Protein AF-A0A7V7WQQ2-F1 (afdb_monomer_lite)

Secondary structure (DSSP, 8-state):
--SHHHHHHHHHHHHTTS-------------PPP-HHHHHHHIIIIIHHHH-S-GGG-GGGGGGGTT-HHHHHHIIIII-GGGGGGTTTS-HHHHHHHHHHHHHHH-TTSS---EEEESSEEEEEEEETT--PPPEEEEEEE-SSS-EEEEEEEEESTTEEEEE---SEE-TT-EEEEEEEE--SSSEEEEEEEEEEESSTTPSEEEEEEEEEESSSSPPEEEEEEETTTTEEEEE--HHHHHHHHTTTTSS-EEEEEEEE--SSEEEEEEEE--PBPTTTSSBSS-SSEEEE--HHHHHHHHHT--TTSS-EEEEEEEEEEEE-BTTBPPTTSEEEEEEE--TGGGTSPP-EEEES-HHHHHHHHHTT-EEEEEEEEE-

Radius of gyration: 32.58 Å; chains: 1; bounding box: 73×38×96 Å

pLDDT: mean 86.78, std 14.99, range [33.06, 98.5]

Sequence (380 aa):
MSQTSSACRRQVHLAALAALLSGWLALTALASAADIANGQQLYESICASCHGLDPRQNQNNIRRAANNPSLIEAAINNLVPTMSFLRGTLTTAQIEDVAAYIGNVLNPGTGTPVLNATPTSMNFGSLAVGSTSPGQSLTLANTGSGALVFSGLTVTPADFVIFSGCPGTLNAGGMCFISVQFAPRTSGTISGSLTIAHNATGSPLTVALSGTGTGGSALPTVVEYYAPALDHYFITSDAAEQAFVDSGGAGNWVRTGNSFRSGGSVQVCRFYGNTTTNPATGQMYGPNSHFYTADAGECAFLKSLFDPNASSWKFESNDFQTTPASNGACASGLTPVYRAYNNGFTRGLTSNHRITSNLASYQQTVAAGWSGEGVVMCAP

Foldseek 3Di:
DPPLLVVLVVVLVVLVPPDDDDDDDDDDDDPDQQFQVLLLVCCVNRPCSQQNNQLVVCGVNSLVLAQPLVVVLCCCPPNPPSNVVCVVVDDSSSSNNNNLNSNCSVDQAPKAWDKDKPPLADEQEEDAAQDKGFWDKIKIFTQISHKKAWPDKDKPDLQKAWQDDDDRIAHHGGMDIITIMGHHQAAAKDKMWIWIAIDHPPPTRIRIYIYGHDDDHGFFKWFWKADPVQRAIDIASDPVVVVCVVVCVVHRIDTPPFIFTFHDDFFKWKWAKQQQAAPVPRHGQEFREMDIARDPVVNVVLCVQDDNNHTGIDTDDGGGHFAFADPLHDRHSWQFKWKWWQCQVVVVHGIHIDIGSDPVVLVVVVVVVTHTPHGGTTGD

Structure (mmCIF, N/CA/C/O backbone):
data_AF-A0A7V7WQQ2-F1
#
_entry.id   AF-A0A7V7WQQ2-F1
#
loop_
_atom_site.group_PDB
_atom_site.id
_atom_site.type_symbol
_atom_site.label_atom_id
_atom_site.label_alt_id
_atom_site.label_comp_id
_atom_site.label_asym_id
_atom_site.label_entity_id
_atom_site.label_seq_id
_atom_site.pdbx_PDB_ins_code
_atom_site.Cartn_x
_atom_site.Cartn_y
_atom_site.Cartn_z
_atom_site.occupancy
_atom_site.B_iso_or_equiv
_atom_site.auth_seq_id
_atom_site.auth_comp_id
_atom_site.auth_asym_id
_atom_site.auth_atom_id
_atom_site.pdbx_PDB_model_num
ATOM 1 N N . MET A 1 1 ? -10.156 -17.254 61.549 1.00 41.59 1 MET A N 1
ATOM 2 C CA . MET A 1 1 ? -10.782 -16.428 60.486 1.00 41.59 1 MET A CA 1
ATOM 3 C C . MET A 1 1 ? -10.888 -14.928 60.844 1.00 41.59 1 MET A C 1
ATOM 5 O O . MET A 1 1 ? -11.742 -14.252 60.296 1.00 41.59 1 MET A O 1
ATOM 9 N N . SER A 1 2 ? -10.023 -14.352 61.701 1.00 42.50 2 SER A N 1
ATOM 10 C CA . SER A 1 2 ? -10.247 -12.993 62.256 1.00 42.50 2 SER A CA 1
ATOM 11 C C . SER A 1 2 ? -9.200 -11.920 61.890 1.00 42.50 2 SER A C 1
ATOM 13 O O . SER A 1 2 ? -9.336 -10.789 62.348 1.00 42.50 2 SER A O 1
ATOM 15 N N . GLN A 1 3 ? -8.161 -12.225 61.100 1.00 36.66 3 GLN A N 1
ATOM 16 C CA . GLN A 1 3 ? -7.108 -11.239 60.772 1.00 36.66 3 GLN A CA 1
ATOM 17 C C . GLN A 1 3 ? -7.271 -10.557 59.399 1.00 36.66 3 GLN A C 1
ATOM 19 O O . GLN A 1 3 ? -6.727 -9.479 59.196 1.00 36.66 3 GLN A O 1
ATOM 24 N N . THR A 1 4 ? -8.057 -11.115 58.472 1.00 47.84 4 THR A N 1
ATOM 25 C CA . THR A 1 4 ? -8.260 -10.536 57.127 1.00 47.84 4 THR A CA 1
ATOM 26 C C . THR A 1 4 ? -9.363 -9.469 57.072 1.00 47.84 4 THR A C 1
ATOM 28 O O . THR A 1 4 ? -9.314 -8.576 56.229 1.00 47.84 4 THR A O 1
ATOM 31 N N . SER A 1 5 ? -10.330 -9.489 57.996 1.00 48.84 5 SER A N 1
ATOM 32 C CA . SER A 1 5 ? -11.456 -8.538 58.015 1.00 48.84 5 SER A CA 1
ATOM 33 C C . SER A 1 5 ? -11.070 -7.130 58.489 1.00 48.84 5 SER A C 1
ATOM 35 O O . SER A 1 5 ? -11.655 -6.147 58.036 1.00 48.84 5 SER A O 1
ATOM 37 N N . SER A 1 6 ? -10.069 -7.005 59.367 1.00 51.28 6 SER A N 1
ATOM 38 C CA . SER A 1 6 ? -9.595 -5.712 59.883 1.00 51.28 6 SER A CA 1
ATOM 39 C C . SER A 1 6 ? -8.700 -4.963 58.887 1.00 51.28 6 SER A C 1
ATOM 41 O O . SER A 1 6 ? -8.703 -3.731 58.880 1.00 51.28 6 SER A O 1
ATOM 43 N N . ALA A 1 7 ? -7.991 -5.688 58.014 1.00 50.22 7 ALA A N 1
ATOM 44 C CA . ALA A 1 7 ? -7.181 -5.124 56.934 1.00 50.22 7 ALA A CA 1
ATOM 45 C C . ALA A 1 7 ? -8.053 -4.521 55.813 1.00 50.22 7 ALA A C 1
ATOM 47 O O . ALA A 1 7 ? -7.830 -3.377 55.423 1.00 50.22 7 ALA A O 1
ATOM 48 N N . CYS A 1 8 ? -9.107 -5.236 55.392 1.00 53.28 8 CYS A N 1
ATOM 49 C CA . CYS A 1 8 ? -10.107 -4.775 54.411 1.00 53.28 8 CYS A CA 1
ATOM 50 C C . CYS A 1 8 ? -10.787 -3.461 54.868 1.00 53.28 8 CYS A C 1
ATOM 52 O O . CYS A 1 8 ? -10.888 -2.500 54.109 1.00 53.28 8 CYS A O 1
ATOM 54 N N . ARG A 1 9 ? -11.155 -3.352 56.155 1.00 55.09 9 ARG A N 1
ATOM 55 C CA . ARG A 1 9 ? -11.846 -2.171 56.715 1.00 55.09 9 ARG A CA 1
ATOM 56 C C . ARG A 1 9 ? -10.981 -0.902 56.788 1.00 55.09 9 ARG A C 1
ATOM 58 O O . ARG A 1 9 ? -11.521 0.198 56.740 1.00 55.09 9 ARG A O 1
ATOM 65 N N . ARG A 1 10 ? -9.655 -1.029 56.943 1.00 52.34 10 ARG A N 1
ATOM 66 C CA . ARG A 1 10 ? -8.739 0.117 57.135 1.00 52.34 10 ARG A CA 1
ATOM 67 C C . ARG A 1 10 ? -8.368 0.839 55.838 1.00 52.34 10 ARG A C 1
ATOM 69 O O . ARG A 1 10 ? -8.081 2.028 55.900 1.00 52.34 10 ARG A O 1
ATOM 76 N N . GLN A 1 11 ? -8.375 0.158 54.692 1.00 51.50 11 GLN A N 1
ATOM 77 C CA . GLN A 1 11 ? -7.947 0.755 53.418 1.00 51.50 11 GLN A CA 1
ATOM 78 C C . GLN A 1 11 ? -9.069 1.512 52.688 1.00 51.50 11 GLN A C 1
ATOM 80 O O . GLN A 1 11 ? -8.793 2.526 52.054 1.00 51.50 11 GLN A O 1
ATOM 85 N N . VAL A 1 12 ? -10.337 1.110 52.842 1.00 52.56 12 VAL A N 1
ATOM 86 C CA . VAL A 1 12 ? -11.472 1.776 52.163 1.00 52.56 12 VAL A CA 1
ATOM 87 C C . VAL A 1 12 ? -11.716 3.200 52.686 1.00 52.56 12 VAL A C 1
ATOM 89 O O . VAL A 1 12 ? -12.055 4.095 51.915 1.00 52.56 12 VAL A O 1
ATOM 92 N N . HIS A 1 13 ? -11.453 3.457 53.972 1.00 47.25 13 HIS A N 1
ATOM 93 C CA . HIS A 1 13 ? -11.575 4.801 54.553 1.00 47.25 13 HIS A CA 1
ATOM 94 C C . HIS A 1 13 ? -10.583 5.828 53.976 1.00 47.25 13 HIS A C 1
ATOM 96 O O . HIS A 1 13 ? -10.827 7.024 54.100 1.00 47.25 13 HIS A O 1
ATOM 102 N N . LEU A 1 14 ? -9.496 5.387 53.331 1.00 40.97 14 LEU A N 1
ATOM 103 C CA . LEU A 1 14 ? -8.521 6.270 52.677 1.00 40.97 14 LEU A CA 1
ATOM 104 C C . LEU A 1 14 ? -8.881 6.579 51.212 1.00 40.97 14 LEU A C 1
ATOM 106 O O . LEU A 1 14 ? -8.466 7.613 50.701 1.00 40.97 14 LEU A O 1
ATOM 110 N N . ALA A 1 15 ? -9.673 5.728 50.548 1.00 39.00 15 ALA A N 1
ATOM 111 C CA . ALA A 1 15 ? -10.033 5.882 49.133 1.00 39.00 15 ALA A CA 1
ATOM 112 C C . ALA A 1 15 ? -11.318 6.705 48.902 1.00 39.00 15 ALA A C 1
ATOM 114 O O . ALA A 1 15 ? -11.477 7.324 47.852 1.00 39.00 15 ALA A O 1
ATOM 115 N N . ALA A 1 16 ? -12.214 6.778 49.893 1.00 38.03 16 ALA A N 1
ATOM 116 C CA . ALA A 1 16 ? -13.504 7.476 49.790 1.00 38.03 16 ALA A CA 1
ATOM 117 C C . ALA A 1 16 ? -13.413 9.017 49.664 1.00 38.03 16 ALA A C 1
ATOM 119 O O . ALA A 1 16 ? -14.435 9.686 49.549 1.00 38.03 16 ALA A O 1
ATOM 120 N N . LEU A 1 17 ? -12.206 9.593 49.675 1.00 34.31 17 LEU A N 1
ATOM 121 C CA . LEU A 1 17 ? -11.965 11.039 49.592 1.00 34.31 17 LEU A CA 1
ATOM 122 C C . LEU A 1 17 ? -11.605 11.549 48.183 1.00 34.31 17 LEU A C 1
ATOM 124 O O . LEU A 1 17 ? -11.391 12.747 48.028 1.00 34.31 17 LEU A O 1
ATOM 128 N N . ALA A 1 18 ? -11.560 10.691 47.154 1.00 33.06 18 ALA A N 1
ATOM 129 C CA . ALA A 1 18 ? -11.024 11.059 45.834 1.00 33.06 18 ALA A CA 1
ATOM 130 C C . ALA A 1 18 ? -11.996 10.943 44.638 1.00 33.06 18 ALA A C 1
ATOM 132 O O . ALA A 1 18 ? -11.542 10.959 43.498 1.00 33.06 18 ALA A O 1
ATOM 133 N N . ALA A 1 19 ? -13.315 10.853 44.844 1.00 37.19 19 ALA A N 1
ATOM 134 C CA . ALA A 1 19 ? -14.270 10.694 43.738 1.00 37.19 19 ALA A CA 1
ATOM 135 C C . ALA A 1 19 ? -15.449 11.676 43.812 1.00 37.19 19 ALA A C 1
ATOM 137 O O . ALA A 1 19 ? -16.574 11.284 44.093 1.00 37.19 19 ALA A O 1
ATOM 138 N N . LEU A 1 20 ? -15.203 12.960 43.537 1.00 37.56 20 LEU A N 1
ATOM 139 C CA . LEU A 1 20 ? -16.258 13.935 43.237 1.00 37.56 20 LEU A CA 1
ATOM 140 C C . LEU A 1 20 ? -15.734 14.962 42.229 1.00 37.56 20 LEU A C 1
ATOM 142 O O . LEU A 1 20 ? -15.003 15.862 42.625 1.00 37.56 20 LEU A O 1
ATOM 146 N N . LEU A 1 21 ? -16.106 14.811 40.950 1.00 35.12 21 LEU A N 1
ATOM 147 C CA . LEU A 1 21 ? -16.447 15.890 40.002 1.00 35.12 21 LEU A CA 1
ATOM 148 C C . LEU A 1 21 ? -16.613 15.328 38.578 1.00 35.12 21 LEU A C 1
ATOM 150 O O . LEU A 1 21 ? -15.663 15.226 37.810 1.00 35.12 21 LEU A O 1
ATOM 154 N N . SER A 1 22 ? -17.850 15.027 38.195 1.00 36.31 22 SER A N 1
ATOM 155 C CA . SER A 1 22 ? -18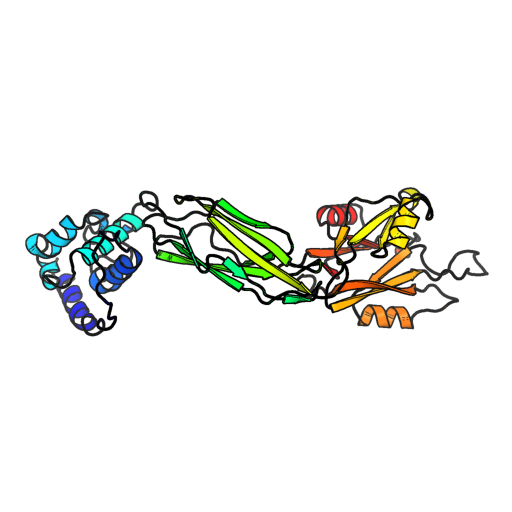.301 15.173 36.806 1.00 36.31 22 SER A CA 1
ATOM 156 C C . SER A 1 22 ? -19.802 15.469 36.820 1.00 36.31 22 SER A C 1
ATOM 158 O O . SER A 1 22 ? -20.622 14.648 37.215 1.00 36.31 22 SER A O 1
ATOM 160 N N . GLY A 1 23 ? -20.153 16.717 36.501 1.00 40.06 23 GLY A N 1
ATOM 161 C CA . GLY A 1 23 ? -21.537 17.182 36.447 1.00 40.06 23 GLY A CA 1
ATOM 162 C C . GLY A 1 23 ? -22.149 16.890 35.087 1.00 40.06 23 GLY A C 1
ATOM 163 O O . GLY A 1 23 ? -21.510 17.178 34.079 1.00 40.06 23 GLY A O 1
ATOM 164 N N . TRP A 1 24 ? -23.375 16.368 35.056 1.00 41.16 24 TRP A N 1
ATOM 165 C CA . TRP A 1 24 ? -24.142 16.176 33.824 1.00 41.16 24 TRP A CA 1
ATOM 166 C C . TRP A 1 24 ? -25.592 16.642 33.981 1.00 41.16 24 TRP A C 1
ATOM 168 O O . TRP A 1 24 ? -26.233 16.430 35.011 1.00 41.16 24 TRP A O 1
ATOM 178 N N . LEU A 1 25 ? -26.064 17.319 32.929 1.00 39.53 25 LEU A N 1
ATOM 179 C CA . LEU A 1 25 ? -27.435 17.778 32.725 1.00 39.53 25 LEU A CA 1
ATOM 180 C C . LEU A 1 25 ? -28.410 16.596 32.647 1.00 39.53 25 LEU A C 1
ATOM 182 O O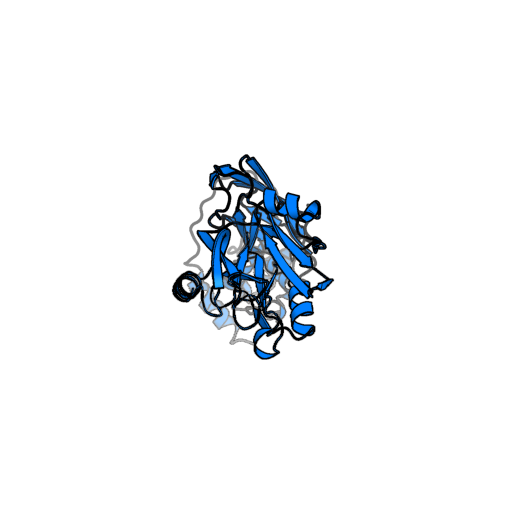 . LEU A 1 25 ? -28.103 15.551 32.078 1.00 39.53 25 LEU A O 1
ATOM 186 N N . ALA A 1 26 ? -29.620 16.817 33.159 1.00 40.47 26 ALA A N 1
ATOM 187 C CA . ALA A 1 26 ? -30.723 15.872 33.099 1.00 40.47 26 ALA A CA 1
ATOM 188 C C . ALA A 1 26 ? -31.250 15.697 31.662 1.00 40.47 26 ALA A C 1
ATOM 190 O O . ALA A 1 26 ? -31.784 16.635 31.070 1.00 40.47 26 ALA A O 1
ATOM 191 N N . LEU A 1 27 ? -31.163 14.469 31.147 1.00 38.53 27 LEU A N 1
ATOM 192 C CA . LEU A 1 27 ? -31.986 13.955 30.053 1.00 38.53 27 LEU A CA 1
ATOM 193 C C . LEU A 1 27 ? -32.770 12.748 30.585 1.00 38.53 27 LEU A C 1
ATOM 195 O O . LEU A 1 27 ? -32.263 11.957 31.377 1.00 38.53 27 LEU A O 1
ATOM 199 N N . THR A 1 28 ? -34.027 12.638 30.173 1.00 38.28 28 THR A N 1
ATOM 200 C CA . THR A 1 28 ? -34.985 11.601 30.576 1.00 38.28 28 THR A CA 1
ATOM 201 C C . THR A 1 28 ? -34.430 10.187 30.379 1.00 38.28 28 THR A C 1
ATOM 203 O O . THR A 1 28 ? -34.015 9.837 29.274 1.00 38.28 28 THR A O 1
ATOM 206 N N . ALA A 1 29 ? -34.447 9.382 31.446 1.00 35.69 29 ALA A N 1
ATOM 207 C CA . ALA A 1 29 ? -33.889 8.034 31.497 1.00 35.69 29 ALA A CA 1
ATOM 208 C C . ALA A 1 29 ? -34.648 7.043 30.593 1.00 35.69 29 ALA A C 1
ATOM 210 O O . ALA A 1 29 ? -35.740 6.579 30.918 1.00 35.69 29 ALA A O 1
ATOM 211 N N . LEU A 1 30 ? -34.026 6.685 29.471 1.00 39.75 30 LEU A N 1
ATOM 212 C CA . LEU A 1 30 ? -34.098 5.324 28.942 1.00 39.75 30 LEU A CA 1
ATOM 213 C C . LEU A 1 30 ? -33.234 4.448 29.863 1.00 39.75 30 LEU A C 1
ATOM 215 O O . LEU A 1 30 ? -32.181 4.908 30.302 1.00 39.75 30 LEU A O 1
ATOM 219 N N . ALA A 1 31 ? -33.661 3.224 30.182 1.00 40.50 31 ALA A N 1
ATOM 220 C CA . ALA A 1 31 ? -32.840 2.291 30.956 1.00 40.50 31 ALA A CA 1
ATOM 221 C C . ALA A 1 31 ? -31.487 2.096 30.244 1.00 40.50 31 ALA A C 1
ATOM 223 O O . ALA A 1 31 ? -31.438 1.516 29.158 1.00 40.50 31 ALA A O 1
ATOM 224 N N . SER A 1 32 ? -30.408 2.644 30.805 1.00 52.97 32 SER A N 1
ATOM 225 C CA . SER A 1 32 ? -29.063 2.478 30.260 1.00 52.97 32 SER A CA 1
ATOM 226 C C . SER A 1 32 ? -28.603 1.049 30.517 1.00 52.97 32 SER A C 1
ATOM 228 O O . SER A 1 32 ? -28.749 0.545 31.628 1.00 52.97 32 SER A O 1
ATOM 230 N N . ALA A 1 33 ? -28.046 0.390 29.502 1.00 63.78 33 ALA A N 1
ATOM 231 C CA . ALA A 1 33 ? -27.335 -0.865 29.713 1.00 63.78 33 ALA A CA 1
ATOM 232 C C . ALA A 1 33 ? -26.169 -0.645 30.696 1.00 63.78 33 ALA A C 1
ATOM 234 O O . ALA A 1 33 ? -25.557 0.422 30.677 1.00 63.78 33 ALA A O 1
ATOM 235 N N . ALA A 1 34 ? -25.878 -1.645 31.531 1.00 77.56 34 ALA A N 1
ATOM 236 C CA . ALA A 1 34 ? -24.787 -1.592 32.504 1.00 77.56 34 ALA A CA 1
ATOM 237 C C . ALA A 1 34 ? -23.431 -1.297 31.829 1.00 77.56 34 ALA A C 1
ATOM 239 O O . ALA A 1 34 ? -23.081 -1.914 30.818 1.00 77.56 34 ALA A O 1
ATOM 240 N N . ASP A 1 35 ? -22.662 -0.377 32.404 1.00 80.50 35 ASP A N 1
ATOM 241 C CA . ASP A 1 35 ? -21.347 0.065 31.948 1.00 80.50 35 ASP A CA 1
ATOM 242 C C . ASP A 1 35 ? -20.244 -0.793 32.587 1.00 80.50 35 ASP A C 1
ATOM 244 O O . ASP A 1 35 ? -19.875 -0.635 33.750 1.00 80.50 35 ASP A O 1
ATOM 248 N N . ILE A 1 36 ? -19.678 -1.716 31.806 1.00 79.88 36 ILE A N 1
ATOM 249 C CA . ILE A 1 36 ? -18.617 -2.618 32.275 1.00 79.88 36 ILE A CA 1
ATOM 250 C C . ILE A 1 36 ? -17.316 -1.878 32.598 1.00 79.88 36 ILE A C 1
ATOM 252 O O . ILE A 1 36 ? -16.592 -2.314 33.493 1.00 79.88 36 ILE A O 1
ATOM 256 N N . ALA A 1 37 ? -16.998 -0.785 31.898 1.00 77.31 37 ALA A N 1
ATOM 257 C CA . ALA A 1 37 ? -15.774 -0.031 32.153 1.00 77.31 37 ALA A CA 1
ATOM 258 C C . ALA A 1 37 ? -15.876 0.703 33.494 1.00 77.31 37 ALA A C 1
ATOM 260 O O . ALA A 1 37 ? -14.959 0.628 34.316 1.00 77.31 37 ALA A O 1
ATOM 261 N N . ASN A 1 38 ? -17.026 1.330 33.755 1.00 86.00 38 ASN A N 1
ATOM 262 C CA . ASN A 1 38 ? -17.338 1.883 35.069 1.00 86.00 38 ASN A CA 1
ATOM 263 C C . ASN A 1 38 ? -17.365 0.776 36.137 1.00 86.00 38 ASN A C 1
ATOM 265 O O . ASN A 1 38 ? -16.764 0.915 37.200 1.00 86.00 38 ASN A O 1
ATOM 269 N N . GLY A 1 39 ? -17.967 -0.375 35.827 1.00 90.19 39 GLY A N 1
ATOM 270 C CA . GLY A 1 39 ? -18.002 -1.554 36.690 1.00 90.19 39 GLY A CA 1
ATOM 271 C C . GLY A 1 39 ? -16.619 -2.086 37.062 1.00 90.19 39 GLY A C 1
ATOM 272 O O . GLY A 1 39 ? -16.396 -2.444 38.217 1.00 90.19 39 GLY A O 1
ATOM 273 N N . GLN A 1 40 ? -15.669 -2.087 36.123 1.00 88.81 40 GLN A N 1
ATOM 274 C CA . GLN A 1 40 ? -14.272 -2.438 36.375 1.00 88.81 40 GLN A CA 1
ATOM 275 C C . GLN A 1 40 ? -13.619 -1.436 37.329 1.00 88.81 40 GLN A C 1
ATOM 277 O O . GLN A 1 40 ? -13.017 -1.847 38.318 1.00 88.81 40 GLN A O 1
ATOM 282 N N . GLN A 1 41 ? -13.763 -0.131 37.074 1.00 89.19 41 GLN A N 1
ATOM 283 C CA . GLN A 1 41 ? -13.191 0.909 37.937 1.00 89.19 41 GLN A CA 1
ATOM 284 C C . GLN A 1 41 ? -13.759 0.838 39.361 1.00 89.19 41 GLN A C 1
ATOM 286 O O . GLN A 1 41 ? -13.020 0.910 40.347 1.00 89.19 41 GLN A O 1
ATOM 291 N N . LEU A 1 42 ? -15.072 0.639 39.485 1.00 93.62 42 LEU A N 1
ATOM 292 C CA . LEU A 1 42 ? -15.750 0.434 40.763 1.00 93.62 42 LEU A CA 1
ATOM 293 C C . LEU A 1 42 ? -15.275 -0.851 41.447 1.00 93.62 42 LEU A C 1
ATOM 295 O O . LEU A 1 42 ? -14.985 -0.841 42.642 1.00 93.62 42 LEU A O 1
ATOM 299 N N . TYR A 1 43 ? -15.135 -1.949 40.704 1.00 93.50 43 TYR A N 1
ATOM 300 C CA . TYR A 1 43 ? -14.630 -3.203 41.249 1.00 93.50 43 TYR A CA 1
ATOM 301 C C . TYR A 1 43 ? -13.200 -3.051 41.772 1.00 93.50 43 TYR A C 1
ATOM 303 O O . TYR A 1 43 ? -12.917 -3.449 42.899 1.00 93.50 43 TYR A O 1
ATOM 311 N N . GLU A 1 44 ? -12.301 -2.454 40.992 1.00 91.38 44 GLU A N 1
ATOM 312 C CA . GLU A 1 44 ? -10.903 -2.240 41.375 1.00 91.38 44 GLU A CA 1
ATOM 313 C C . GLU A 1 44 ? -10.774 -1.326 42.599 1.00 91.38 44 GLU A C 1
ATOM 315 O O . GLU A 1 44 ? -9.985 -1.611 43.501 1.00 91.38 44 GLU A O 1
ATOM 320 N N . SER A 1 45 ? -11.584 -0.267 42.670 1.00 90.50 45 SER A N 1
ATOM 321 C CA . SER A 1 45 ? -11.529 0.711 43.762 1.00 90.50 45 SER A CA 1
ATOM 322 C C . SER A 1 45 ? -12.194 0.234 45.056 1.00 90.50 45 SER A C 1
ATOM 324 O O . SER A 1 45 ? -11.711 0.554 46.144 1.00 90.50 45 SER A O 1
ATOM 326 N N . ILE A 1 46 ? -13.286 -0.532 44.966 1.00 90.75 46 ILE A N 1
ATOM 327 C CA . ILE A 1 46 ? -14.144 -0.845 46.120 1.00 90.75 46 ILE A CA 1
ATOM 328 C C . ILE A 1 46 ? -14.088 -2.329 46.498 1.00 90.75 46 ILE A C 1
ATOM 330 O O . ILE A 1 46 ? -14.105 -2.666 47.683 1.00 90.75 46 ILE A O 1
ATOM 334 N N . CYS A 1 47 ? -14.017 -3.231 45.519 1.00 91.19 47 CYS A N 1
ATOM 335 C CA . CYS A 1 47 ? -14.193 -4.670 45.737 1.00 91.19 47 CYS A CA 1
ATOM 336 C C . CYS A 1 47 ? -12.872 -5.454 45.747 1.00 91.19 47 CYS A C 1
ATOM 338 O O . CYS A 1 47 ? -12.730 -6.418 46.506 1.00 91.19 47 CYS A O 1
ATOM 340 N N . ALA A 1 48 ? -11.895 -5.066 44.926 1.00 91.75 48 ALA A N 1
ATOM 341 C CA . AL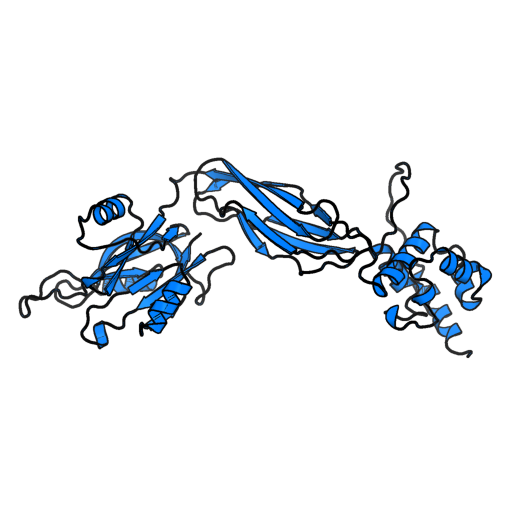A A 1 48 ? -10.722 -5.881 44.619 1.00 91.75 48 ALA A CA 1
ATOM 342 C C . ALA A 1 48 ? -9.781 -6.105 45.809 1.00 91.75 48 ALA A C 1
ATOM 344 O O . ALA A 1 48 ? -9.127 -7.144 45.886 1.00 91.75 48 ALA A O 1
ATOM 345 N N . SER A 1 49 ? -9.742 -5.187 46.777 1.00 89.69 49 SER A N 1
ATOM 346 C CA . SER A 1 49 ? -8.940 -5.353 47.999 1.00 89.69 49 SER A CA 1
ATOM 347 C C . SER A 1 49 ? -9.389 -6.550 48.847 1.00 89.69 49 SER A C 1
ATOM 349 O O . SER A 1 49 ? -8.579 -7.129 49.572 1.00 89.69 49 SER A O 1
ATOM 351 N N . CYS A 1 50 ? -10.660 -6.953 48.735 1.00 89.50 50 CYS A N 1
ATOM 352 C CA . CYS A 1 50 ? -11.228 -8.056 49.507 1.00 89.50 50 CYS A CA 1
ATOM 353 C C . CYS A 1 50 ? -11.605 -9.254 48.613 1.00 89.50 50 CYS A C 1
ATOM 355 O O . CYS A 1 50 ? -11.622 -10.379 49.101 1.00 89.50 50 CYS A O 1
ATOM 357 N N . HIS A 1 51 ? -11.848 -9.062 47.313 1.00 92.31 51 HIS A N 1
ATOM 358 C CA . HIS A 1 51 ? -12.192 -10.131 46.359 1.00 92.31 51 HIS A CA 1
ATOM 359 C C . HIS A 1 51 ? -11.067 -10.493 45.370 1.00 92.31 51 HIS A C 1
ATOM 361 O O . HIS A 1 51 ? -11.244 -11.372 44.524 1.00 92.31 51 HIS A O 1
ATOM 367 N N . GLY A 1 52 ? -9.907 -9.845 45.488 1.00 90.50 52 GLY A N 1
ATOM 368 C CA . GLY A 1 52 ? -8.797 -9.967 44.548 1.00 90.50 52 GLY A CA 1
ATOM 369 C C . GLY A 1 52 ? -9.041 -9.183 43.257 1.00 90.50 52 GLY A C 1
ATOM 370 O O . GLY A 1 52 ? -10.180 -8.915 42.875 1.00 90.50 52 GLY A O 1
ATOM 371 N N . LEU A 1 53 ? -7.954 -8.829 42.564 1.00 87.56 53 LEU A N 1
ATOM 372 C CA . LEU A 1 53 ? -8.007 -8.071 41.304 1.00 87.56 53 LEU A CA 1
ATOM 373 C C . LEU A 1 53 ? -8.689 -8.844 40.165 1.00 87.56 53 LEU A C 1
ATOM 375 O O . LEU A 1 53 ? -9.319 -8.234 39.310 1.00 87.56 53 LEU A O 1
ATOM 379 N N . ASP A 1 54 ? -8.590 -10.176 40.163 1.00 87.25 54 ASP A N 1
ATOM 380 C CA . ASP A 1 54 ? -9.169 -11.030 39.124 1.00 87.25 54 ASP A CA 1
ATOM 381 C C . ASP A 1 54 ? -10.368 -11.836 39.668 1.00 87.25 54 ASP A C 1
ATOM 383 O O . ASP A 1 54 ? -10.160 -12.822 40.391 1.00 87.25 54 ASP A O 1
ATOM 387 N N . PRO A 1 55 ? -11.616 -11.487 39.287 1.00 90.56 55 PRO A N 1
ATOM 388 C CA . PRO A 1 55 ? -12.820 -12.235 39.654 1.00 90.56 55 PRO A CA 1
ATOM 389 C C . PRO A 1 55 ? -12.772 -13.735 39.323 1.00 90.56 55 PRO A C 1
ATOM 391 O O . PRO A 1 55 ? -13.435 -14.541 39.989 1.00 90.56 55 PRO A O 1
ATOM 394 N N . ARG A 1 56 ? -11.958 -14.161 38.341 1.00 89.31 56 ARG A N 1
ATOM 395 C CA . ARG A 1 56 ? -11.764 -15.586 38.026 1.00 89.31 56 ARG A CA 1
ATOM 396 C C . ARG A 1 56 ? -11.140 -16.333 39.189 1.00 89.31 56 ARG A C 1
ATOM 398 O O . ARG A 1 56 ? -11.429 -17.508 39.336 1.00 89.31 56 ARG A O 1
ATOM 405 N N . GLN A 1 57 ? -10.381 -15.708 40.079 1.00 91.88 57 GLN A N 1
ATOM 406 C CA . GLN A 1 57 ? -9.826 -16.408 41.246 1.00 91.88 57 GLN A CA 1
ATOM 407 C C . GLN A 1 57 ? -10.887 -16.745 42.307 1.00 91.88 57 GLN A C 1
ATOM 409 O O . GLN A 1 57 ? -10.605 -17.470 43.257 1.00 91.88 57 GLN A O 1
ATOM 414 N N . ASN A 1 58 ? -12.125 -16.263 42.129 1.00 92.69 58 ASN A N 1
ATOM 415 C CA . ASN A 1 58 ? -13.276 -16.546 42.985 1.00 92.69 58 ASN A CA 1
ATOM 416 C C . ASN A 1 58 ? -13.049 -16.262 44.479 1.00 92.69 58 ASN A C 1
ATOM 418 O O . ASN A 1 58 ? -13.647 -16.923 45.335 1.00 92.69 58 ASN A O 1
ATOM 422 N N . GLN A 1 59 ? -12.182 -15.308 44.822 1.00 92.31 59 GLN A N 1
ATOM 423 C CA . GLN A 1 59 ? -11.920 -15.032 46.229 1.00 92.31 59 GLN A CA 1
ATOM 424 C C . GLN A 1 59 ? -13.196 -14.507 46.890 1.00 92.31 59 GLN A C 1
ATOM 426 O O . GLN A 1 59 ? -13.942 -13.699 46.328 1.00 92.31 59 GLN A O 1
ATOM 431 N N . ASN A 1 60 ? -13.476 -15.025 48.086 1.00 91.50 60 ASN A N 1
ATOM 432 C CA . ASN A 1 60 ? -14.696 -14.725 48.832 1.00 91.50 60 ASN A CA 1
ATOM 433 C C . ASN A 1 60 ? -15.985 -14.907 48.001 1.00 91.50 60 ASN A C 1
ATOM 435 O O . ASN A 1 60 ? -16.953 -14.174 48.178 1.00 91.50 60 ASN A O 1
ATOM 439 N N . ASN A 1 61 ? -16.003 -15.914 47.114 1.00 92.69 61 ASN A N 1
ATOM 440 C CA . ASN A 1 61 ? -17.147 -16.305 46.282 1.00 92.69 61 ASN A CA 1
ATOM 441 C C . ASN A 1 61 ? -17.644 -15.224 45.309 1.00 92.69 61 ASN A C 1
ATOM 443 O O . ASN A 1 61 ? -18.826 -15.218 44.948 1.00 92.69 61 ASN A O 1
ATOM 447 N N . ILE A 1 62 ? -16.757 -14.328 44.864 1.00 93.88 62 ILE A N 1
ATOM 448 C CA . ILE A 1 62 ? -17.121 -13.205 43.991 1.00 93.88 62 ILE A CA 1
ATOM 449 C C . ILE A 1 62 ? -17.770 -13.643 42.674 1.00 93.88 62 ILE A C 1
ATOM 451 O O . ILE A 1 62 ? -18.601 -12.921 42.134 1.00 93.88 62 ILE A O 1
ATOM 455 N N . ARG A 1 63 ? -17.510 -14.869 42.193 1.00 93.12 63 ARG A N 1
ATOM 456 C CA . ARG A 1 63 ? -18.145 -15.375 40.968 1.00 93.12 63 ARG A CA 1
ATOM 457 C C . ARG A 1 63 ? -19.670 -15.453 41.052 1.00 93.12 63 ARG A C 1
ATOM 459 O O . ARG A 1 63 ? -20.325 -15.422 40.019 1.00 93.12 63 ARG A O 1
ATOM 466 N N . ARG A 1 64 ? -20.256 -15.533 42.253 1.00 92.50 64 ARG A N 1
ATOM 467 C CA . ARG A 1 64 ? -21.722 -15.545 42.419 1.00 92.50 64 ARG A CA 1
ATOM 468 C C . ARG A 1 64 ? -22.374 -14.211 42.045 1.00 92.50 64 ARG A C 1
ATOM 470 O O . ARG A 1 64 ? -23.559 -14.198 41.735 1.00 92.50 64 ARG A O 1
ATOM 477 N N . ALA A 1 65 ? -21.615 -13.116 42.091 1.00 92.00 65 ALA A N 1
ATOM 478 C CA . ALA A 1 65 ? -22.074 -11.775 41.742 1.00 92.00 65 ALA A CA 1
ATOM 479 C C . ALA A 1 65 ? -22.118 -11.523 40.223 1.00 92.00 65 ALA A C 1
ATOM 481 O O . ALA A 1 65 ? -22.650 -10.505 39.786 1.00 92.00 65 ALA A O 1
ATOM 482 N N . ALA A 1 66 ? -21.592 -12.453 39.419 1.00 90.31 66 ALA A N 1
ATOM 483 C CA . ALA A 1 66 ? -21.630 -12.397 37.964 1.00 90.31 66 ALA A CA 1
ATOM 484 C C . ALA A 1 66 ? -23.058 -12.206 37.444 1.00 90.31 66 ALA A C 1
ATOM 486 O O . ALA A 1 66 ? -23.903 -13.082 37.628 1.00 90.31 66 ALA A O 1
ATOM 487 N N . ASN A 1 67 ? -23.312 -11.071 36.788 1.00 86.69 67 ASN A N 1
ATOM 488 C CA . ASN A 1 67 ? -24.619 -10.689 36.247 1.00 86.69 67 ASN A CA 1
ATOM 489 C C . ASN A 1 67 ? -25.767 -10.778 37.277 1.00 86.69 67 ASN A C 1
ATOM 491 O O . ASN A 1 67 ? -26.913 -11.023 36.906 1.00 86.69 67 ASN A O 1
ATOM 495 N N . ASN A 1 68 ? -25.471 -10.615 38.574 1.00 91.44 68 ASN A N 1
ATOM 496 C CA . ASN A 1 68 ? -26.455 -10.729 39.650 1.00 91.44 68 ASN A CA 1
ATOM 497 C C . ASN A 1 68 ? -26.393 -9.528 40.615 1.00 91.44 68 ASN A C 1
ATOM 499 O O . ASN A 1 68 ? -25.912 -9.666 41.746 1.00 91.44 68 ASN A O 1
ATOM 503 N N . PRO A 1 69 ? -26.891 -8.348 40.195 1.00 92.44 69 PRO A N 1
ATOM 504 C CA . PRO A 1 69 ? -26.860 -7.131 41.010 1.00 92.44 69 PRO A CA 1
ATOM 505 C C . PRO A 1 69 ? -27.626 -7.287 42.330 1.00 92.44 69 PRO A C 1
ATOM 507 O O . PRO A 1 69 ? -27.152 -6.854 43.379 1.00 92.44 69 PRO A O 1
ATOM 510 N N . SER A 1 70 ? -28.754 -8.006 42.314 1.00 92.38 70 SER A N 1
ATOM 511 C CA . SER A 1 70 ? -29.559 -8.261 43.517 1.00 92.38 70 SER A CA 1
ATOM 512 C C . SER A 1 70 ? -28.786 -9.011 44.607 1.00 92.38 70 SER A C 1
ATOM 514 O O . SER A 1 70 ? -28.964 -8.756 45.799 1.00 92.38 70 SER A O 1
ATOM 516 N N . LEU A 1 71 ? -27.872 -9.907 44.215 1.00 93.31 71 LEU A N 1
ATOM 517 C CA . LEU A 1 71 ? -27.021 -10.617 45.162 1.00 93.31 71 LEU A CA 1
ATOM 518 C C . LEU A 1 71 ? -25.967 -9.693 45.776 1.00 93.31 71 LEU A C 1
ATOM 520 O O . LEU A 1 71 ? -25.685 -9.823 46.967 1.00 93.31 71 LEU A O 1
ATOM 524 N N . ILE A 1 72 ? -25.394 -8.776 44.992 1.00 93.44 72 ILE A N 1
ATOM 525 C CA . ILE A 1 72 ? -24.432 -7.783 45.492 1.00 93.44 72 ILE A CA 1
ATOM 526 C C . ILE A 1 72 ? -25.123 -6.871 46.508 1.00 93.44 72 ILE A C 1
ATOM 528 O O . ILE A 1 72 ? -24.621 -6.686 47.617 1.00 93.44 72 ILE A O 1
ATOM 532 N N . GLU A 1 73 ? -26.308 -6.366 46.169 1.00 93.25 73 GLU A N 1
ATOM 533 C CA . GLU A 1 73 ? -27.095 -5.509 47.053 1.00 93.25 73 GLU A CA 1
ATOM 534 C C . GLU A 1 73 ? -27.480 -6.238 48.350 1.00 93.25 73 GLU A C 1
ATOM 536 O O . GLU A 1 73 ? -27.278 -5.720 49.452 1.00 93.25 73 GLU A O 1
ATOM 541 N N . ALA A 1 74 ? -27.943 -7.488 48.251 1.00 92.19 74 ALA A N 1
ATOM 542 C CA . ALA A 1 74 ? -28.241 -8.310 49.418 1.00 92.19 74 ALA A CA 1
ATOM 543 C C . ALA A 1 74 ? -26.988 -8.610 50.259 1.00 92.19 74 ALA A C 1
ATOM 545 O O . ALA A 1 74 ? -27.076 -8.631 51.487 1.00 92.19 74 ALA A O 1
ATOM 546 N N . ALA A 1 75 ? -25.821 -8.810 49.639 1.00 91.44 75 ALA A N 1
ATOM 547 C CA . ALA A 1 75 ? -24.555 -9.023 50.340 1.00 91.44 75 ALA A CA 1
ATOM 548 C C . ALA A 1 75 ? -24.132 -7.802 51.165 1.00 91.44 75 ALA A C 1
ATOM 550 O O . ALA A 1 75 ? -23.817 -7.959 52.346 1.00 91.44 75 ALA A O 1
ATOM 551 N N . ILE A 1 76 ? -24.199 -6.603 50.579 1.00 91.12 76 ILE A N 1
ATOM 552 C CA . ILE A 1 76 ? -23.885 -5.330 51.248 1.00 91.12 76 ILE A CA 1
ATOM 553 C C . ILE A 1 76 ? -24.871 -5.050 52.388 1.00 91.12 76 ILE A C 1
ATOM 555 O O . ILE A 1 76 ? -24.479 -4.673 53.499 1.00 91.12 76 ILE A O 1
ATOM 559 N N . ASN A 1 77 ? -26.163 -5.246 52.130 1.00 88.44 77 ASN A N 1
ATOM 560 C CA . ASN A 1 77 ? -27.198 -4.843 53.069 1.00 88.44 77 ASN A CA 1
ATOM 561 C C . ASN A 1 77 ? -27.414 -5.875 54.176 1.00 88.44 77 ASN A C 1
ATOM 563 O O . ASN A 1 77 ? -27.487 -5.488 55.339 1.00 88.44 77 ASN A O 1
ATOM 567 N N . ASN A 1 78 ? -27.467 -7.172 53.867 1.00 87.31 78 ASN A N 1
ATOM 568 C CA . ASN A 1 78 ? -28.091 -8.150 54.765 1.00 87.31 78 ASN A CA 1
ATOM 569 C C . ASN A 1 78 ? -27.300 -9.452 54.963 1.00 87.31 78 ASN A C 1
ATOM 571 O O . ASN A 1 78 ? -27.374 -10.036 56.041 1.00 87.31 78 ASN A O 1
ATOM 575 N N . LEU A 1 79 ? -26.560 -9.929 53.957 1.00 84.62 79 LEU A N 1
ATOM 576 C CA . LEU A 1 79 ? -26.027 -11.300 53.963 1.00 84.62 79 LEU A CA 1
ATOM 577 C C . LEU A 1 79 ? -24.572 -11.407 54.430 1.00 84.62 79 LEU A C 1
ATOM 579 O O . LEU A 1 79 ? -24.182 -12.457 54.937 1.00 84.62 79 LEU A O 1
ATOM 583 N N . VAL A 1 80 ? -23.759 -10.359 54.266 1.00 86.12 80 VAL A N 1
ATOM 584 C CA . VAL A 1 80 ? -22.329 -10.402 54.598 1.00 86.12 80 VAL A CA 1
ATOM 585 C C . VAL A 1 80 ? -22.000 -9.278 55.586 1.00 86.12 80 VAL A C 1
ATOM 587 O O . VAL A 1 80 ? -21.770 -8.141 55.176 1.00 86.12 80 VAL A O 1
ATOM 590 N N . PRO A 1 81 ? -21.923 -9.562 56.904 1.00 85.25 81 PRO A N 1
ATOM 591 C CA . PRO A 1 81 ? -21.698 -8.536 57.927 1.00 85.25 81 PRO A CA 1
ATOM 592 C C . PRO A 1 81 ? -20.439 -7.695 57.692 1.00 85.25 81 PRO A C 1
ATOM 594 O O . PRO A 1 81 ? -20.418 -6.498 57.989 1.00 85.25 81 PRO A O 1
ATOM 597 N N . THR A 1 82 ? -19.397 -8.295 57.109 1.00 84.25 82 THR A N 1
ATOM 598 C CA . THR A 1 82 ? -18.148 -7.603 56.778 1.00 84.25 82 THR A CA 1
ATOM 599 C C . THR A 1 82 ? -18.285 -6.610 55.629 1.00 84.25 82 THR A C 1
ATOM 601 O O . THR A 1 82 ? -17.417 -5.761 55.534 1.00 84.25 82 THR A O 1
ATOM 604 N N . MET A 1 83 ? -19.341 -6.663 54.806 1.00 84.75 83 MET A N 1
ATOM 605 C CA . MET A 1 83 ? -19.608 -5.715 53.707 1.00 84.75 83 MET A CA 1
ATOM 606 C C . MET A 1 83 ? -20.529 -4.553 54.107 1.00 84.75 83 MET A C 1
ATOM 608 O O . MET A 1 83 ? -20.730 -3.632 53.321 1.00 84.75 83 MET A O 1
ATOM 612 N N . SER A 1 84 ? -21.049 -4.543 55.339 1.00 85.06 84 SER A N 1
ATOM 613 C CA . SER A 1 84 ? -21.994 -3.523 55.829 1.00 85.06 84 SER A CA 1
ATOM 614 C C . SER A 1 84 ? -21.479 -2.078 55.772 1.00 85.06 84 SER A C 1
ATOM 616 O O . SER A 1 84 ? -22.275 -1.144 55.833 1.00 85.06 84 SER A O 1
ATOM 618 N N . PHE A 1 85 ? -20.165 -1.878 55.639 1.00 83.75 85 PHE A N 1
ATOM 619 C CA . PHE A 1 85 ? -19.561 -0.555 55.472 1.00 83.75 85 PHE A CA 1
ATOM 620 C C . PHE A 1 85 ? -19.833 0.076 54.096 1.00 83.75 85 PHE A C 1
ATOM 622 O O . PHE A 1 85 ? -19.645 1.277 53.959 1.00 83.75 85 PHE A O 1
ATOM 629 N N . LEU A 1 86 ? -20.280 -0.707 53.105 1.00 86.88 86 LEU A N 1
ATOM 630 C CA . LEU A 1 86 ? -20.648 -0.234 51.762 1.00 86.88 86 LEU A CA 1
ATOM 631 C C . LEU A 1 86 ? -22.129 0.162 51.639 1.00 86.88 86 LEU A C 1
ATOM 633 O O . LEU A 1 86 ? -22.597 0.498 50.549 1.00 86.88 86 LEU A O 1
ATOM 637 N N . ARG A 1 87 ? -22.903 0.084 52.730 1.00 89.06 87 ARG A N 1
ATOM 638 C CA . ARG A 1 87 ? -24.332 0.420 52.716 1.00 89.06 87 ARG A CA 1
ATOM 639 C C . ARG A 1 87 ? -24.523 1.883 52.320 1.00 89.06 87 ARG A C 1
ATOM 641 O O . ARG A 1 87 ? -24.004 2.779 52.980 1.00 89.06 87 ARG A O 1
ATOM 648 N N . GLY A 1 88 ? -25.284 2.107 51.250 1.00 85.50 88 GLY A N 1
ATOM 649 C CA . GLY A 1 88 ? -25.529 3.438 50.691 1.00 85.50 88 GLY A CA 1
ATOM 650 C C . GLY A 1 88 ? -24.340 4.050 49.940 1.00 85.50 88 GLY A C 1
ATOM 651 O O . GLY A 1 88 ? -24.410 5.218 49.577 1.00 85.50 88 GLY A O 1
ATOM 652 N N . THR A 1 89 ? -23.254 3.300 49.714 1.00 88.12 89 THR A N 1
ATOM 653 C CA . THR A 1 89 ? -22.063 3.791 48.997 1.00 88.12 89 THR A CA 1
ATOM 654 C C . THR A 1 89 ? -22.183 3.652 47.479 1.00 88.12 89 THR A C 1
ATOM 656 O O . THR A 1 89 ? -21.679 4.503 46.757 1.00 88.12 89 THR A O 1
ATOM 659 N N . LEU A 1 90 ? -22.844 2.595 46.997 1.00 90.44 90 LEU A N 1
ATOM 660 C CA . LEU A 1 90 ? -23.082 2.345 45.573 1.00 90.44 90 LEU A CA 1
ATOM 661 C C . LEU A 1 90 ? -24.555 2.587 45.235 1.00 90.44 90 LEU A C 1
ATOM 663 O O . LEU A 1 90 ? -25.438 2.172 45.989 1.00 90.44 90 LEU A O 1
ATOM 667 N N . THR A 1 91 ? -24.822 3.223 44.097 1.00 93.44 91 THR A N 1
ATOM 668 C CA . THR A 1 91 ? -26.176 3.301 43.531 1.00 93.44 91 THR A CA 1
ATOM 669 C C . THR A 1 91 ? -26.570 1.975 42.878 1.00 93.44 91 THR A C 1
ATOM 671 O O . THR A 1 91 ? -25.718 1.142 42.570 1.00 93.44 91 THR A O 1
ATOM 674 N N . THR A 1 92 ? -27.864 1.779 42.614 1.00 89.69 92 THR A N 1
ATOM 675 C CA . THR A 1 92 ? -28.363 0.586 41.907 1.00 89.69 92 THR A CA 1
ATOM 676 C C . THR A 1 92 ? -27.680 0.398 40.550 1.00 89.69 92 THR A C 1
ATOM 678 O O . THR A 1 92 ? -27.208 -0.697 40.265 1.00 89.69 92 THR A O 1
ATOM 681 N N . ALA A 1 93 ? -27.522 1.473 39.771 1.00 88.50 93 ALA A N 1
ATOM 682 C CA . ALA A 1 93 ? -26.829 1.431 38.481 1.00 88.50 93 ALA A CA 1
ATOM 683 C C . ALA A 1 93 ? -25.353 1.011 38.628 1.00 88.50 93 ALA A C 1
ATOM 685 O O . ALA A 1 93 ? -24.872 0.147 37.909 1.00 88.50 93 ALA A O 1
ATOM 686 N N . GLN A 1 94 ? -24.644 1.533 39.633 1.00 93.44 94 GLN A N 1
ATOM 687 C CA . GLN A 1 94 ? -23.255 1.135 39.891 1.00 93.44 94 GLN A CA 1
ATOM 688 C C . GLN A 1 94 ? -23.129 -0.337 40.317 1.00 93.44 94 GLN A C 1
ATOM 690 O O . GLN A 1 94 ? -22.135 -0.996 40.016 1.00 93.44 94 GLN A O 1
ATOM 695 N N . ILE A 1 95 ? -24.124 -0.876 41.027 1.00 93.00 95 ILE A N 1
ATOM 696 C CA . ILE A 1 95 ? -24.170 -2.301 41.375 1.00 93.00 95 ILE A CA 1
ATOM 697 C C . ILE A 1 95 ? -24.398 -3.161 40.121 1.00 93.00 95 ILE A C 1
ATOM 699 O O . ILE A 1 95 ? -23.778 -4.220 39.990 1.00 93.00 95 ILE A O 1
ATOM 703 N N . GLU A 1 96 ? -25.252 -2.712 39.199 1.00 91.06 96 GLU A N 1
ATOM 704 C CA . GLU A 1 96 ? -25.460 -3.350 37.893 1.00 91.06 96 GLU A CA 1
ATOM 705 C C . GLU A 1 96 ? -24.167 -3.381 37.069 1.00 91.06 96 GLU A C 1
ATOM 707 O O . GLU A 1 96 ? -23.790 -4.447 36.575 1.00 91.06 96 GLU A O 1
ATOM 712 N N . ASP A 1 97 ? -23.434 -2.267 37.022 1.00 89.38 97 ASP A N 1
ATOM 713 C CA . ASP A 1 97 ? -22.133 -2.142 36.357 1.00 89.38 97 ASP A CA 1
ATOM 714 C C . ASP A 1 97 ? -21.106 -3.149 36.905 1.00 89.38 97 ASP A C 1
ATOM 716 O O . ASP A 1 97 ? -20.468 -3.891 36.151 1.00 89.38 97 ASP A O 1
ATOM 720 N N . VAL A 1 98 ? -20.975 -3.243 38.236 1.00 92.31 98 VAL A N 1
ATOM 721 C CA . VAL A 1 98 ? -20.049 -4.186 38.891 1.00 92.31 98 VAL A CA 1
ATOM 722 C C . VAL A 1 98 ? -20.445 -5.642 38.620 1.00 92.31 98 VAL A C 1
ATOM 724 O O . VAL A 1 98 ? -19.582 -6.470 38.311 1.00 92.31 98 VAL A O 1
ATOM 727 N N . ALA A 1 99 ? -21.736 -5.981 38.704 1.00 91.56 99 ALA A N 1
ATOM 728 C CA . ALA A 1 99 ? -22.226 -7.322 38.377 1.00 91.56 99 ALA A CA 1
ATOM 729 C C . ALA A 1 99 ? -21.926 -7.701 36.918 1.00 91.56 99 ALA A C 1
ATOM 731 O O . ALA A 1 99 ? -21.494 -8.831 36.657 1.00 91.56 99 ALA A O 1
ATOM 732 N N . ALA A 1 100 ? -22.126 -6.767 35.985 1.00 85.56 100 ALA A N 1
ATOM 733 C CA . ALA A 1 100 ? -21.843 -6.959 34.568 1.00 85.56 100 ALA A CA 1
ATOM 734 C C . ALA A 1 100 ? -20.342 -7.168 34.308 1.00 85.56 100 ALA A C 1
ATOM 736 O O . ALA A 1 100 ? -19.972 -8.092 33.580 1.00 85.56 100 ALA A O 1
ATOM 737 N N . TYR A 1 101 ? -19.467 -6.395 34.965 1.00 88.38 101 TYR A N 1
ATOM 738 C CA . TYR A 1 101 ? -18.017 -6.599 34.898 1.00 88.38 101 TYR A CA 1
ATOM 739 C C . TYR A 1 101 ? -17.607 -8.003 35.360 1.00 88.38 101 TYR A C 1
ATOM 741 O O . TYR A 1 101 ? -16.918 -8.722 34.630 1.00 88.38 101 TYR A O 1
ATOM 749 N N . ILE A 1 102 ? -18.085 -8.438 36.532 1.00 90.31 102 ILE A N 1
ATOM 750 C CA . ILE A 1 102 ? -17.779 -9.774 37.064 1.00 90.31 102 ILE A CA 1
ATOM 751 C C . ILE A 1 102 ? -18.285 -10.858 36.102 1.00 90.31 102 ILE A C 1
ATOM 753 O O . ILE A 1 102 ? -17.573 -11.824 35.839 1.00 90.31 102 ILE A O 1
ATOM 757 N N . GLY A 1 103 ? -19.488 -10.701 35.544 1.00 86.12 103 GLY A N 1
ATOM 758 C CA . GLY A 1 103 ? -20.048 -11.644 34.575 1.00 86.12 103 GLY A CA 1
ATOM 759 C C . GLY A 1 103 ? -19.227 -11.760 33.294 1.00 86.12 103 GLY A C 1
ATOM 760 O O . GLY A 1 103 ? -18.924 -12.874 32.861 1.00 86.12 103 GLY A O 1
ATOM 761 N N . ASN A 1 104 ? -18.809 -10.628 32.733 1.00 79.44 104 ASN A N 1
ATOM 762 C CA . ASN A 1 104 ? -17.988 -10.572 31.525 1.00 79.44 104 ASN A CA 1
ATOM 763 C C . ASN A 1 104 ? -16.604 -11.209 31.719 1.00 79.44 104 ASN A C 1
ATOM 765 O O . ASN A 1 104 ? -16.122 -11.926 30.845 1.00 79.44 104 ASN A O 1
ATOM 769 N N . VAL A 1 105 ? -15.984 -11.024 32.888 1.00 83.31 105 VAL A N 1
ATOM 770 C CA . VAL A 1 105 ? -14.688 -11.643 33.205 1.00 83.31 105 VAL A CA 1
ATOM 771 C C . VAL A 1 105 ? -14.768 -13.178 33.264 1.00 83.31 105 VAL A C 1
ATOM 773 O O . VAL A 1 105 ? -13.794 -13.860 32.933 1.00 83.31 105 VAL A O 1
ATOM 776 N N . LEU A 1 106 ? -15.908 -13.742 33.676 1.00 82.56 106 LEU A N 1
ATOM 777 C CA . LEU A 1 106 ? -16.083 -15.196 33.792 1.00 82.56 106 LEU A CA 1
ATOM 778 C C . LEU A 1 106 ? -16.538 -15.866 32.502 1.00 82.56 106 LEU A C 1
ATOM 780 O O . LEU A 1 106 ? -16.116 -16.987 32.232 1.00 82.56 106 LEU A O 1
ATOM 784 N N . ASN A 1 107 ? -17.383 -15.190 31.727 1.00 74.62 107 ASN A N 1
ATOM 785 C CA . ASN A 1 107 ? -17.912 -15.693 30.467 1.00 74.62 107 ASN A CA 1
ATOM 786 C C . ASN A 1 107 ? -17.696 -14.649 29.364 1.00 74.62 107 ASN A C 1
ATOM 788 O O . ASN A 1 107 ? -18.660 -14.002 28.938 1.00 74.62 107 ASN A O 1
ATOM 792 N N . PRO A 1 108 ? -16.453 -14.479 28.879 1.00 63.16 108 PRO A N 1
ATOM 793 C CA . PRO A 1 108 ? -16.183 -13.636 27.723 1.00 63.16 108 PRO A CA 1
ATOM 794 C C . PRO A 1 108 ? -16.833 -14.283 26.488 1.00 63.16 108 PRO A C 1
ATOM 796 O O . PRO A 1 108 ? -16.233 -15.117 25.819 1.00 63.16 108 PRO A O 1
ATOM 799 N N . GLY A 1 109 ? -18.108 -13.975 26.234 1.00 56.31 109 GLY A N 1
ATOM 800 C CA . GLY A 1 109 ? -18.871 -14.556 25.123 1.00 56.31 109 GLY A CA 1
ATOM 801 C C . GLY A 1 109 ? -20.397 -14.545 25.251 1.00 56.31 109 GLY A C 1
ATOM 802 O O . GLY A 1 109 ? -21.067 -14.724 24.242 1.00 56.31 109 GLY A O 1
ATOM 803 N N . THR A 1 110 ? -20.971 -14.317 26.441 1.00 61.38 110 THR A N 1
ATOM 804 C CA . THR A 1 110 ? -22.442 -14.200 26.597 1.00 61.38 110 THR A CA 1
ATOM 805 C C . THR A 1 110 ? -22.959 -12.766 26.498 1.00 61.38 110 THR A C 1
ATOM 807 O O . THR A 1 110 ? -24.166 -12.555 26.431 1.00 61.38 110 THR A O 1
ATOM 810 N N . GLY A 1 111 ? -22.067 -11.775 26.541 1.00 68.75 111 GLY A N 1
ATOM 811 C CA . GLY A 1 111 ? -22.432 -10.376 26.349 1.00 68.75 111 GLY A CA 1
ATOM 812 C C . GLY A 1 111 ? -22.657 -10.043 24.875 1.00 68.75 111 GLY A C 1
ATOM 813 O O . GLY A 1 111 ? -22.105 -10.690 23.984 1.00 68.75 111 GLY A O 1
ATOM 814 N N . THR A 1 112 ? -23.445 -9.008 24.610 1.00 80.19 112 THR A N 1
ATOM 815 C CA . THR A 1 112 ? -23.670 -8.492 23.256 1.00 80.19 112 THR A CA 1
ATOM 816 C C . THR A 1 112 ? -22.649 -7.390 22.969 1.00 80.19 112 THR A C 1
ATOM 818 O O . THR A 1 112 ? -22.685 -6.363 23.656 1.00 80.19 112 THR A O 1
ATOM 821 N N . PRO A 1 113 ? -21.719 -7.564 22.012 1.00 88.25 113 PRO A N 1
ATOM 822 C CA . PRO A 1 113 ? -20.788 -6.504 21.648 1.00 88.25 113 PRO A CA 1
ATOM 823 C C . PRO A 1 113 ? -21.522 -5.374 20.918 1.00 88.25 113 PRO A C 1
ATOM 825 O O . PRO A 1 113 ? -22.496 -5.613 20.201 1.00 88.25 113 PRO A O 1
ATOM 828 N N . VAL A 1 114 ? -21.035 -4.145 21.084 1.00 89.56 114 VAL A N 1
ATOM 829 C CA . VAL A 1 114 ? -21.556 -2.950 20.405 1.00 89.56 114 VAL A CA 1
ATOM 830 C C . VAL A 1 114 ? -20.362 -2.143 19.929 1.00 89.56 114 VAL A C 1
ATOM 832 O O . VAL A 1 114 ? -19.535 -1.744 20.743 1.00 89.56 114 VAL A O 1
ATOM 835 N N . LEU A 1 115 ? -20.253 -1.927 18.619 1.00 94.69 115 LEU A N 1
ATOM 836 C CA . LEU A 1 115 ? -19.176 -1.136 18.034 1.00 94.69 115 LEU A CA 1
ATOM 837 C C . LEU A 1 115 ? -19.647 0.297 17.779 1.00 94.69 115 LEU A C 1
ATOM 839 O O . LEU A 1 115 ? -20.550 0.514 16.976 1.00 94.69 115 LEU A O 1
ATOM 843 N N . ASN A 1 116 ? -18.956 1.260 18.384 1.00 94.56 116 ASN A N 1
ATOM 844 C CA . ASN A 1 116 ? -19.055 2.673 18.035 1.00 94.56 116 ASN A CA 1
ATOM 845 C C . ASN A 1 116 ? -17.775 3.129 17.328 1.00 94.56 116 ASN A C 1
ATOM 847 O O . ASN A 1 116 ? -16.673 2.793 17.764 1.00 94.56 116 ASN A O 1
ATOM 851 N N . ALA A 1 117 ? -17.923 3.926 16.267 1.00 96.12 117 ALA A N 1
ATOM 852 C CA . ALA A 1 117 ? -16.808 4.518 15.535 1.00 96.12 117 ALA A CA 1
ATOM 853 C C . ALA A 1 117 ? -16.948 6.039 15.443 1.00 96.12 117 ALA A C 1
ATOM 855 O O . ALA A 1 117 ? -18.005 6.547 15.064 1.00 96.12 117 ALA A O 1
ATOM 856 N N . THR A 1 118 ? -15.866 6.752 15.752 1.00 96.06 118 THR A N 1
ATOM 857 C CA . THR A 1 118 ? -15.833 8.218 15.735 1.00 96.06 118 THR A CA 1
ATOM 858 C C . THR A 1 118 ? -14.536 8.708 15.088 1.00 96.06 118 THR A C 1
ATOM 860 O O . THR A 1 118 ? -13.461 8.341 15.571 1.00 96.06 118 THR A O 1
ATOM 863 N N . PRO A 1 119 ? -14.594 9.551 14.038 1.00 97.19 119 PRO A N 1
ATOM 864 C CA . PRO A 1 119 ? -15.799 10.081 13.381 1.00 97.19 119 PRO A CA 1
ATOM 865 C C . PRO A 1 119 ? -16.507 9.052 12.472 1.00 97.19 119 PRO A C 1
ATOM 867 O O . PRO A 1 119 ? -15.919 8.055 12.074 1.00 97.19 119 PRO A O 1
ATOM 870 N N . THR A 1 120 ? -17.761 9.307 12.084 1.00 94.31 120 THR A N 1
ATOM 871 C CA . THR A 1 120 ? -18.514 8.449 11.137 1.00 94.31 120 THR A CA 1
ATOM 872 C C . THR A 1 120 ? -18.127 8.668 9.666 1.00 94.31 120 THR A C 1
ATOM 874 O O . THR A 1 120 ? -18.528 7.901 8.789 1.00 94.31 120 THR A O 1
ATOM 877 N N . SER A 1 121 ? -17.316 9.693 9.388 1.00 97.00 121 SER A N 1
ATOM 878 C CA . SER A 1 121 ? -16.730 9.985 8.078 1.00 97.00 121 SER A CA 1
ATOM 879 C C . SER A 1 121 ? -15.391 10.711 8.219 1.00 97.00 121 SER A C 1
ATOM 881 O O . SER A 1 121 ? -15.215 11.476 9.167 1.00 97.00 121 SER A O 1
ATOM 883 N N . MET A 1 122 ? -14.491 10.549 7.250 1.00 97.88 122 MET A N 1
ATOM 884 C CA . MET A 1 122 ? -13.202 11.249 7.183 1.00 97.88 122 MET A CA 1
ATOM 885 C C . MET A 1 122 ? -13.056 12.005 5.860 1.00 97.88 122 MET A C 1
ATOM 887 O O . MET A 1 122 ? -13.216 11.429 4.782 1.00 97.88 122 MET A O 1
ATOM 891 N N . ASN A 1 123 ? -12.725 13.296 5.942 1.00 97.50 123 ASN A N 1
ATOM 892 C CA . ASN A 1 123 ? -12.449 14.140 4.782 1.00 97.50 123 ASN A CA 1
ATOM 893 C C . ASN A 1 123 ? -10.993 14.609 4.812 1.00 97.50 123 ASN A C 1
ATOM 895 O O . ASN A 1 123 ? -10.582 15.325 5.724 1.00 97.50 123 ASN A O 1
ATOM 899 N N . PHE A 1 124 ? -10.230 14.224 3.797 1.00 97.12 124 PHE A N 1
ATOM 900 C CA . PHE A 1 124 ? -8.801 14.496 3.665 1.00 97.12 124 PHE A CA 1
ATOM 901 C C . PHE A 1 124 ? -8.484 15.832 2.987 1.00 97.12 124 PHE A C 1
ATOM 903 O O . PHE A 1 124 ? -7.316 16.191 2.855 1.00 97.12 124 PHE A O 1
ATOM 910 N N . GLY A 1 125 ? -9.508 16.587 2.589 1.00 96.38 125 GLY A N 1
ATOM 911 C CA . GLY A 1 125 ? -9.350 17.866 1.913 1.00 96.38 125 GLY A CA 1
ATOM 912 C C . GLY A 1 125 ? -8.745 17.714 0.519 1.00 96.38 125 GLY A C 1
ATOM 913 O O . GLY A 1 125 ? -8.946 16.704 -0.161 1.00 96.38 125 GLY A O 1
ATOM 914 N N . SER A 1 126 ? -8.027 18.748 0.093 1.00 94.06 126 SER A N 1
ATOM 915 C CA . SER A 1 126 ? -7.356 18.794 -1.203 1.00 94.06 126 SER A CA 1
ATOM 916 C C . SER A 1 126 ? -5.882 18.453 -1.056 1.00 94.06 126 SER A C 1
ATOM 918 O O . SER A 1 126 ? -5.186 19.060 -0.242 1.00 94.06 126 SER A O 1
ATOM 920 N N . LEU A 1 127 ? -5.399 17.523 -1.874 1.00 90.75 127 LEU A N 1
ATOM 921 C CA . LEU A 1 127 ? -4.003 17.122 -1.897 1.00 90.75 127 LEU A CA 1
ATOM 922 C C . LEU A 1 127 ? -3.511 16.996 -3.340 1.00 90.75 127 LEU A C 1
ATOM 924 O O . LEU A 1 127 ? -4.253 16.575 -4.227 1.00 90.75 127 LEU A O 1
ATOM 928 N N . ALA A 1 128 ? -2.258 17.377 -3.587 1.00 83.38 128 ALA A N 1
ATOM 929 C CA . ALA A 1 128 ? -1.669 17.243 -4.911 1.00 83.38 128 ALA A CA 1
ATOM 930 C C . ALA A 1 128 ? -1.612 15.772 -5.348 1.00 83.38 128 ALA A C 1
ATOM 932 O O . ALA A 1 128 ? -1.267 14.905 -4.540 1.00 83.38 128 ALA A O 1
ATOM 933 N N . VAL A 1 129 ? -1.932 15.487 -6.616 1.00 82.75 129 VAL A N 1
ATOM 934 C CA . VAL A 1 129 ? -1.804 14.126 -7.166 1.00 82.75 129 VAL A CA 1
ATOM 935 C C . VAL A 1 129 ? -0.372 13.618 -6.960 1.00 82.75 129 VAL A C 1
ATOM 937 O O . VAL A 1 129 ? 0.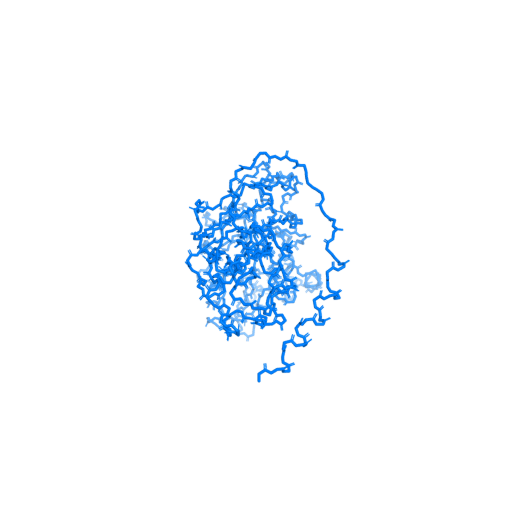589 14.333 -7.238 1.00 82.75 129 VAL A O 1
ATOM 940 N N . GLY A 1 130 ? -0.230 12.395 -6.438 1.00 74.06 130 GLY A N 1
ATOM 941 C CA . GLY A 1 130 ? 1.069 11.785 -6.115 1.00 74.06 130 GLY A CA 1
ATOM 942 C C . GLY A 1 130 ? 1.662 12.161 -4.754 1.00 74.06 130 GLY A C 1
ATOM 943 O O . GLY A 1 130 ? 2.736 11.669 -4.417 1.00 74.06 130 GLY A O 1
ATOM 944 N N . SER A 1 131 ? 0.982 12.996 -3.963 1.00 80.38 131 SER A N 1
ATOM 945 C CA . SER A 1 131 ? 1.341 13.265 -2.563 1.00 80.38 131 SER A CA 1
ATOM 946 C C . SER A 1 131 ? 0.546 12.376 -1.600 1.00 80.38 131 SER A C 1
ATOM 948 O O . SER A 1 131 ? -0.478 11.811 -1.975 1.00 80.38 131 SER A O 1
ATOM 950 N N . THR A 1 132 ? 0.983 12.287 -0.342 1.00 83.62 132 THR A N 1
ATOM 951 C CA . THR A 1 132 ? 0.302 11.519 0.718 1.00 83.62 132 THR A CA 1
ATOM 952 C C . THR A 1 132 ? -0.035 12.422 1.902 1.00 83.62 132 THR A C 1
ATOM 954 O O . THR A 1 132 ? 0.791 13.230 2.328 1.00 83.62 132 THR A O 1
ATOM 957 N N . SER A 1 133 ? -1.259 12.319 2.421 1.00 88.25 133 SER A N 1
ATOM 958 C CA . SER A 1 133 ? -1.712 13.104 3.569 1.00 88.25 133 SER A CA 1
ATOM 959 C C . SER A 1 133 ? -1.107 12.585 4.880 1.00 88.25 133 SER A C 1
ATOM 961 O O . SER A 1 133 ? -0.772 11.403 4.988 1.00 88.25 133 SER A O 1
ATOM 963 N N . PRO A 1 134 ? -1.080 13.404 5.947 1.00 87.81 134 PRO A N 1
ATOM 964 C CA . PRO A 1 134 ? -1.026 12.875 7.306 1.00 87.81 134 PRO A CA 1
ATOM 965 C C . PRO A 1 134 ? -2.175 11.882 7.560 1.00 87.81 134 PRO A C 1
ATOM 967 O O . PRO A 1 134 ? -3.237 11.975 6.933 1.00 87.81 134 PRO A O 1
ATOM 970 N N . GLY A 1 135 ? -1.973 10.941 8.484 1.00 88.00 135 GLY A N 1
ATOM 971 C CA . GLY A 1 135 ? -3.013 9.986 8.870 1.00 88.00 135 GLY A CA 1
ATOM 972 C C . GLY A 1 135 ? -4.130 10.651 9.674 1.00 88.00 135 GLY A C 1
ATOM 973 O O . GLY A 1 135 ? -3.853 11.374 10.630 1.00 88.00 135 GLY A O 1
ATOM 974 N N . GLN A 1 136 ? -5.385 10.390 9.305 1.00 94.88 136 GLN A N 1
ATOM 975 C CA . GLN A 1 136 ? -6.553 10.698 10.128 1.00 94.88 136 GLN A CA 1
ATOM 976 C C . GLN A 1 136 ? -6.925 9.483 10.973 1.00 94.88 136 GLN A C 1
ATOM 978 O O . GLN A 1 136 ? -6.910 8.353 10.489 1.00 94.88 136 GLN A O 1
ATOM 983 N N . SER A 1 137 ? -7.241 9.726 12.245 1.00 94.19 137 SER A N 1
ATOM 984 C CA . SER A 1 137 ? -7.529 8.673 13.218 1.00 94.19 137 SER A CA 1
ATOM 985 C C . SER A 1 137 ? -9.032 8.448 13.369 1.00 94.19 137 SER A C 1
ATOM 987 O O . SER A 1 137 ? -9.790 9.392 13.597 1.00 94.19 137 SER A O 1
ATOM 989 N N . LEU A 1 138 ? -9.437 7.185 13.289 1.00 96.50 138 LEU A N 1
ATOM 990 C CA . LEU A 1 138 ? -10.757 6.677 13.623 1.00 96.50 138 LEU A CA 1
ATOM 991 C C . LEU A 1 138 ? -10.673 5.911 14.942 1.00 96.50 138 LEU A C 1
ATOM 993 O O . LEU A 1 138 ? -9.989 4.891 15.028 1.00 96.50 138 LEU A O 1
ATOM 997 N N . THR A 1 139 ? -11.403 6.366 15.952 1.00 96.06 139 THR A N 1
ATOM 998 C CA . THR A 1 139 ? -11.517 5.658 17.228 1.00 96.06 139 THR A CA 1
ATOM 999 C C . THR A 1 139 ? -12.633 4.630 17.135 1.00 96.06 139 THR A C 1
ATOM 1001 O O . THR A 1 139 ? -13.772 4.990 16.839 1.00 96.06 139 THR A O 1
ATOM 1004 N N . LEU A 1 140 ? -12.319 3.369 17.425 1.00 95.94 140 LEU A N 1
ATOM 1005 C CA . LEU A 1 140 ? -13.300 2.304 17.612 1.00 95.94 140 LEU A CA 1
ATOM 1006 C C . LEU A 1 140 ? -13.409 1.972 19.098 1.00 95.94 140 LEU A C 1
ATOM 1008 O O . LEU A 1 140 ? -12.393 1.736 19.753 1.00 95.94 140 LEU A O 1
ATOM 1012 N N . ALA A 1 141 ? -14.631 1.918 19.616 1.00 94.06 141 ALA A N 1
ATOM 1013 C CA . ALA A 1 141 ? -14.916 1.577 21.004 1.00 94.06 141 ALA A CA 1
ATOM 1014 C C . ALA A 1 141 ? -15.945 0.446 21.078 1.00 94.06 141 ALA A C 1
ATOM 1016 O O . ALA A 1 141 ? -16.976 0.496 20.403 1.00 94.06 141 ALA A O 1
ATOM 1017 N N . ASN A 1 142 ? -15.673 -0.555 21.917 1.00 91.56 142 ASN A N 1
ATOM 1018 C CA . ASN A 1 142 ? -16.654 -1.571 22.268 1.00 91.56 142 ASN A CA 1
ATOM 1019 C C . ASN A 1 142 ? -17.438 -1.124 23.508 1.00 91.56 142 ASN A C 1
ATOM 1021 O O . ASN A 1 142 ? -16.972 -1.292 24.634 1.00 91.56 142 ASN A O 1
ATOM 1025 N N . THR A 1 143 ? -18.623 -0.557 23.301 1.00 86.94 143 THR A N 1
ATOM 1026 C CA . THR A 1 143 ? -19.525 -0.108 24.377 1.00 86.94 143 THR A CA 1
ATOM 1027 C C . THR A 1 143 ? -20.493 -1.201 24.835 1.00 86.94 143 THR A C 1
ATOM 1029 O O . THR A 1 143 ? -21.335 -0.965 25.697 1.00 86.94 143 THR A O 1
ATOM 1032 N N . GLY A 1 144 ? -20.399 -2.396 24.246 1.00 79.38 144 GLY A N 1
ATOM 1033 C CA . GLY A 1 144 ? -21.226 -3.542 24.597 1.00 79.38 144 GLY A CA 1
ATOM 1034 C C . GLY A 1 144 ? -20.679 -4.330 25.781 1.00 79.38 144 GLY A C 1
ATOM 1035 O O . GLY A 1 144 ? -19.584 -4.083 26.284 1.00 79.38 144 GLY A O 1
ATOM 1036 N N . SER A 1 145 ? -21.443 -5.340 26.192 1.00 70.94 145 SER A N 1
ATOM 1037 C CA . SER A 1 145 ? -21.094 -6.215 27.313 1.00 70.94 145 SER A CA 1
ATOM 1038 C C . SER A 1 145 ? -20.307 -7.464 26.906 1.00 70.94 145 SER A C 1
ATOM 1040 O O . SER A 1 145 ? -19.831 -8.199 27.768 1.00 70.94 145 SER A O 1
ATOM 1042 N N . GLY A 1 146 ? -20.199 -7.737 25.601 1.00 75.44 146 GLY A N 1
ATOM 1043 C CA . GLY A 1 146 ? -19.482 -8.886 25.041 1.00 75.44 146 GLY A CA 1
ATOM 1044 C C . GLY A 1 146 ? -18.188 -8.502 24.338 1.00 75.44 146 GLY A C 1
ATOM 1045 O O . GLY A 1 146 ? -17.978 -7.342 23.997 1.00 75.44 146 GLY A O 1
ATOM 1046 N N . ALA A 1 147 ? -17.330 -9.487 24.072 1.00 81.50 147 ALA A N 1
ATOM 1047 C CA . ALA A 1 147 ? -16.126 -9.285 23.272 1.00 81.50 147 ALA A CA 1
ATOM 1048 C C . ALA A 1 147 ? -16.484 -8.993 21.802 1.00 81.50 147 ALA A C 1
ATOM 1050 O O . ALA A 1 147 ? -17.166 -9.784 21.142 1.00 81.50 147 ALA A O 1
ATOM 1051 N N . LEU A 1 148 ? -16.001 -7.861 21.291 1.00 88.94 148 LEU A N 1
ATOM 1052 C CA . LEU A 1 148 ? -16.106 -7.490 19.887 1.00 88.94 148 LEU A CA 1
ATOM 1053 C C . LEU A 1 148 ? -14.936 -8.115 19.129 1.00 88.94 148 LEU A C 1
ATOM 1055 O O . LEU A 1 148 ? -13.782 -7.794 19.398 1.00 88.94 148 LEU A O 1
ATOM 1059 N N . VAL A 1 149 ? -15.232 -8.993 18.181 1.00 92.12 149 VAL A N 1
ATOM 1060 C CA . VAL A 1 149 ? -14.238 -9.671 17.343 1.00 92.12 149 VAL A CA 1
ATOM 1061 C C . VAL A 1 149 ? -14.327 -9.103 15.937 1.00 92.12 149 VAL A C 1
ATOM 1063 O O . VAL A 1 149 ? -15.403 -9.131 15.337 1.00 92.12 149 VAL A O 1
ATOM 1066 N N . PHE A 1 150 ? -13.210 -8.603 15.411 1.00 94.75 150 PHE A N 1
ATOM 1067 C CA . PHE A 1 150 ? -13.114 -8.138 14.030 1.00 94.75 150 PHE A CA 1
ATOM 1068 C C . PHE A 1 150 ? -12.789 -9.310 13.104 1.00 94.75 150 PHE A C 1
ATOM 1070 O O . PHE A 1 150 ? -11.856 -10.072 13.350 1.00 94.75 150 PHE A O 1
ATOM 1077 N N . SER A 1 151 ? -13.550 -9.443 12.021 1.00 94.06 151 SER A N 1
ATOM 1078 C CA . SER A 1 151 ? -13.367 -10.481 11.001 1.00 94.06 151 SER A CA 1
ATOM 1079 C C . SER A 1 151 ? -12.781 -9.947 9.693 1.00 94.06 151 SER A C 1
ATOM 1081 O O . SER A 1 151 ? -12.368 -10.735 8.846 1.00 94.06 151 SER A O 1
ATOM 1083 N N . GLY A 1 152 ? -12.700 -8.625 9.519 1.00 90.25 152 GLY A N 1
ATOM 1084 C CA . GLY A 1 152 ? -12.086 -8.024 8.341 1.00 90.25 152 GLY A CA 1
ATOM 1085 C C . GLY A 1 152 ? -12.030 -6.505 8.407 1.00 90.25 152 GLY A C 1
ATOM 1086 O O . GLY A 1 152 ? -12.929 -5.859 8.940 1.00 90.25 152 GLY A O 1
ATOM 1087 N N . LEU A 1 153 ? -10.972 -5.942 7.833 1.00 93.75 153 LEU A N 1
ATOM 1088 C CA . LEU A 1 153 ? -10.792 -4.507 7.683 1.00 93.75 153 LEU A CA 1
ATOM 1089 C C . LEU A 1 153 ? -10.344 -4.226 6.251 1.00 93.75 153 LEU A C 1
ATOM 1091 O O . LEU A 1 153 ? -9.288 -4.694 5.831 1.00 93.75 153 LEU A O 1
ATOM 1095 N N . THR A 1 154 ? -11.159 -3.499 5.491 1.00 92.31 154 THR A N 1
ATOM 1096 C CA . THR A 1 154 ? -10.899 -3.227 4.069 1.00 92.31 154 THR A CA 1
ATOM 1097 C C . THR A 1 154 ? -11.153 -1.765 3.743 1.00 92.31 154 THR A C 1
ATOM 1099 O O . THR A 1 154 ? -12.067 -1.155 4.292 1.00 92.31 154 THR A O 1
ATOM 1102 N N . VAL A 1 155 ? -10.348 -1.194 2.849 1.00 95.19 155 VAL A N 1
ATOM 1103 C CA . VAL A 1 155 ? -10.500 0.185 2.379 1.00 95.19 155 VAL A CA 1
ATOM 1104 C C . VAL A 1 155 ? -10.509 0.218 0.857 1.00 95.19 155 VAL A C 1
ATOM 1106 O O . VAL A 1 155 ? -9.742 -0.495 0.212 1.00 95.19 155 VAL A O 1
ATOM 1109 N N . THR A 1 156 ? -11.397 1.026 0.281 1.00 90.25 156 THR A N 1
ATOM 1110 C CA . THR A 1 156 ? -11.517 1.194 -1.173 1.00 90.25 156 THR A CA 1
ATOM 1111 C C . THR A 1 156 ? -11.902 2.634 -1.522 1.00 90.25 156 THR A C 1
ATOM 1113 O O . THR A 1 156 ? -12.731 3.197 -0.803 1.00 90.25 156 THR A O 1
ATOM 1116 N N . PRO A 1 157 ? -11.421 3.221 -2.635 1.00 93.00 157 PRO A N 1
ATOM 1117 C CA . PRO A 1 157 ? -10.395 2.709 -3.550 1.00 93.00 157 PRO A CA 1
ATOM 1118 C C . PRO A 1 157 ? -8.994 2.750 -2.921 1.00 93.00 157 PRO A C 1
ATOM 1120 O O . PRO A 1 157 ? -8.824 3.225 -1.802 1.00 93.00 157 PRO A O 1
ATOM 1123 N N . ALA A 1 158 ? -7.985 2.276 -3.656 1.00 85.94 158 ALA A N 1
ATOM 1124 C CA . ALA A 1 158 ? -6.600 2.219 -3.185 1.00 85.94 158 ALA A CA 1
ATOM 1125 C C . ALA A 1 158 ? -6.020 3.599 -2.814 1.00 85.94 158 ALA A C 1
ATOM 1127 O O . ALA A 1 158 ? -4.881 3.688 -2.366 1.00 85.94 158 ALA A O 1
ATOM 1128 N N . ASP A 1 159 ? -6.695 4.704 -3.160 1.00 91.00 159 ASP A N 1
ATOM 1129 C CA . ASP A 1 159 ? -6.279 6.086 -2.861 1.00 91.00 159 ASP A CA 1
ATOM 1130 C C . ASP A 1 159 ? -6.370 6.366 -1.360 1.00 91.00 159 ASP A C 1
ATOM 1132 O O . ASP A 1 159 ? -5.757 7.306 -0.867 1.00 91.00 159 ASP A O 1
ATOM 1136 N N . PHE A 1 160 ? -7.105 5.530 -0.628 1.00 93.31 160 PHE A N 1
ATOM 1137 C CA . PHE A 1 160 ? -7.112 5.508 0.822 1.00 93.31 160 PHE A CA 1
ATOM 1138 C C . PHE A 1 160 ? -6.347 4.287 1.317 1.00 93.31 160 PHE A C 1
ATOM 1140 O O . PHE A 1 160 ? -6.548 3.178 0.821 1.00 93.31 160 PHE A O 1
ATOM 1147 N N . VAL A 1 161 ? -5.486 4.484 2.312 1.00 88.31 161 VAL A N 1
ATOM 1148 C CA . VAL A 1 161 ? -4.595 3.430 2.803 1.00 88.31 161 VAL A CA 1
ATOM 1149 C C . VAL A 1 161 ? -4.644 3.349 4.321 1.00 88.31 161 VAL A C 1
ATOM 1151 O O . VAL A 1 161 ? -4.599 4.368 5.006 1.00 88.31 161 VAL A O 1
ATOM 1154 N N . ILE A 1 162 ? -4.755 2.130 4.851 1.00 89.00 162 ILE A N 1
ATOM 1155 C CA . ILE A 1 162 ? -4.772 1.872 6.295 1.00 89.00 162 ILE A CA 1
ATOM 1156 C C . ILE A 1 162 ? -3.335 1.702 6.772 1.00 89.00 162 ILE A C 1
ATOM 1158 O O . ILE A 1 162 ? -2.624 0.817 6.304 1.00 89.00 162 ILE A O 1
ATOM 1162 N N . PHE A 1 163 ? -2.926 2.533 7.724 1.00 74.06 163 PHE A N 1
ATOM 1163 C CA . PHE A 1 163 ? -1.567 2.533 8.257 1.00 74.06 163 PHE A CA 1
ATOM 1164 C C . PHE A 1 163 ? -1.451 1.760 9.577 1.00 74.06 163 PHE A C 1
ATOM 1166 O O . PHE A 1 163 ? -0.408 1.181 9.876 1.00 74.06 163 PHE A O 1
ATOM 1173 N N . SER A 1 164 ? -2.522 1.740 10.372 1.00 78.06 164 SER A N 1
ATOM 1174 C CA . SER A 1 164 ? -2.597 1.021 11.645 1.00 78.06 164 SER A CA 1
ATOM 1175 C C . SER A 1 164 ? -3.985 0.421 11.841 1.00 78.06 164 SER A C 1
ATOM 1177 O O . SER A 1 164 ? -4.982 1.006 11.419 1.00 78.06 164 SER A O 1
ATOM 1179 N N . GLY A 1 165 ? -4.044 -0.747 12.481 1.00 77.75 165 GLY A N 1
ATOM 1180 C CA . GLY A 1 165 ? -5.283 -1.473 12.748 1.00 77.75 165 GLY A CA 1
ATOM 1181 C C . GLY A 1 165 ? -5.549 -1.683 14.236 1.00 77.75 165 GLY A C 1
ATOM 1182 O O . GLY A 1 165 ? -4.758 -1.310 15.101 1.00 77.75 165 GLY A O 1
ATOM 1183 N N . CYS A 1 166 ? -6.673 -2.331 14.512 1.00 86.12 166 CYS A N 1
ATOM 1184 C CA . CYS A 1 166 ? -7.075 -2.759 15.845 1.00 86.12 166 CYS A CA 1
ATOM 1185 C C . CYS A 1 166 ? -6.597 -4.188 16.149 1.00 86.12 166 CYS A C 1
ATOM 1187 O O . CYS A 1 166 ? -6.369 -4.963 15.215 1.00 86.12 166 CYS A O 1
ATOM 1189 N N . PRO A 1 167 ? -6.470 -4.577 17.433 1.00 84.50 167 PRO A N 1
ATOM 1190 C CA . PRO A 1 167 ? -6.309 -5.986 17.785 1.00 84.50 167 PRO A CA 1
ATOM 1191 C C . PRO A 1 167 ? -7.518 -6.784 17.278 1.00 84.50 167 PRO A C 1
ATOM 1193 O O . PRO A 1 167 ? -8.611 -6.235 17.174 1.00 84.50 167 PRO A O 1
ATOM 1196 N N . GLY A 1 168 ? -7.351 -8.082 17.005 1.00 87.31 168 GLY A N 1
ATOM 1197 C CA . GLY A 1 168 ? -8.440 -8.927 16.485 1.00 87.31 168 GLY A CA 1
ATOM 1198 C C . GLY A 1 168 ? -9.684 -8.984 17.383 1.00 87.31 168 GLY A C 1
ATOM 1199 O O . GLY A 1 168 ? -10.786 -9.205 16.887 1.00 87.31 168 GLY A O 1
ATOM 1200 N N . THR A 1 169 ? -9.521 -8.709 18.681 1.00 88.06 169 THR A N 1
ATOM 1201 C CA . THR A 1 169 ? -10.611 -8.637 19.657 1.00 88.06 169 THR A CA 1
ATOM 1202 C C . THR A 1 169 ? -10.475 -7.391 20.529 1.00 88.06 169 THR A C 1
ATOM 1204 O O . THR A 1 169 ? -9.399 -7.125 21.067 1.00 88.06 169 THR A O 1
ATOM 1207 N N . LEU A 1 170 ? -11.582 -6.676 20.733 1.00 88.69 170 LEU A N 1
ATOM 1208 C CA . LEU A 1 170 ? -11.754 -5.680 21.788 1.00 88.69 170 LEU A CA 1
ATOM 1209 C C . LEU A 1 170 ? -12.689 -6.227 22.860 1.00 88.69 170 LEU A C 1
ATOM 1211 O O . LEU A 1 170 ? -13.865 -6.498 22.609 1.00 88.69 170 LEU A O 1
ATOM 1215 N N . ASN A 1 171 ? -12.183 -6.340 24.082 1.00 83.81 171 ASN A N 1
ATOM 1216 C CA . ASN A 1 171 ? -13.029 -6.640 25.232 1.00 83.81 171 ASN A CA 1
ATOM 1217 C C . ASN A 1 171 ? -14.024 -5.495 25.480 1.00 83.81 171 ASN A C 1
ATOM 1219 O O . ASN A 1 171 ? -13.841 -4.388 24.969 1.00 83.81 171 ASN A O 1
ATOM 1223 N N . ALA A 1 172 ? -15.080 -5.765 26.245 1.00 77.00 172 ALA A N 1
ATOM 1224 C CA . ALA A 1 172 ? -16.023 -4.736 26.680 1.00 77.00 172 ALA A CA 1
ATOM 1225 C C . ALA A 1 172 ? -15.289 -3.546 27.327 1.00 77.00 172 ALA A C 1
ATOM 1227 O O . ALA A 1 172 ? -14.343 -3.748 28.089 1.00 77.00 172 ALA A O 1
ATOM 1228 N N . GLY A 1 173 ? -15.683 -2.319 26.977 1.00 76.00 173 GLY A N 1
ATOM 1229 C CA . GLY A 1 173 ? -15.016 -1.080 27.397 1.00 76.00 173 GLY A CA 1
ATOM 1230 C C . GLY A 1 173 ? -13.693 -0.780 26.675 1.00 76.00 173 GLY A C 1
ATOM 1231 O O . GLY A 1 173 ? -13.113 0.287 26.864 1.00 76.00 173 GLY A O 1
ATOM 1232 N N . GLY A 1 174 ? -13.198 -1.699 25.842 1.00 82.75 174 GLY A N 1
ATOM 1233 C CA . GLY A 1 174 ? -11.952 -1.538 25.100 1.00 82.75 174 GLY A CA 1
ATOM 1234 C C . GLY A 1 174 ? -12.065 -0.541 23.947 1.00 82.75 174 GLY A C 1
ATOM 1235 O O . GLY A 1 174 ? -13.117 -0.402 23.319 1.00 82.75 174 GLY A O 1
ATOM 1236 N N . MET A 1 175 ? -10.943 0.105 23.625 1.00 92.12 175 MET A N 1
ATOM 1237 C CA . MET A 1 175 ? -10.818 1.011 22.482 1.00 92.12 175 MET A CA 1
ATOM 1238 C C . MET A 1 175 ? -9.571 0.709 21.651 1.00 92.12 175 MET A C 1
ATOM 1240 O O . MET A 1 175 ? -8.574 0.197 22.162 1.00 92.12 175 MET A O 1
ATOM 1244 N N . CYS A 1 176 ? -9.611 1.078 20.376 1.00 93.50 176 CYS A N 1
ATOM 1245 C CA . CYS A 1 176 ? -8.455 1.099 19.484 1.00 93.50 176 CYS A CA 1
ATOM 1246 C C . CYS A 1 176 ? -8.582 2.217 18.444 1.00 93.50 176 CYS A C 1
ATOM 1248 O O . CYS A 1 176 ? -9.626 2.859 18.321 1.00 93.50 176 CYS A O 1
ATOM 1250 N N . PHE A 1 177 ? -7.511 2.425 17.678 1.00 93.44 177 PHE A N 1
ATOM 1251 C CA . PHE A 1 177 ? -7.430 3.465 16.660 1.00 93.44 177 PHE A CA 1
ATOM 1252 C C . PHE A 1 177 ? -7.052 2.869 15.306 1.00 93.44 177 PHE A C 1
ATOM 1254 O O . PHE A 1 177 ? -6.104 2.087 15.204 1.00 93.44 177 PHE A O 1
ATOM 1261 N N . ILE A 1 178 ? -7.763 3.284 14.262 1.00 94.00 178 ILE A N 1
ATOM 1262 C CA . ILE A 1 178 ? -7.425 3.001 12.868 1.00 94.00 178 ILE A CA 1
ATOM 1263 C C . ILE A 1 178 ? -6.951 4.303 12.237 1.00 94.00 178 ILE A C 1
ATOM 1265 O O . ILE A 1 178 ? -7.687 5.284 12.222 1.00 94.00 178 ILE A O 1
ATOM 1269 N N . SER A 1 179 ? -5.728 4.315 11.713 1.00 92.50 179 SER A N 1
ATOM 1270 C CA . SER A 1 179 ? -5.193 5.463 10.982 1.00 92.50 179 SER A CA 1
ATOM 1271 C C . SER A 1 179 ? -5.353 5.235 9.484 1.00 92.50 179 SER A C 1
ATOM 1273 O O . SER A 1 179 ? -4.886 4.219 8.962 1.00 92.50 179 SER A O 1
ATOM 1275 N N . VAL A 1 180 ? -6.010 6.171 8.801 1.00 94.38 180 VAL A N 1
ATOM 1276 C CA . VAL A 1 180 ? -6.215 6.155 7.348 1.00 94.38 180 VAL A CA 1
ATOM 1277 C C . VAL A 1 180 ? -5.507 7.356 6.731 1.00 94.38 180 VAL A C 1
ATOM 1279 O O . VAL A 1 180 ? -5.590 8.462 7.257 1.00 94.38 180 VAL A O 1
ATOM 1282 N N . GLN A 1 181 ? -4.814 7.153 5.616 1.00 92.88 181 GLN A N 1
ATOM 1283 C CA . GLN A 1 181 ? -4.188 8.203 4.808 1.00 92.88 181 GLN A CA 1
ATOM 1284 C C . GLN A 1 181 ? -4.866 8.305 3.443 1.00 92.88 181 GLN A C 1
ATOM 1286 O O . GLN A 1 181 ? -5.485 7.346 2.984 1.00 92.88 181 GLN A O 1
ATOM 1291 N N . PHE A 1 182 ? -4.710 9.455 2.791 1.00 93.38 182 PHE A N 1
ATOM 1292 C CA . PHE A 1 182 ? -5.167 9.707 1.430 1.00 93.38 182 PHE A CA 1
ATOM 1293 C C . PHE A 1 182 ? -3.987 10.054 0.521 1.00 93.38 182 PHE A C 1
ATOM 1295 O O . PHE A 1 182 ? -3.186 10.935 0.836 1.00 93.38 182 PHE A O 1
ATOM 1302 N N . ALA A 1 183 ? -3.898 9.365 -0.612 1.00 88.88 183 ALA A N 1
ATOM 1303 C CA . ALA A 1 183 ? -2.914 9.565 -1.663 1.00 88.88 183 ALA A CA 1
ATOM 1304 C C . ALA A 1 183 ? -3.636 9.613 -3.025 1.00 88.88 183 ALA A C 1
ATOM 1306 O O . ALA A 1 183 ? -3.821 8.567 -3.656 1.00 88.88 183 ALA A O 1
ATOM 1307 N N . PRO A 1 184 ? -4.101 10.798 -3.476 1.00 89.38 184 PRO A N 1
ATOM 1308 C CA . PRO A 1 184 ? -4.854 10.921 -4.716 1.00 89.38 184 PRO A CA 1
ATOM 1309 C C . PRO A 1 184 ? -3.986 10.566 -5.917 1.00 89.38 184 PRO A C 1
ATOM 1311 O O . PRO A 1 184 ? -2.890 11.104 -6.103 1.00 89.38 184 PRO A O 1
ATOM 1314 N N . ARG A 1 185 ? -4.514 9.703 -6.782 1.00 82.12 185 ARG A N 1
ATOM 1315 C CA . ARG A 1 185 ? -3.847 9.277 -8.021 1.00 82.12 185 ARG A CA 1
ATOM 1316 C C . ARG A 1 185 ? -4.359 9.975 -9.271 1.00 82.12 185 ARG A C 1
ATOM 1318 O O . ARG A 1 185 ? -3.713 9.926 -10.319 1.00 82.12 185 ARG A O 1
ATOM 1325 N N . THR A 1 186 ? -5.516 10.609 -9.160 1.00 83.88 186 THR A N 1
ATOM 1326 C CA . THR A 1 186 ? -6.159 11.393 -10.211 1.00 83.88 186 THR A CA 1
ATOM 1327 C C . THR A 1 186 ? -6.643 12.709 -9.632 1.00 83.88 186 THR A C 1
ATOM 1329 O O . THR A 1 186 ? -6.931 12.808 -8.439 1.00 83.88 186 THR A O 1
ATOM 1332 N N . SER A 1 187 ? -6.752 13.726 -10.480 1.00 88.06 187 SER A N 1
ATOM 1333 C CA . SER A 1 187 ? -7.405 14.968 -10.091 1.00 88.06 187 SER A CA 1
ATOM 1334 C C . SER A 1 187 ? -8.920 14.774 -9.962 1.00 88.06 187 SER A C 1
ATOM 1336 O O . SER A 1 187 ? -9.505 13.878 -10.574 1.00 88.06 187 SER A O 1
ATOM 1338 N N . GLY A 1 188 ? -9.554 15.616 -9.147 1.00 91.50 188 GLY A N 1
ATOM 1339 C CA . GLY A 1 188 ? -10.989 15.567 -8.873 1.00 91.50 188 GLY A CA 1
ATOM 1340 C C . GLY A 1 188 ? -11.339 14.907 -7.541 1.00 91.50 188 GLY A C 1
ATOM 1341 O O . GLY A 1 188 ? -10.473 14.501 -6.765 1.00 91.50 188 GLY A O 1
ATOM 1342 N N . THR A 1 189 ? -12.637 14.863 -7.249 1.00 95.44 189 THR A N 1
ATOM 1343 C CA . THR A 1 189 ? -13.162 14.282 -6.012 1.00 95.44 189 THR A CA 1
ATOM 1344 C C . THR A 1 189 ? -13.063 12.764 -6.056 1.00 95.44 189 THR A C 1
ATOM 1346 O O . THR A 1 189 ? -13.546 12.124 -6.987 1.00 95.44 189 THR A O 1
ATOM 1349 N N . ILE A 1 190 ? -12.467 12.196 -5.015 1.00 96.12 190 ILE A N 1
ATOM 1350 C CA . ILE A 1 190 ? -12.328 10.761 -4.811 1.00 96.12 190 ILE A CA 1
ATOM 1351 C C . ILE A 1 190 ? -13.134 10.405 -3.564 1.00 96.12 190 ILE A C 1
ATOM 1353 O O . ILE A 1 190 ? -12.863 10.895 -2.465 1.00 96.12 190 ILE A O 1
ATOM 1357 N N . SER A 1 191 ? -14.142 9.558 -3.746 1.00 97.88 191 SER A N 1
ATOM 1358 C CA . SER A 1 191 ? -14.957 9.005 -2.665 1.00 97.88 191 SER A CA 1
ATOM 1359 C C . SER A 1 191 ? -14.563 7.559 -2.406 1.00 97.88 191 SER A C 1
ATOM 1361 O O . SER A 1 191 ? -14.231 6.818 -3.330 1.00 97.88 191 SER A O 1
ATOM 1363 N N . GLY A 1 192 ? -14.606 7.158 -1.142 1.00 97.19 192 GLY A N 1
ATOM 1364 C CA . GLY A 1 192 ? -14.253 5.818 -0.713 1.00 97.19 192 GLY A CA 1
ATOM 1365 C C . GLY A 1 192 ? -14.965 5.408 0.563 1.00 97.19 192 GLY A C 1
ATOM 1366 O O . GLY A 1 192 ? -15.796 6.132 1.114 1.00 97.19 192 GLY A O 1
ATOM 1367 N N . SER A 1 193 ? -14.616 4.225 1.040 1.00 97.31 193 SER A N 1
ATOM 1368 C CA . SER A 1 193 ? -15.192 3.635 2.237 1.00 97.31 193 SER A CA 1
ATOM 1369 C C . SER A 1 193 ? -14.181 2.750 2.948 1.00 97.31 193 SER A C 1
ATOM 1371 O O . SER A 1 193 ? -13.484 1.956 2.313 1.00 97.31 193 SER A O 1
ATOM 1373 N N . LEU A 1 194 ? -14.161 2.853 4.273 1.00 97.06 194 LEU A N 1
ATOM 1374 C CA . LEU A 1 194 ? -13.542 1.888 5.171 1.00 97.06 194 LEU A CA 1
ATOM 1375 C C . LEU A 1 194 ? -14.633 0.948 5.694 1.00 97.06 194 LEU A C 1
ATOM 1377 O O . LEU A 1 194 ? -15.599 1.411 6.296 1.00 97.06 194 LEU A O 1
ATOM 1381 N N . THR A 1 195 ? -14.475 -0.354 5.476 1.00 96.44 195 THR A N 1
ATOM 1382 C CA . THR A 1 195 ? -15.431 -1.390 5.884 1.00 96.44 195 THR A CA 1
ATOM 1383 C C . THR A 1 195 ? -14.821 -2.267 6.971 1.00 96.44 195 THR A C 1
ATOM 1385 O O . THR A 1 195 ? -13.753 -2.856 6.781 1.00 96.44 195 THR A O 1
ATOM 1388 N N . ILE A 1 196 ? -15.514 -2.356 8.104 1.00 96.44 196 ILE A N 1
ATOM 1389 C CA . ILE A 1 196 ? -15.093 -3.049 9.322 1.00 96.44 196 ILE A CA 1
ATOM 1390 C C . ILE A 1 196 ? -16.091 -4.183 9.591 1.00 96.44 196 ILE A C 1
ATOM 1392 O O . ILE A 1 196 ? -17.208 -3.950 10.055 1.00 96.44 196 ILE A O 1
ATOM 1396 N N . ALA A 1 197 ? -15.702 -5.420 9.291 1.00 96.06 197 ALA A N 1
ATOM 1397 C CA . ALA A 1 197 ? -16.497 -6.609 9.582 1.00 96.06 197 ALA A CA 1
ATOM 1398 C C . ALA A 1 197 ? -16.229 -7.097 11.017 1.00 96.06 197 ALA A C 1
ATOM 1400 O O . ALA A 1 197 ? -15.085 -7.108 11.479 1.00 96.06 197 ALA A O 1
ATOM 1401 N N . HIS A 1 198 ? -17.286 -7.473 11.736 1.00 95.69 198 HIS A N 1
ATOM 1402 C CA . HIS A 1 198 ? -17.264 -7.802 13.161 1.00 95.69 198 HIS A CA 1
ATOM 1403 C C . HIS A 1 198 ? -18.463 -8.668 13.588 1.00 95.69 198 HIS A C 1
ATOM 1405 O O . HIS A 1 198 ? -19.388 -8.900 12.817 1.00 95.69 198 HIS A O 1
ATOM 1411 N N . ASN A 1 199 ? -18.481 -9.125 14.841 1.00 92.69 199 ASN A N 1
ATOM 1412 C CA . ASN A 1 199 ? -19.561 -9.958 15.394 1.00 92.69 199 ASN A CA 1
ATOM 1413 C C . ASN A 1 199 ? -20.718 -9.187 16.073 1.00 92.69 199 ASN A C 1
ATOM 1415 O O . ASN A 1 199 ? -21.702 -9.811 16.458 1.00 92.69 199 ASN A O 1
ATOM 1419 N N . ALA A 1 200 ? -20.624 -7.863 16.247 1.00 92.00 200 ALA A N 1
ATOM 1420 C CA . ALA A 1 200 ? -21.739 -7.044 16.751 1.00 92.00 200 ALA A CA 1
ATOM 1421 C C . ALA A 1 200 ? -22.868 -6.841 15.725 1.00 92.00 200 ALA A C 1
ATOM 1423 O O . ALA A 1 200 ? -22.647 -6.922 14.514 1.00 92.00 200 ALA A O 1
ATOM 1424 N N . THR A 1 201 ? -24.070 -6.520 16.215 1.00 89.19 201 THR A N 1
ATOM 1425 C CA . THR A 1 201 ? -25.219 -6.115 15.387 1.00 89.19 201 THR A CA 1
ATOM 1426 C C . THR A 1 201 ? -24.852 -4.927 14.496 1.00 89.19 201 THR A C 1
ATOM 1428 O O . THR A 1 201 ? -24.180 -4.002 14.943 1.00 89.19 201 THR A O 1
ATOM 1431 N N . GLY A 1 202 ? -25.306 -4.942 13.239 1.00 89.75 202 GLY A N 1
ATOM 1432 C CA . GLY A 1 202 ? -25.002 -3.883 12.268 1.00 89.75 202 GLY A CA 1
ATOM 1433 C C . GLY A 1 202 ? -23.688 -4.077 11.508 1.00 89.75 202 GLY A C 1
ATOM 1434 O O . GLY A 1 202 ? -23.207 -3.134 10.894 1.00 89.75 202 GLY A O 1
ATOM 1435 N N . SER A 1 203 ? -23.107 -5.280 11.539 1.00 94.62 203 SER A N 1
ATOM 1436 C CA . SER A 1 203 ? -21.925 -5.597 10.738 1.00 94.62 203 SER A CA 1
ATOM 1437 C C . SER A 1 203 ? -22.249 -5.819 9.248 1.00 94.62 203 SER A C 1
ATOM 1439 O O . SER A 1 203 ? -23.259 -6.463 8.953 1.00 94.62 203 SER A O 1
ATOM 1441 N N . PRO A 1 204 ? -21.376 -5.388 8.314 1.00 96.62 204 PRO A N 1
ATOM 1442 C CA . PRO A 1 204 ? -20.178 -4.579 8.548 1.00 96.62 204 PRO A CA 1
ATOM 1443 C C . PRO A 1 204 ? -20.501 -3.105 8.826 1.00 96.62 204 PRO A C 1
ATOM 1445 O O . PRO A 1 204 ? -21.442 -2.549 8.265 1.00 96.62 204 PRO A O 1
ATOM 1448 N N . LEU A 1 205 ? -19.663 -2.456 9.640 1.00 96.94 205 LEU A N 1
ATOM 1449 C CA . LEU A 1 205 ? -19.690 -1.007 9.813 1.00 96.94 205 LEU A CA 1
ATOM 1450 C C . LEU A 1 205 ? -18.915 -0.333 8.674 1.00 96.94 205 LEU A C 1
ATOM 1452 O O . LEU A 1 205 ? -17.764 -0.686 8.411 1.00 96.94 205 LEU A O 1
ATOM 1456 N N . THR A 1 206 ? -19.519 0.669 8.036 1.00 97.25 206 THR A N 1
ATOM 1457 C CA . THR A 1 206 ? -18.889 1.446 6.961 1.00 97.25 206 THR A CA 1
ATOM 1458 C C . THR A 1 206 ? -18.668 2.896 7.387 1.00 97.25 206 THR A C 1
ATOM 1460 O O . THR A 1 206 ? -19.602 3.570 7.815 1.00 97.25 206 THR A O 1
ATOM 1463 N N . VAL A 1 207 ? -17.440 3.390 7.222 1.00 97.88 207 VAL A N 1
ATOM 1464 C CA . VAL A 1 207 ? -17.055 4.793 7.434 1.00 97.88 207 VAL A CA 1
ATOM 1465 C C . VAL A 1 207 ? -16.768 5.434 6.080 1.00 97.88 207 VAL A C 1
ATOM 1467 O O . VAL A 1 207 ? -15.943 4.932 5.313 1.00 97.88 207 VAL A O 1
ATOM 1470 N N . ALA A 1 208 ? -17.457 6.535 5.773 1.00 98.19 208 ALA A N 1
ATOM 1471 C CA . ALA A 1 208 ? -17.307 7.231 4.497 1.00 98.19 208 ALA A CA 1
ATOM 1472 C C . ALA A 1 208 ? -15.979 8.000 4.436 1.00 98.19 208 ALA A C 1
ATOM 1474 O O . ALA A 1 208 ? -15.614 8.694 5.387 1.00 98.19 208 ALA A O 1
ATOM 1475 N N . LEU A 1 209 ? -15.276 7.904 3.309 1.00 98.50 209 LEU A N 1
ATOM 1476 C CA . LEU A 1 209 ? -14.014 8.597 3.057 1.00 98.50 209 LEU A CA 1
ATOM 1477 C C . LEU A 1 209 ? -14.168 9.537 1.860 1.00 98.50 209 LEU A C 1
ATOM 1479 O O . LEU A 1 209 ? -14.808 9.192 0.863 1.00 98.50 209 LEU A O 1
ATOM 1483 N N . SER A 1 210 ? -13.553 10.713 1.926 1.00 98.38 210 SER A N 1
ATOM 1484 C CA . SER A 1 210 ? -13.514 11.643 0.797 1.00 98.38 210 SER A CA 1
ATOM 1485 C C . SER A 1 210 ? -12.215 12.433 0.753 1.00 98.38 210 SER A C 1
ATOM 1487 O O . SER A 1 210 ? -11.694 12.832 1.791 1.00 98.38 210 SER A O 1
ATOM 1489 N N . GLY A 1 211 ? -11.743 12.746 -0.444 1.00 97.62 211 GLY A N 1
ATOM 1490 C CA . GLY A 1 211 ? -10.653 13.689 -0.673 1.00 97.62 211 GLY A CA 1
ATOM 1491 C C . GLY A 1 211 ? -10.721 14.251 -2.088 1.00 97.62 211 GLY A C 1
ATOM 1492 O O . GLY A 1 211 ? -11.518 13.798 -2.907 1.00 97.62 211 GLY A O 1
ATOM 1493 N N . THR A 1 212 ? -9.913 15.263 -2.384 1.00 96.06 212 THR A N 1
ATOM 1494 C CA . THR A 1 212 ? -9.810 15.848 -3.726 1.00 96.06 212 THR A CA 1
ATOM 1495 C C . THR A 1 212 ? -8.357 15.853 -4.178 1.00 96.06 212 THR A C 1
ATOM 1497 O O . THR A 1 212 ? -7.500 16.427 -3.512 1.00 96.06 212 THR A O 1
ATOM 1500 N N . GLY A 1 213 ? -8.077 15.232 -5.322 1.00 91.62 213 GLY A N 1
ATOM 1501 C CA . GLY A 1 213 ? -6.799 15.385 -6.006 1.00 91.62 213 GLY A CA 1
ATOM 1502 C C . GLY A 1 213 ? -6.741 16.726 -6.735 1.00 91.62 213 GLY A C 1
ATOM 1503 O O . GLY A 1 213 ? -7.636 17.041 -7.522 1.00 91.62 213 GLY A O 1
ATOM 1504 N N . THR A 1 214 ? -5.701 17.523 -6.502 1.00 89.38 214 THR A N 1
ATOM 1505 C CA . THR A 1 214 ? -5.512 18.824 -7.165 1.00 89.38 214 THR A CA 1
ATOM 1506 C C . THR A 1 214 ? -4.249 18.850 -8.006 1.00 89.38 214 THR A C 1
ATOM 1508 O O . THR A 1 214 ? -3.184 18.489 -7.520 1.00 89.38 214 THR A O 1
ATOM 1511 N N . GLY A 1 215 ? -4.339 19.358 -9.235 1.00 76.12 215 GLY A N 1
ATOM 1512 C CA . GLY A 1 215 ? -3.185 19.428 -10.135 1.00 76.12 215 GLY A CA 1
ATOM 1513 C C . GLY A 1 215 ? -2.676 18.048 -10.574 1.00 76.12 215 GLY A C 1
ATOM 1514 O O . GLY A 1 215 ? -2.955 17.035 -9.945 1.00 76.12 215 GLY A O 1
ATOM 1515 N N . GLY A 1 216 ? -1.943 18.014 -11.687 1.00 61.97 216 GLY A N 1
ATOM 1516 C CA . GLY A 1 216 ? -1.419 16.777 -12.272 1.00 61.97 216 GLY A CA 1
ATOM 1517 C C . GLY A 1 216 ? -2.420 16.030 -13.165 1.00 61.97 216 GLY A C 1
ATOM 1518 O O . GLY A 1 216 ? -3.625 15.989 -12.907 1.00 61.97 216 GLY A O 1
ATOM 1519 N N . SER A 1 217 ? -1.900 15.446 -14.249 1.00 62.19 217 SER A N 1
ATOM 1520 C CA . SER A 1 217 ? -2.585 14.364 -14.966 1.00 62.19 217 SER A CA 1
ATOM 1521 C C . SER A 1 217 ? -2.578 13.106 -14.087 1.00 62.19 217 SER A C 1
ATOM 1523 O O . SER A 1 217 ? -1.805 13.040 -13.129 1.00 62.19 217 SER A O 1
ATOM 1525 N N . ALA A 1 218 ? -3.421 12.114 -14.389 1.00 68.94 218 ALA A N 1
ATOM 1526 C CA . ALA A 1 218 ? -3.373 10.823 -13.701 1.00 68.94 218 ALA A CA 1
ATOM 1527 C C . ALA A 1 218 ? -1.927 10.305 -13.653 1.00 68.94 218 ALA A C 1
ATOM 1529 O O . ALA A 1 218 ? -1.217 10.384 -14.659 1.00 68.94 218 ALA A O 1
ATOM 1530 N N . LEU A 1 219 ? -1.489 9.806 -12.492 1.00 74.38 219 LEU A N 1
ATOM 1531 C CA . LEU A 1 219 ? -0.118 9.320 -12.343 1.00 74.38 219 LEU A CA 1
ATOM 1532 C C . LEU A 1 219 ? 0.186 8.262 -13.416 1.00 74.38 219 LEU A C 1
ATOM 1534 O O . LEU A 1 219 ? -0.578 7.290 -13.520 1.00 74.38 219 LEU A O 1
ATOM 1538 N N . PRO A 1 220 ? 1.280 8.417 -14.190 1.00 86.81 220 PRO A N 1
ATOM 1539 C CA . PRO A 1 220 ? 1.670 7.432 -15.186 1.00 86.81 220 PRO A CA 1
ATOM 1540 C C . PRO A 1 220 ? 1.775 6.037 -14.571 1.00 86.81 220 PRO A C 1
ATOM 1542 O O . PRO A 1 220 ? 2.269 5.861 -13.454 1.00 86.81 220 PRO A O 1
ATOM 1545 N N . THR A 1 221 ? 1.292 5.033 -15.296 1.00 92.31 221 THR A N 1
ATOM 1546 C CA . THR A 1 221 ? 1.484 3.634 -14.905 1.00 92.31 221 THR A CA 1
ATOM 1547 C C . THR A 1 221 ? 2.803 3.163 -15.490 1.00 92.31 221 THR A C 1
ATOM 1549 O O . THR A 1 221 ? 2.983 3.208 -16.703 1.00 92.31 221 THR A O 1
ATOM 1552 N N . VAL A 1 222 ? 3.705 2.710 -14.629 1.00 96.56 222 VAL A N 1
ATOM 1553 C CA . VAL A 1 222 ? 4.947 2.048 -15.010 1.00 96.56 222 VAL A CA 1
ATOM 1554 C C . VAL A 1 222 ? 4.618 0.600 -15.356 1.00 96.56 222 VAL A C 1
ATOM 1556 O O . VAL A 1 222 ? 4.107 -0.145 -14.516 1.00 96.56 222 VAL A O 1
ATOM 1559 N N . VAL A 1 223 ? 4.873 0.209 -16.600 1.00 97.88 223 VAL A N 1
ATOM 1560 C CA . VAL A 1 223 ? 4.529 -1.115 -17.136 1.00 97.88 223 VAL A CA 1
ATOM 1561 C C . VAL A 1 223 ? 5.794 -1.936 -17.324 1.00 97.88 223 VAL A C 1
ATOM 1563 O O . VAL A 1 223 ? 6.758 -1.436 -17.897 1.00 97.88 223 VAL A O 1
ATOM 1566 N N . GLU A 1 224 ? 5.777 -3.191 -16.869 1.00 98.06 224 GLU A N 1
ATOM 1567 C CA . GLU A 1 224 ? 6.852 -4.157 -17.108 1.00 98.06 224 GLU A CA 1
ATOM 1568 C C . GLU A 1 224 ? 6.624 -4.927 -18.415 1.00 98.06 224 GLU A C 1
ATOM 1570 O O . GLU A 1 224 ? 5.543 -5.469 -18.676 1.00 98.06 224 GLU A O 1
ATOM 1575 N N . TYR A 1 225 ? 7.688 -5.014 -19.209 1.00 98.00 225 TYR A N 1
ATOM 1576 C CA . TYR A 1 225 ? 7.756 -5.796 -20.435 1.00 98.00 225 TYR A CA 1
ATOM 1577 C C . TYR A 1 225 ? 8.844 -6.860 -20.339 1.00 98.00 225 TYR A C 1
ATOM 1579 O O . TYR A 1 225 ? 9.852 -6.687 -19.651 1.00 98.00 225 TYR A O 1
ATOM 1587 N N . TYR A 1 226 ? 8.649 -7.943 -21.082 1.00 97.50 226 TYR A N 1
ATOM 1588 C CA . TYR A 1 226 ? 9.585 -9.050 -21.209 1.00 97.50 226 TYR A CA 1
ATOM 1589 C C . TYR A 1 226 ? 9.846 -9.369 -22.681 1.00 97.50 226 TYR A C 1
ATOM 1591 O O . TYR A 1 226 ? 8.910 -9.417 -23.480 1.00 97.50 226 TYR A O 1
ATOM 1599 N N . ALA A 1 227 ? 11.108 -9.603 -23.032 1.00 96.00 227 ALA A N 1
ATOM 1600 C CA . ALA A 1 227 ? 11.531 -10.099 -24.337 1.00 96.00 227 ALA A CA 1
ATOM 1601 C C . ALA A 1 227 ? 12.001 -11.557 -24.206 1.00 96.00 227 ALA A C 1
ATOM 1603 O O . ALA A 1 227 ? 13.151 -11.785 -23.815 1.00 96.00 227 ALA A O 1
ATOM 1604 N N . PRO A 1 228 ? 11.177 -12.554 -24.589 1.00 93.12 228 PRO A N 1
ATOM 1605 C CA . PRO A 1 228 ? 11.520 -13.970 -24.435 1.00 93.12 228 PRO A CA 1
ATOM 1606 C C . PRO A 1 228 ? 12.805 -14.385 -25.157 1.00 93.12 228 PRO A C 1
ATOM 1608 O O . PRO A 1 228 ? 13.545 -15.229 -24.670 1.00 93.12 228 PRO A O 1
ATOM 1611 N N . ALA A 1 229 ? 13.092 -13.775 -26.310 1.00 90.75 229 ALA A N 1
ATOM 1612 C CA . ALA A 1 229 ? 14.280 -14.099 -27.099 1.00 90.75 229 ALA A CA 1
ATOM 1613 C C . ALA A 1 229 ? 15.596 -13.657 -26.433 1.00 90.75 229 ALA A C 1
ATOM 1615 O O . ALA A 1 229 ? 16.651 -14.187 -26.767 1.00 90.75 229 ALA A O 1
ATOM 1616 N N . LEU A 1 230 ? 15.534 -12.676 -25.530 1.00 90.19 230 LEU A N 1
ATOM 1617 C CA . LEU A 1 230 ? 16.702 -12.105 -24.857 1.00 90.19 230 LEU A CA 1
ATOM 1618 C C . LEU A 1 230 ? 16.763 -12.479 -23.372 1.00 90.19 230 LEU A C 1
ATOM 1620 O O . LEU A 1 230 ? 17.784 -12.250 -22.738 1.00 90.19 230 LEU A O 1
ATOM 1624 N N . ASP A 1 231 ? 15.675 -13.016 -22.818 1.00 91.62 231 ASP A N 1
ATOM 1625 C CA . ASP A 1 231 ? 15.448 -13.111 -21.373 1.00 91.62 231 ASP A CA 1
ATOM 1626 C C . ASP A 1 231 ? 15.648 -11.763 -20.651 1.00 91.62 231 ASP A C 1
ATOM 1628 O O . ASP A 1 231 ? 16.242 -11.670 -19.577 1.00 91.62 231 ASP A O 1
ATOM 1632 N N . HIS A 1 232 ? 15.185 -10.680 -21.285 1.00 94.31 232 HIS A N 1
ATOM 1633 C CA . HIS A 1 232 ? 15.350 -9.317 -20.785 1.00 94.31 232 HIS A CA 1
ATOM 1634 C C . HIS A 1 232 ? 14.025 -8.717 -20.336 1.00 94.31 232 HIS A C 1
ATOM 1636 O O . HIS A 1 232 ? 12.983 -8.930 -20.955 1.00 94.31 232 HIS A O 1
ATOM 1642 N N . TYR A 1 233 ? 14.109 -7.886 -19.304 1.00 96.62 233 TYR A N 1
ATOM 1643 C CA . TYR A 1 233 ? 13.034 -7.040 -18.816 1.00 96.62 233 TYR A CA 1
ATOM 1644 C C . TYR A 1 233 ? 13.371 -5.565 -19.046 1.00 96.62 233 TYR A C 1
ATOM 1646 O O . TYR A 1 233 ? 14.541 -5.167 -19.040 1.00 96.62 233 TYR A O 1
ATOM 1654 N N . PHE A 1 234 ? 12.336 -4.749 -19.227 1.00 95.56 234 PHE A N 1
ATOM 1655 C CA . PHE A 1 234 ? 12.421 -3.301 -19.048 1.00 95.56 234 PHE A CA 1
ATOM 1656 C C . PHE A 1 234 ? 11.085 -2.758 -18.536 1.00 95.56 234 PHE A C 1
ATOM 1658 O O . PHE A 1 234 ? 10.058 -3.441 -18.593 1.00 95.56 234 PHE A O 1
ATOM 1665 N N . ILE A 1 235 ? 11.119 -1.535 -18.014 1.00 97.50 235 ILE A N 1
ATOM 1666 C CA . ILE A 1 235 ? 9.936 -0.820 -17.545 1.00 97.50 235 ILE A CA 1
ATOM 1667 C C . ILE A 1 235 ? 9.841 0.543 -18.224 1.00 97.50 235 ILE A C 1
ATOM 1669 O O . ILE A 1 235 ? 10.858 1.134 -18.578 1.00 97.50 235 ILE A O 1
ATOM 1673 N N . THR A 1 236 ? 8.631 1.060 -18.391 1.00 95.56 236 THR A N 1
ATOM 1674 C CA . THR A 1 236 ? 8.445 2.441 -18.855 1.00 95.56 236 THR A CA 1
ATOM 1675 C C . THR A 1 236 ? 7.145 3.032 -18.345 1.00 95.56 236 THR A C 1
ATOM 1677 O O . THR A 1 236 ? 6.127 2.336 -18.243 1.00 95.56 236 THR A O 1
ATOM 1680 N N . SER A 1 237 ? 7.178 4.320 -18.017 1.00 93.69 237 SER A N 1
ATOM 1681 C CA . SER A 1 237 ? 5.991 5.113 -17.696 1.00 93.69 237 SER A CA 1
ATOM 1682 C C . SER A 1 237 ? 5.477 5.951 -18.869 1.00 93.69 237 SER A C 1
ATOM 1684 O O . SER A 1 237 ? 4.364 6.477 -18.801 1.00 93.69 237 SER A O 1
ATOM 1686 N N . ASP A 1 238 ? 6.262 6.058 -19.943 1.00 92.31 238 ASP A N 1
ATOM 1687 C CA . ASP A 1 238 ? 5.930 6.855 -21.116 1.00 92.31 238 ASP A CA 1
ATOM 1688 C C . ASP A 1 238 ? 4.850 6.144 -21.943 1.00 92.31 238 ASP A C 1
ATOM 1690 O O . ASP A 1 238 ? 5.052 5.059 -22.490 1.00 92.31 238 ASP A O 1
ATOM 1694 N N . ALA A 1 239 ? 3.676 6.768 -22.044 1.00 91.12 239 ALA A N 1
ATOM 1695 C CA . ALA A 1 239 ? 2.537 6.202 -22.758 1.00 91.12 239 ALA A CA 1
ATOM 1696 C C . ALA A 1 239 ? 2.791 6.021 -24.268 1.00 91.12 239 ALA A C 1
ATOM 1698 O O . ALA A 1 239 ? 2.243 5.096 -24.868 1.00 91.12 239 ALA A O 1
ATOM 1699 N N . ALA A 1 240 ? 3.608 6.877 -24.888 1.00 92.50 240 ALA A N 1
ATOM 1700 C CA . ALA A 1 240 ? 3.971 6.748 -26.294 1.00 92.50 240 ALA A CA 1
ATOM 1701 C C . ALA A 1 240 ? 4.958 5.592 -26.503 1.00 92.50 240 ALA A C 1
ATOM 1703 O O . ALA A 1 240 ? 4.796 4.827 -27.454 1.00 92.50 240 ALA A O 1
ATOM 1704 N N . GLU A 1 241 ? 5.923 5.411 -25.596 1.00 94.81 241 GLU A N 1
ATOM 1705 C CA . GLU A 1 241 ? 6.822 4.251 -25.632 1.00 94.81 241 GLU A CA 1
ATOM 1706 C C . GLU A 1 241 ? 6.049 2.946 -25.411 1.00 94.81 241 GLU A C 1
ATOM 1708 O O . GLU A 1 241 ? 6.235 1.986 -26.157 1.00 94.81 241 GLU A O 1
ATOM 1713 N N . GLN A 1 242 ? 5.116 2.926 -24.455 1.00 95.94 242 GLN A N 1
ATOM 1714 C CA . GLN A 1 242 ? 4.226 1.784 -24.244 1.00 95.94 242 GLN A CA 1
ATOM 1715 C C . GLN A 1 242 ? 3.439 1.440 -25.514 1.00 95.94 242 GLN A C 1
ATOM 1717 O O . GLN A 1 242 ? 3.458 0.292 -25.948 1.00 95.94 242 GLN A O 1
ATOM 1722 N N . ALA A 1 243 ? 2.803 2.429 -26.148 1.00 95.31 243 ALA A N 1
ATOM 1723 C CA . ALA A 1 243 ? 2.045 2.216 -27.379 1.00 95.31 243 ALA A CA 1
ATOM 1724 C C . ALA A 1 243 ? 2.930 1.711 -28.533 1.00 95.31 243 ALA A C 1
ATOM 1726 O O . ALA A 1 243 ? 2.528 0.821 -29.285 1.00 95.31 243 ALA A O 1
ATOM 1727 N N . PHE A 1 244 ? 4.147 2.247 -28.663 1.00 96.44 244 PHE A N 1
ATOM 1728 C CA . PHE A 1 244 ? 5.113 1.801 -29.663 1.00 96.44 244 PHE A CA 1
ATOM 1729 C C . PHE A 1 244 ? 5.508 0.333 -29.456 1.00 96.44 244 PHE A C 1
ATOM 1731 O O . PHE A 1 244 ? 5.478 -0.455 -30.404 1.00 96.44 244 PHE A O 1
ATOM 1738 N N . VAL A 1 245 ? 5.815 -0.055 -28.218 1.00 96.38 245 VAL A N 1
ATOM 1739 C CA . VAL A 1 245 ? 6.204 -1.426 -27.859 1.00 96.38 245 VAL A CA 1
ATOM 1740 C C . VAL A 1 245 ? 5.036 -2.392 -28.058 1.00 96.38 245 VAL A C 1
ATOM 1742 O O . VAL A 1 245 ? 5.212 -3.424 -28.701 1.00 96.38 245 VAL A O 1
ATOM 1745 N N . ASP A 1 246 ? 3.833 -2.027 -27.606 1.00 95.50 246 ASP A N 1
ATOM 1746 C CA . ASP A 1 246 ? 2.614 -2.831 -27.771 1.00 95.50 246 ASP A CA 1
ATOM 1747 C C . ASP A 1 246 ? 2.254 -3.071 -29.242 1.00 95.50 246 ASP A C 1
ATOM 1749 O O . ASP A 1 246 ? 1.715 -4.120 -29.593 1.00 95.50 246 ASP A O 1
ATOM 1753 N N . SER A 1 247 ? 2.569 -2.114 -30.119 1.00 95.25 247 SER A N 1
ATOM 1754 C CA . SER A 1 247 ? 2.368 -2.251 -31.567 1.00 95.25 247 SER A CA 1
ATOM 1755 C C . SER A 1 247 ? 3.414 -3.138 -32.264 1.00 95.25 247 SER A C 1
ATOM 1757 O O . SER A 1 247 ? 3.343 -3.330 -33.477 1.00 95.25 247 SER A O 1
ATOM 1759 N N . GLY A 1 248 ? 4.389 -3.676 -31.520 1.00 93.44 248 GLY A N 1
ATOM 1760 C CA . GLY A 1 248 ? 5.494 -4.481 -32.046 1.00 93.44 248 GLY A CA 1
ATOM 1761 C C . GLY A 1 248 ? 6.667 -3.661 -32.597 1.00 93.44 248 GLY A C 1
ATOM 1762 O O . GLY A 1 248 ? 7.595 -4.227 -33.173 1.00 93.44 248 GLY A O 1
ATOM 1763 N N . GLY A 1 249 ? 6.668 -2.336 -32.408 1.00 92.00 249 GLY A N 1
ATOM 1764 C CA . GLY A 1 249 ? 7.702 -1.437 -32.932 1.00 92.00 249 GLY A CA 1
ATOM 1765 C C . GLY A 1 249 ? 9.104 -1.682 -32.360 1.00 92.00 249 GLY A C 1
ATOM 1766 O O . GLY A 1 249 ? 10.099 -1.374 -33.012 1.00 92.00 249 GLY A O 1
ATOM 1767 N N . ALA A 1 250 ? 9.194 -2.286 -31.173 1.00 89.75 250 ALA A N 1
ATOM 1768 C CA . ALA A 1 250 ? 10.452 -2.603 -30.492 1.00 89.75 250 ALA A CA 1
ATOM 1769 C C . ALA A 1 250 ? 10.876 -4.084 -30.629 1.00 89.75 250 ALA A C 1
ATOM 1771 O O . ALA A 1 250 ? 11.769 -4.540 -29.915 1.00 89.75 250 ALA A O 1
ATOM 1772 N N . GLY A 1 251 ? 10.242 -4.854 -31.520 1.00 88.06 251 GLY A N 1
ATOM 1773 C CA . GLY A 1 251 ? 10.418 -6.306 -31.618 1.00 88.06 251 GLY A CA 1
ATOM 1774 C C . GLY A 1 251 ? 9.453 -7.080 -30.713 1.00 88.06 251 GLY A C 1
ATOM 1775 O O . GLY A 1 251 ? 8.392 -6.580 -30.350 1.00 88.06 251 GLY A O 1
ATOM 1776 N N . ASN A 1 252 ? 9.813 -8.314 -30.343 1.00 89.38 252 ASN A N 1
ATOM 1777 C CA . ASN A 1 252 ? 8.931 -9.248 -29.623 1.00 89.38 252 ASN A CA 1
ATOM 1778 C C . ASN A 1 252 ? 8.897 -9.005 -28.100 1.00 89.38 252 ASN A C 1
ATOM 1780 O O . ASN A 1 252 ? 9.135 -9.926 -27.315 1.00 89.38 252 ASN A O 1
ATOM 1784 N N . TRP A 1 253 ? 8.635 -7.768 -27.682 1.00 95.75 253 TRP A N 1
ATOM 1785 C CA . TRP A 1 253 ? 8.372 -7.440 -26.282 1.00 95.75 253 TRP A CA 1
ATOM 1786 C C . TRP A 1 253 ? 6.897 -7.648 -25.961 1.00 95.75 253 TRP A C 1
ATOM 1788 O O . TRP A 1 253 ? 6.023 -7.266 -26.734 1.00 95.75 253 TRP A O 1
ATOM 1798 N N . VAL A 1 254 ? 6.618 -8.232 -24.800 1.00 96.06 254 VAL A N 1
ATOM 1799 C CA . VAL A 1 254 ? 5.254 -8.470 -24.322 1.00 96.06 254 VAL A CA 1
ATOM 1800 C C . VAL A 1 254 ? 5.080 -7.916 -22.918 1.00 96.06 254 VAL A C 1
ATOM 1802 O O . VAL A 1 254 ? 5.987 -8.013 -22.090 1.00 96.06 254 VAL A O 1
ATOM 1805 N N . ARG A 1 255 ? 3.907 -7.346 -22.629 1.00 97.31 255 ARG A N 1
ATOM 1806 C CA . ARG A 1 255 ? 3.541 -6.946 -21.264 1.00 97.31 255 ARG A CA 1
ATOM 1807 C C . ARG A 1 255 ? 3.525 -8.179 -20.365 1.00 97.31 255 ARG A C 1
ATOM 1809 O O . ARG A 1 255 ? 2.894 -9.179 -20.702 1.00 97.31 255 ARG A O 1
ATOM 1816 N N . THR A 1 256 ? 4.155 -8.099 -19.197 1.00 97.56 256 THR A N 1
ATOM 1817 C CA . THR A 1 256 ? 4.151 -9.216 -18.231 1.00 97.56 256 THR A CA 1
ATOM 1818 C C . THR A 1 256 ? 2.854 -9.297 -17.425 1.00 97.56 256 THR A C 1
ATOM 1820 O O . THR A 1 256 ? 2.605 -10.287 -16.743 1.00 97.56 256 THR A O 1
ATOM 1823 N N . GLY A 1 257 ? 2.041 -8.236 -17.471 1.00 96.06 257 GLY A N 1
ATOM 1824 C CA . GLY A 1 257 ? 0.899 -8.024 -16.582 1.00 96.06 257 GLY A CA 1
ATOM 1825 C C . GLY A 1 257 ? 1.275 -7.344 -15.261 1.00 96.06 257 GLY A C 1
ATOM 1826 O O . GLY A 1 257 ? 0.388 -6.864 -14.557 1.00 96.06 257 GLY A O 1
ATOM 1827 N N . ASN A 1 258 ? 2.568 -7.230 -14.941 1.00 97.06 258 ASN A N 1
ATOM 1828 C CA . ASN A 1 258 ? 3.022 -6.462 -13.788 1.00 97.06 258 ASN A CA 1
ATOM 1829 C C . ASN A 1 258 ? 3.076 -4.968 -14.120 1.00 97.06 258 ASN A C 1
ATOM 1831 O O . ASN A 1 258 ? 3.523 -4.546 -15.188 1.00 97.06 258 ASN A O 1
ATOM 1835 N N . SER A 1 259 ? 2.634 -4.159 -13.165 1.00 96.06 259 SER A N 1
ATOM 1836 C CA . SER A 1 259 ? 2.727 -2.707 -13.234 1.00 96.06 259 SER A CA 1
ATOM 1837 C C . SER A 1 259 ? 2.713 -2.105 -11.835 1.00 96.06 259 SER A C 1
ATOM 1839 O O . SER A 1 259 ? 2.310 -2.741 -10.857 1.00 96.06 259 SER A O 1
ATOM 1841 N N . PHE A 1 260 ? 3.161 -0.863 -11.739 1.00 94.38 260 PHE A N 1
ATOM 1842 C CA . PHE A 1 260 ? 2.994 -0.032 -10.555 1.00 94.38 260 PHE A CA 1
ATOM 1843 C C . PHE A 1 260 ? 2.815 1.416 -10.980 1.00 94.38 260 PHE A C 1
ATOM 1845 O O . PHE A 1 260 ? 2.961 1.764 -12.149 1.00 94.38 260 PHE A O 1
ATOM 1852 N N . ARG A 1 261 ? 2.446 2.279 -10.043 1.00 89.19 261 ARG A N 1
ATOM 1853 C CA . ARG A 1 261 ? 2.211 3.684 -10.357 1.00 89.19 261 ARG A CA 1
ATOM 1854 C C . ARG A 1 261 ? 3.468 4.500 -10.128 1.00 89.19 261 ARG A C 1
ATOM 1856 O O . ARG A 1 261 ? 4.191 4.278 -9.163 1.00 89.19 261 ARG A O 1
ATOM 1863 N N . SER A 1 262 ? 3.704 5.457 -11.013 1.00 90.69 262 SER A N 1
ATOM 1864 C CA . SER A 1 262 ? 4.622 6.556 -10.747 1.00 90.69 262 SER A CA 1
ATOM 1865 C C . SER A 1 262 ? 4.059 7.411 -9.612 1.00 90.69 262 SER A C 1
ATOM 1867 O O . SER A 1 262 ? 2.855 7.627 -9.545 1.00 90.69 262 SER A O 1
ATOM 1869 N N . GLY A 1 263 ? 4.910 7.945 -8.750 1.00 85.44 263 GLY A N 1
ATOM 1870 C CA . GLY A 1 263 ? 4.557 8.949 -7.750 1.00 85.44 263 GLY A CA 1
ATOM 1871 C C . GLY A 1 263 ? 5.503 8.933 -6.555 1.00 85.44 263 GLY A C 1
ATOM 1872 O O . GLY A 1 263 ? 6.076 7.905 -6.210 1.00 85.44 263 GLY A O 1
ATOM 1873 N N . GLY A 1 264 ? 5.690 10.096 -5.943 1.00 84.88 264 GLY A N 1
ATOM 1874 C CA . GLY A 1 264 ? 6.716 10.346 -4.935 1.00 84.88 264 GLY A CA 1
ATOM 1875 C C . GLY A 1 264 ? 7.512 11.603 -5.272 1.00 84.88 264 GLY A C 1
ATOM 1876 O O . GLY A 1 264 ? 7.184 12.332 -6.206 1.00 84.88 264 GLY A O 1
ATOM 1877 N N . SER A 1 265 ? 8.554 11.887 -4.495 1.00 82.06 265 SER A N 1
ATOM 1878 C CA . SER A 1 265 ? 9.294 13.151 -4.593 1.00 82.06 265 SER A CA 1
ATOM 1879 C C . SER A 1 265 ? 10.571 13.079 -5.432 1.00 82.06 265 SER A C 1
ATOM 1881 O O . SER A 1 265 ? 11.217 14.107 -5.628 1.00 82.06 265 SER A O 1
ATOM 1883 N N . VAL A 1 266 ? 10.977 11.892 -5.898 1.00 89.69 266 VAL A N 1
ATOM 1884 C CA . VAL A 1 266 ? 12.264 11.685 -6.579 1.00 89.69 266 VAL A CA 1
ATOM 1885 C C . VAL A 1 266 ? 12.052 11.161 -7.991 1.00 89.69 266 VAL A C 1
ATOM 1887 O O . VAL A 1 266 ? 11.242 10.268 -8.212 1.00 89.69 266 VAL A O 1
ATOM 1890 N N . GLN A 1 267 ? 12.786 11.717 -8.955 1.00 92.00 267 GLN A N 1
ATOM 1891 C CA . GLN A 1 267 ? 12.802 11.221 -10.330 1.00 92.00 267 GLN A CA 1
ATOM 1892 C C . GLN A 1 267 ? 13.741 10.019 -10.458 1.00 92.00 267 GLN A C 1
ATOM 1894 O O . GLN A 1 267 ? 14.862 10.048 -9.955 1.00 92.00 267 GLN A O 1
ATOM 1899 N N . VAL A 1 268 ? 13.293 8.991 -11.172 1.00 96.19 268 VAL A N 1
ATOM 1900 C CA . VAL A 1 268 ? 14.084 7.808 -11.498 1.00 96.19 268 VAL A CA 1
ATOM 1901 C C . VAL A 1 268 ? 14.921 8.089 -12.735 1.00 96.19 268 VAL A C 1
ATOM 1903 O O . VAL A 1 268 ? 14.389 8.370 -13.811 1.00 96.19 268 VAL A O 1
ATOM 1906 N N . CYS A 1 269 ? 16.238 7.994 -12.583 1.00 97.12 269 CYS A N 1
ATOM 1907 C CA . CYS A 1 269 ? 17.166 8.079 -13.697 1.00 97.12 269 CYS A CA 1
ATOM 1908 C C . CYS A 1 269 ? 17.126 6.780 -14.496 1.00 97.12 269 CYS A C 1
ATOM 1910 O O . CYS A 1 269 ? 17.342 5.706 -13.931 1.00 97.12 269 CYS A O 1
ATOM 1912 N N . ARG A 1 270 ? 16.899 6.895 -15.804 1.00 97.06 270 ARG A N 1
ATOM 1913 C CA . ARG A 1 270 ? 16.953 5.796 -16.762 1.00 97.06 270 ARG A CA 1
ATOM 1914 C C . ARG A 1 270 ? 18.253 5.862 -17.552 1.00 97.06 270 ARG A C 1
ATOM 1916 O O . ARG A 1 270 ? 18.638 6.903 -18.091 1.00 97.06 270 ARG A O 1
ATOM 1923 N N . PHE A 1 271 ? 18.920 4.723 -17.614 1.00 97.25 271 PHE A N 1
ATOM 1924 C CA . PHE A 1 271 ? 20.132 4.512 -18.379 1.00 97.25 271 PHE A CA 1
ATOM 1925 C C . PHE A 1 271 ? 19.923 3.368 -19.355 1.00 97.25 271 PHE A C 1
ATOM 1927 O O . PHE A 1 271 ? 19.206 2.412 -19.062 1.00 97.25 271 PHE A O 1
ATOM 1934 N N . TYR A 1 272 ? 20.650 3.429 -20.456 1.00 95.56 272 TYR A N 1
ATOM 1935 C CA . TYR A 1 272 ? 20.843 2.320 -21.373 1.00 95.56 272 TYR A CA 1
ATOM 1936 C C . TYR A 1 272 ? 22.340 2.101 -21.572 1.00 95.56 272 TYR A C 1
ATOM 1938 O O . TYR A 1 272 ? 23.141 3.006 -21.327 1.00 95.56 272 TYR A O 1
ATOM 1946 N N . GLY A 1 273 ? 22.765 0.900 -21.958 1.00 94.31 273 GLY A N 1
ATOM 1947 C CA . GLY A 1 273 ? 24.185 0.673 -22.221 1.00 94.31 273 GLY A CA 1
ATOM 1948 C C . GLY A 1 273 ? 24.714 1.589 -23.327 1.00 94.31 273 GLY A C 1
ATOM 1949 O O . GLY A 1 273 ? 23.997 1.957 -24.255 1.00 94.31 273 GLY A O 1
ATOM 1950 N N . ASN A 1 274 ? 25.987 1.976 -23.240 1.00 94.44 274 ASN A N 1
ATOM 1951 C CA . ASN A 1 274 ? 26.651 2.735 -24.294 1.00 94.44 274 ASN A CA 1
ATOM 1952 C C . ASN A 1 274 ? 26.539 2.021 -25.658 1.00 94.44 274 ASN A C 1
ATOM 1954 O O . ASN A 1 274 ? 27.145 0.972 -25.880 1.00 94.44 274 ASN A O 1
ATOM 1958 N N . THR A 1 275 ? 25.782 2.618 -26.580 1.00 94.25 275 THR A N 1
ATOM 1959 C CA . THR A 1 275 ? 25.515 2.077 -27.920 1.00 94.25 275 THR A CA 1
ATOM 1960 C C . THR A 1 275 ? 26.635 2.314 -28.924 1.00 94.25 275 THR A C 1
ATOM 1962 O O . THR A 1 275 ? 26.560 1.807 -30.045 1.00 94.25 275 THR A O 1
ATOM 1965 N N . THR A 1 276 ? 27.680 3.064 -28.561 1.00 95.50 276 THR A N 1
ATOM 1966 C CA . THR A 1 276 ? 28.836 3.241 -29.441 1.00 95.50 276 THR A CA 1
ATOM 1967 C C . THR A 1 276 ? 29.453 1.879 -29.742 1.00 95.50 276 THR A C 1
ATOM 1969 O O . THR A 1 276 ? 29.685 1.061 -28.849 1.00 95.50 276 THR A O 1
ATOM 1972 N N . THR A 1 277 ? 29.687 1.625 -31.026 1.00 94.62 277 THR A N 1
ATOM 1973 C CA . THR A 1 277 ? 30.271 0.371 -31.495 1.00 94.62 277 THR A CA 1
ATOM 1974 C C . THR A 1 277 ? 31.780 0.407 -31.308 1.00 94.62 277 THR A C 1
ATOM 1976 O O . THR A 1 277 ? 32.450 1.334 -31.762 1.00 94.62 277 THR A O 1
ATOM 1979 N N . ASN A 1 278 ? 32.321 -0.618 -30.661 1.00 92.06 278 ASN A N 1
ATOM 1980 C CA . ASN A 1 278 ? 33.750 -0.832 -30.560 1.00 92.06 278 ASN A CA 1
ATOM 1981 C C . ASN A 1 278 ? 34.304 -1.171 -31.957 1.00 92.06 278 ASN A C 1
ATOM 1983 O O . ASN A 1 278 ? 33.931 -2.204 -32.521 1.00 92.06 278 ASN A O 1
ATOM 1987 N N . PRO A 1 279 ? 35.206 -0.351 -32.525 1.00 94.12 279 PRO A N 1
ATOM 1988 C CA . PRO A 1 279 ? 35.724 -0.575 -33.872 1.00 94.12 279 PRO A CA 1
ATOM 1989 C C . PRO A 1 279 ? 36.574 -1.849 -33.992 1.00 94.12 279 PRO A C 1
ATOM 1991 O O . PRO A 1 279 ? 36.731 -2.364 -35.095 1.00 94.12 279 PRO A O 1
ATOM 1994 N N . ALA A 1 280 ? 37.110 -2.373 -32.885 1.00 94.19 280 ALA A N 1
ATOM 1995 C CA . ALA A 1 280 ? 37.910 -3.594 -32.878 1.00 94.19 280 ALA A CA 1
ATOM 1996 C C . ALA A 1 280 ? 37.058 -4.873 -32.852 1.00 94.19 280 ALA A C 1
ATOM 1998 O O . ALA A 1 280 ? 37.463 -5.881 -33.424 1.00 94.19 280 ALA A O 1
ATOM 1999 N N . THR A 1 281 ? 35.896 -4.855 -32.190 1.00 91.56 281 THR A N 1
ATOM 2000 C CA . THR A 1 281 ? 35.052 -6.055 -32.016 1.00 91.56 281 THR A CA 1
ATOM 2001 C C . THR A 1 281 ? 33.751 -6.016 -32.815 1.00 91.56 281 THR A C 1
ATOM 2003 O O . THR A 1 281 ? 33.100 -7.046 -32.963 1.00 91.56 281 THR A O 1
ATOM 2006 N N . GLY A 1 282 ? 33.339 -4.843 -33.306 1.00 92.38 282 GLY A N 1
ATOM 2007 C CA . GLY A 1 282 ? 32.040 -4.635 -33.950 1.00 92.38 282 GLY A CA 1
ATOM 2008 C C . GLY A 1 282 ? 30.844 -4.718 -32.993 1.00 92.38 282 GLY A C 1
ATOM 2009 O O . GLY A 1 282 ? 29.703 -4.675 -33.445 1.00 92.38 282 GLY A O 1
ATOM 2010 N N . GLN A 1 283 ? 31.076 -4.838 -31.682 1.00 89.12 283 GLN A N 1
ATOM 2011 C CA . GLN A 1 283 ? 30.031 -4.929 -30.658 1.00 89.12 283 GLN A CA 1
ATOM 2012 C C . GLN A 1 283 ? 29.825 -3.584 -29.955 1.00 89.12 283 GLN A C 1
ATOM 2014 O O . GLN A 1 283 ? 30.744 -2.772 -29.880 1.00 89.12 283 GLN A O 1
ATOM 2019 N N . MET A 1 284 ? 28.629 -3.343 -29.414 1.00 90.81 284 MET A N 1
ATOM 2020 C CA . MET A 1 284 ? 28.381 -2.178 -28.554 1.00 90.81 284 MET A CA 1
ATOM 2021 C C . MET A 1 284 ? 29.236 -2.256 -27.282 1.00 90.81 284 MET A C 1
ATOM 2023 O O . MET A 1 284 ? 29.453 -3.343 -26.747 1.00 90.81 284 MET A O 1
ATOM 2027 N N . TYR A 1 285 ? 29.709 -1.110 -26.789 1.00 90.88 285 TYR A N 1
ATOM 2028 C CA . TYR A 1 285 ? 30.500 -1.059 -25.558 1.00 90.88 285 TYR A CA 1
ATOM 2029 C C . TYR A 1 285 ? 29.696 -1.425 -24.309 1.00 90.88 285 TYR A C 1
ATOM 2031 O O . TYR A 1 285 ? 30.218 -2.085 -23.406 1.00 90.88 285 TYR A O 1
ATOM 2039 N N . GLY A 1 286 ? 28.457 -0.949 -24.221 1.00 89.31 286 GLY A N 1
ATOM 2040 C CA . GLY A 1 286 ? 27.575 -1.197 -23.091 1.00 89.31 286 GLY A CA 1
ATOM 2041 C C . GLY A 1 286 ? 26.638 -2.386 -23.307 1.00 89.31 286 GLY A C 1
ATOM 2042 O O . GLY A 1 286 ? 26.522 -2.916 -24.415 1.00 89.31 286 GLY A O 1
ATOM 2043 N N . PRO A 1 287 ? 25.933 -2.807 -22.246 1.00 89.00 287 PRO A N 1
ATOM 2044 C CA . PRO A 1 287 ? 24.946 -3.874 -22.342 1.00 89.00 287 PRO A CA 1
ATOM 2045 C C . PRO A 1 287 ? 23.711 -3.443 -23.152 1.00 89.00 287 PRO A C 1
ATOM 2047 O O . PRO A 1 287 ? 23.258 -2.306 -23.068 1.00 89.00 287 PRO A O 1
ATOM 2050 N N . ASN A 1 288 ? 23.103 -4.378 -23.885 1.00 89.25 288 ASN A N 1
ATOM 2051 C CA . ASN A 1 288 ? 21.801 -4.196 -24.539 1.00 89.25 288 ASN A CA 1
ATOM 2052 C C . ASN A 1 288 ? 20.655 -4.289 -23.508 1.00 89.25 288 ASN A C 1
ATOM 2054 O O . ASN A 1 288 ? 19.890 -5.255 -23.482 1.00 89.25 288 ASN A O 1
ATOM 2058 N N . SER A 1 289 ? 20.603 -3.335 -22.581 1.00 92.44 289 SER A N 1
ATOM 2059 C CA . SER A 1 289 ? 19.656 -3.334 -21.467 1.00 92.44 289 SER A CA 1
ATOM 2060 C C . SER A 1 289 ? 19.491 -1.954 -20.859 1.00 92.44 289 SER A C 1
ATOM 2062 O O . SER A 1 289 ? 20.392 -1.123 -20.973 1.00 92.44 289 SER A O 1
ATOM 2064 N N . HIS A 1 290 ? 18.408 -1.783 -20.108 1.00 94.62 290 HIS A N 1
ATOM 2065 C CA . HIS A 1 290 ? 18.186 -0.610 -19.277 1.00 94.62 290 HIS A CA 1
ATOM 2066 C C . HIS A 1 290 ? 18.634 -0.823 -17.824 1.00 94.62 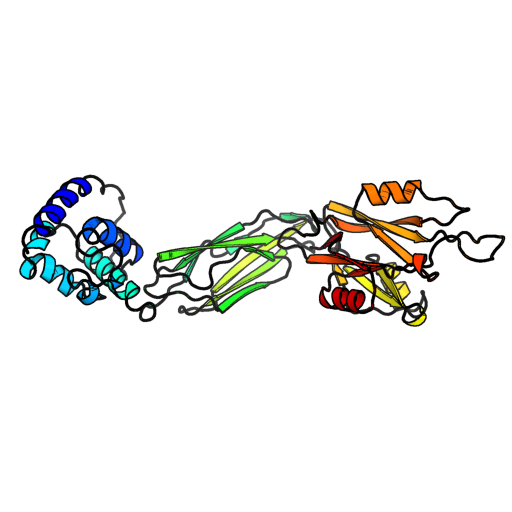290 HIS A C 1
ATOM 2068 O O . HIS A 1 290 ? 18.635 -1.944 -17.304 1.00 94.62 290 HIS A O 1
ATOM 2074 N N . PHE A 1 291 ? 18.966 0.282 -17.162 1.00 95.00 291 PHE A N 1
ATOM 2075 C CA . PHE A 1 291 ? 19.176 0.377 -15.723 1.00 95.00 291 PHE A CA 1
ATOM 2076 C C . PHE A 1 291 ? 18.414 1.581 -15.169 1.00 95.00 291 PHE A C 1
ATOM 2078 O O . PHE A 1 291 ? 18.362 2.634 -15.803 1.00 95.00 291 PHE A O 1
ATOM 2085 N N . TYR A 1 292 ? 17.844 1.429 -13.974 1.00 96.62 292 TYR A N 1
ATOM 2086 C CA . TYR A 1 292 ? 17.038 2.464 -13.338 1.00 96.62 292 TYR A CA 1
ATOM 2087 C C . TYR A 1 292 ? 17.446 2.636 -11.883 1.00 96.62 292 TYR A C 1
ATOM 2089 O O . TYR A 1 292 ? 17.667 1.652 -11.166 1.00 96.62 292 TYR A O 1
ATOM 2097 N N . THR A 1 293 ? 17.491 3.887 -11.438 1.00 95.12 293 THR A N 1
ATOM 2098 C CA . THR A 1 293 ? 17.770 4.204 -10.039 1.00 95.12 293 THR A CA 1
ATOM 2099 C C . THR A 1 293 ? 17.041 5.448 -9.558 1.00 95.12 293 THR A C 1
ATOM 2101 O O . THR A 1 293 ? 16.941 6.448 -10.270 1.00 95.12 293 THR A O 1
ATOM 2104 N N . ALA A 1 294 ? 16.533 5.360 -8.330 1.00 94.25 294 ALA A N 1
ATOM 2105 C CA . ALA A 1 294 ? 15.991 6.475 -7.565 1.00 94.25 294 ALA A CA 1
ATOM 2106 C C . ALA A 1 294 ? 17.030 7.072 -6.599 1.00 94.25 294 ALA A C 1
ATOM 2108 O O . ALA A 1 294 ? 16.760 8.090 -5.963 1.00 94.25 294 ALA A O 1
ATOM 2109 N N . ASP A 1 295 ? 18.201 6.441 -6.456 1.00 92.56 295 ASP A N 1
ATOM 2110 C CA . ASP A 1 295 ? 19.268 6.946 -5.603 1.00 92.56 295 ASP A CA 1
ATOM 2111 C C . ASP A 1 295 ? 20.023 8.064 -6.334 1.00 92.56 295 ASP A C 1
ATOM 2113 O O . ASP A 1 295 ? 20.575 7.884 -7.425 1.00 92.56 295 ASP A O 1
ATOM 2117 N N . ALA A 1 296 ? 20.023 9.256 -5.738 1.00 90.44 296 ALA A N 1
ATOM 2118 C CA . ALA A 1 296 ? 20.634 10.432 -6.346 1.00 90.44 296 ALA A CA 1
ATOM 2119 C C . ALA A 1 296 ? 22.161 10.292 -6.485 1.00 90.44 296 ALA A C 1
ATOM 2121 O O . ALA A 1 296 ? 22.733 10.808 -7.448 1.00 90.44 296 ALA A O 1
ATOM 2122 N N . GLY A 1 297 ? 22.811 9.585 -5.554 1.00 93.94 297 GLY A N 1
ATOM 2123 C CA . GLY A 1 297 ? 24.242 9.306 -5.588 1.00 93.94 297 GLY A CA 1
ATOM 2124 C C . GLY A 1 297 ? 24.597 8.315 -6.694 1.00 93.94 297 GLY A C 1
ATOM 2125 O O . GLY A 1 297 ? 25.487 8.599 -7.492 1.00 93.94 297 GLY A O 1
ATOM 2126 N N . GLU A 1 298 ? 23.859 7.208 -6.803 1.00 94.25 298 GLU A N 1
ATOM 2127 C CA . GLU A 1 298 ? 24.009 6.208 -7.868 1.00 94.25 298 GLU A CA 1
ATOM 2128 C C . GLU A 1 298 ? 23.765 6.844 -9.243 1.00 94.25 298 GLU A C 1
ATOM 2130 O O . GLU A 1 298 ? 24.574 6.676 -10.155 1.00 94.25 298 GLU A O 1
ATOM 2135 N N . CYS A 1 299 ? 22.712 7.658 -9.386 1.00 95.62 299 CYS A N 1
ATOM 2136 C CA . CYS A 1 299 ? 22.447 8.367 -10.635 1.00 95.62 299 CYS A CA 1
ATOM 2137 C C . CYS A 1 299 ? 23.586 9.328 -11.014 1.00 95.62 299 CYS A C 1
ATOM 2139 O O . CYS A 1 299 ? 24.023 9.344 -12.168 1.00 95.62 299 CYS A O 1
ATOM 2141 N N . ALA A 1 300 ? 24.073 10.139 -10.070 1.00 96.75 300 ALA A N 1
ATOM 2142 C CA . ALA A 1 300 ? 25.163 11.078 -10.329 1.00 96.75 300 ALA A CA 1
ATOM 2143 C C . ALA A 1 300 ? 26.476 10.353 -10.668 1.00 96.75 300 ALA A C 1
ATOM 2145 O O . ALA A 1 300 ? 27.189 10.766 -11.583 1.00 96.75 300 ALA A O 1
ATOM 2146 N N . PHE A 1 301 ? 26.764 9.254 -9.971 1.00 97.12 301 PHE A N 1
ATOM 2147 C CA . PHE A 1 301 ? 27.943 8.430 -10.204 1.00 97.12 301 PHE A CA 1
ATOM 2148 C C . PHE A 1 301 ? 27.908 7.757 -11.579 1.00 97.12 301 PHE A C 1
ATOM 2150 O O . PHE A 1 301 ? 28.856 7.876 -12.344 1.00 97.12 301 PHE A O 1
ATOM 2157 N N . LEU A 1 302 ? 26.798 7.124 -11.967 1.00 95.44 302 LEU A N 1
ATOM 2158 C CA . LEU A 1 302 ? 26.694 6.502 -13.292 1.00 95.44 302 LEU A CA 1
ATOM 2159 C C . LEU A 1 302 ? 26.798 7.523 -14.429 1.00 95.44 302 LEU A C 1
ATOM 2161 O O . LEU A 1 302 ? 27.413 7.238 -15.454 1.00 95.44 302 LEU A O 1
ATOM 2165 N N . LYS A 1 303 ? 26.256 8.733 -14.238 1.00 96.56 303 LYS A N 1
ATOM 2166 C CA . LYS A 1 303 ? 26.427 9.839 -15.192 1.00 96.56 303 LYS A CA 1
ATOM 2167 C C . LYS A 1 303 ? 27.893 10.247 -15.354 1.00 96.56 303 LYS A C 1
ATOM 2169 O O . LYS A 1 303 ? 28.294 10.562 -16.471 1.00 96.56 303 LYS A O 1
ATOM 2174 N N . SER A 1 304 ? 28.687 10.249 -14.280 1.00 97.38 304 SER A N 1
ATOM 2175 C CA . SER A 1 304 ? 30.104 10.637 -14.349 1.00 97.38 304 SER A CA 1
ATOM 2176 C C . SER A 1 304 ? 31.006 9.563 -14.961 1.00 97.38 304 SER A C 1
ATOM 2178 O O . SER A 1 304 ? 32.087 9.891 -15.442 1.00 97.38 304 SER A O 1
ATOM 2180 N N . LEU A 1 305 ? 30.556 8.305 -14.983 1.00 95.94 305 LEU A N 1
ATOM 2181 C CA . LEU A 1 305 ? 31.270 7.178 -15.586 1.00 95.94 305 LEU A CA 1
ATOM 2182 C C . LEU A 1 305 ? 31.033 7.010 -17.095 1.00 95.94 305 LEU A C 1
ATOM 2184 O O . LEU A 1 305 ? 31.581 6.078 -17.687 1.00 95.94 305 LEU A O 1
ATOM 2188 N N . PHE A 1 306 ? 30.206 7.846 -17.731 1.00 96.31 306 PHE A N 1
ATOM 2189 C CA . PHE A 1 306 ? 29.965 7.718 -19.166 1.00 96.31 306 PHE A CA 1
ATOM 2190 C C . PHE A 1 306 ? 31.246 7.992 -19.967 1.00 96.31 306 PHE A C 1
ATOM 2192 O O . PHE A 1 306 ? 31.797 9.092 -19.933 1.00 96.31 306 PHE A O 1
ATOM 2199 N N . ASP A 1 307 ? 31.662 6.998 -20.746 1.00 95.44 307 ASP A N 1
ATOM 2200 C CA . ASP A 1 307 ? 32.746 7.097 -21.719 1.00 95.44 307 ASP A CA 1
ATOM 2201 C C . ASP A 1 307 ? 32.239 6.531 -23.051 1.00 95.44 307 ASP A C 1
ATOM 2203 O O . ASP A 1 307 ? 31.890 5.345 -23.103 1.00 95.44 307 ASP A O 1
ATOM 2207 N N . PRO A 1 308 ? 32.185 7.333 -24.134 1.00 94.44 308 PRO A N 1
ATOM 2208 C CA . PRO A 1 308 ? 31.721 6.861 -25.432 1.00 94.44 308 PRO A CA 1
ATOM 2209 C C . PRO A 1 308 ? 32.593 5.740 -26.011 1.00 94.44 308 PRO A C 1
ATOM 2211 O O . PRO A 1 308 ? 32.089 4.974 -26.827 1.00 94.44 308 PRO A O 1
ATOM 2214 N N . ASN A 1 309 ? 33.847 5.601 -25.580 1.00 95.38 309 ASN A N 1
ATOM 2215 C CA . ASN A 1 309 ? 34.816 4.641 -26.108 1.00 95.38 309 ASN A CA 1
ATOM 2216 C C . ASN A 1 309 ? 35.111 3.474 -25.154 1.00 95.38 309 ASN A C 1
ATOM 2218 O O . ASN A 1 309 ? 36.069 2.734 -25.375 1.00 95.38 309 ASN A O 1
ATOM 2222 N N . ALA A 1 310 ? 34.312 3.301 -24.102 1.00 93.25 310 ALA A N 1
ATOM 2223 C CA . ALA A 1 310 ? 34.460 2.199 -23.162 1.00 93.25 310 ALA A CA 1
ATOM 2224 C C . ALA A 1 310 ? 33.102 1.684 -22.673 1.00 93.25 310 ALA A C 1
ATOM 2226 O O . ALA A 1 310 ? 32.058 2.328 -22.837 1.00 93.25 310 ALA A O 1
ATOM 2227 N N . SER A 1 311 ? 33.122 0.495 -22.064 1.00 90.44 311 SER A N 1
ATOM 2228 C CA . SER A 1 311 ? 31.949 -0.104 -21.430 1.00 90.44 311 SER A CA 1
ATOM 2229 C C . SER A 1 311 ? 31.424 0.792 -20.317 1.00 90.44 311 SER A C 1
ATOM 2231 O O . SER A 1 311 ? 32.035 0.919 -19.259 1.00 90.44 311 SER A O 1
ATOM 2233 N N . SER A 1 312 ? 30.280 1.417 -20.572 1.00 92.25 312 SER A N 1
ATOM 2234 C CA . SER A 1 312 ? 29.662 2.382 -19.672 1.00 92.25 312 SER A CA 1
ATOM 2235 C C . SER A 1 312 ? 28.140 2.397 -19.837 1.00 92.25 312 SER A C 1
ATOM 2237 O O . SER A 1 312 ? 27.583 1.865 -20.806 1.00 92.25 312 SER A O 1
ATOM 2239 N N . TRP A 1 313 ? 27.465 3.003 -18.862 1.00 94.56 313 TRP A N 1
ATOM 2240 C CA . TRP A 1 313 ? 26.046 3.335 -18.932 1.00 94.56 313 TRP A CA 1
ATOM 2241 C C . TRP A 1 313 ? 25.883 4.743 -19.496 1.00 94.56 313 TRP A C 1
ATOM 2243 O O . TRP A 1 313 ? 26.579 5.670 -19.089 1.00 94.56 313 TRP A O 1
ATOM 2253 N N . LYS A 1 314 ? 24.937 4.914 -20.414 1.00 96.31 314 LYS A N 1
ATOM 2254 C CA . LYS A 1 314 ? 24.550 6.201 -20.980 1.00 96.31 314 LYS A CA 1
ATOM 2255 C C . LYS A 1 314 ? 23.225 6.631 -20.367 1.00 96.31 314 LYS A C 1
ATOM 2257 O O . LYS A 1 314 ? 22.242 5.900 -20.432 1.00 96.31 314 LYS A O 1
ATOM 2262 N N . PHE A 1 315 ? 23.199 7.820 -19.774 1.00 97.25 315 PHE A N 1
ATOM 2263 C CA . PHE A 1 315 ? 21.955 8.416 -19.296 1.00 97.25 315 PHE A CA 1
ATOM 2264 C C . PHE A 1 315 ? 21.049 8.754 -20.484 1.00 97.25 315 PHE A C 1
ATOM 2266 O O . PHE A 1 315 ? 21.490 9.424 -21.420 1.00 97.25 315 PHE A O 1
ATOM 2273 N N . GLU A 1 316 ? 19.802 8.295 -20.439 1.00 94.88 316 GLU A N 1
ATOM 2274 C CA . GLU A 1 316 ? 18.808 8.571 -21.478 1.00 94.88 316 GLU A CA 1
ATOM 2275 C C . GLU A 1 316 ? 17.908 9.729 -21.065 1.00 94.88 316 GLU A C 1
ATOM 2277 O O . GLU A 1 316 ? 17.820 10.743 -21.756 1.00 94.88 316 GLU A O 1
ATOM 2282 N N . SER A 1 317 ? 17.254 9.581 -19.914 1.00 93.12 317 SER A N 1
ATOM 2283 C CA . SER A 1 317 ? 16.254 10.518 -19.418 1.00 93.12 317 SER A CA 1
ATOM 2284 C C . SER A 1 317 ? 15.943 10.259 -17.942 1.00 93.12 317 SER A C 1
ATOM 2286 O O . SER A 1 317 ? 16.419 9.303 -17.324 1.00 93.12 317 SER A O 1
ATOM 2288 N N . ASN A 1 318 ? 15.123 11.131 -17.363 1.00 92.19 318 ASN A N 1
ATOM 2289 C CA . ASN A 1 318 ? 14.360 10.782 -16.172 1.00 92.19 318 ASN A CA 1
ATOM 2290 C C . ASN A 1 318 ? 13.022 10.189 -16.637 1.00 92.19 318 ASN A C 1
ATOM 2292 O O . ASN A 1 318 ? 12.358 10.811 -17.464 1.00 92.19 318 ASN A O 1
ATOM 2296 N N . ASP A 1 319 ? 12.648 9.011 -16.135 1.00 89.94 319 ASP A N 1
ATOM 2297 C CA . ASP A 1 319 ? 11.485 8.259 -16.639 1.00 89.94 319 ASP A CA 1
ATOM 2298 C C . ASP A 1 319 ? 10.222 8.550 -15.816 1.00 89.94 319 ASP A C 1
ATOM 2300 O O . ASP A 1 319 ? 9.281 9.165 -16.305 1.00 89.94 319 ASP A O 1
ATOM 2304 N N . PHE A 1 320 ? 10.224 8.196 -14.529 1.00 93.06 320 PHE A N 1
ATOM 2305 C CA . PHE A 1 320 ? 9.064 8.350 -13.646 1.00 93.06 320 PHE A CA 1
ATOM 2306 C C . PHE A 1 320 ? 9.442 8.870 -12.261 1.00 93.06 320 PHE A C 1
ATOM 2308 O O . PHE A 1 320 ? 10.618 9.010 -11.931 1.00 93.06 320 PHE A O 1
ATOM 2315 N N . GLN A 1 321 ? 8.440 9.174 -11.436 1.00 92.00 321 GLN A N 1
ATOM 2316 C CA . GLN A 1 321 ? 8.635 9.569 -10.041 1.00 92.00 321 GLN A CA 1
ATOM 2317 C C . GLN A 1 321 ? 8.442 8.388 -9.091 1.00 92.00 321 GLN A C 1
ATOM 2319 O O . GLN A 1 321 ? 7.600 7.523 -9.318 1.00 92.00 321 GLN A O 1
ATOM 2324 N N . THR A 1 322 ? 9.195 8.370 -7.999 1.00 93.75 322 THR A N 1
ATOM 2325 C CA . THR A 1 322 ? 9.093 7.365 -6.941 1.00 93.75 322 THR A CA 1
ATOM 2326 C C . THR A 1 322 ? 9.484 7.950 -5.582 1.00 93.75 322 THR A C 1
ATOM 2328 O O . THR A 1 322 ? 9.972 9.082 -5.483 1.00 93.75 322 THR A O 1
ATOM 2331 N N . THR A 1 323 ? 9.278 7.176 -4.520 1.00 92.44 323 THR A N 1
ATOM 2332 C CA . THR A 1 323 ? 9.848 7.433 -3.196 1.00 92.44 323 THR A CA 1
ATOM 2333 C C . THR A 1 323 ? 11.013 6.461 -2.967 1.00 92.44 323 THR A C 1
ATOM 2335 O O . THR A 1 323 ? 10.803 5.255 -3.089 1.00 92.44 323 THR A O 1
ATOM 2338 N N . PRO A 1 324 ? 12.236 6.921 -2.646 1.00 91.56 324 PRO A N 1
ATOM 2339 C CA . PRO A 1 324 ? 13.350 6.024 -2.338 1.00 91.56 324 PRO A CA 1
ATOM 2340 C C . PRO A 1 324 ? 13.047 5.113 -1.145 1.00 91.56 324 PRO A C 1
ATOM 2342 O O . PRO A 1 324 ? 12.422 5.539 -0.170 1.00 91.56 324 PRO A O 1
ATOM 2345 N N . ALA A 1 325 ? 13.515 3.866 -1.202 1.00 92.06 325 ALA A N 1
ATOM 2346 C CA . ALA A 1 325 ? 13.423 2.960 -0.063 1.00 92.06 325 ALA A CA 1
ATOM 2347 C C . ALA A 1 325 ? 14.358 3.418 1.069 1.00 92.06 325 ALA A C 1
ATOM 2349 O O . ALA A 1 325 ? 15.479 3.861 0.826 1.00 92.06 325 ALA A O 1
ATOM 2350 N N . SER A 1 326 ? 13.919 3.275 2.319 1.00 90.19 326 SER A N 1
ATOM 2351 C CA . SER A 1 326 ? 14.747 3.544 3.497 1.00 90.19 326 SER A CA 1
ATOM 2352 C C . SER A 1 326 ? 15.160 2.217 4.122 1.00 90.19 326 SER A C 1
ATOM 2354 O O . SER A 1 326 ? 14.303 1.445 4.547 1.00 90.19 326 SER A O 1
ATOM 2356 N N . ASN A 1 327 ? 16.464 1.923 4.144 1.00 89.00 327 ASN A N 1
ATOM 2357 C CA . ASN A 1 327 ? 17.018 0.664 4.667 1.00 89.00 327 ASN A CA 1
ATOM 2358 C C . ASN A 1 327 ? 16.337 -0.596 4.089 1.00 89.00 327 ASN A C 1
ATOM 2360 O O . ASN A 1 327 ? 16.050 -1.545 4.816 1.00 89.00 327 ASN A O 1
ATOM 2364 N N . GLY A 1 328 ? 16.045 -0.590 2.783 1.00 90.75 328 GLY A N 1
ATOM 2365 C CA . GLY A 1 328 ? 15.394 -1.714 2.099 1.00 90.75 328 GLY A CA 1
ATOM 2366 C C . GLY A 1 328 ? 13.911 -1.897 2.443 1.00 90.75 328 GLY A C 1
ATOM 2367 O O . GLY A 1 328 ? 13.360 -2.972 2.212 1.00 90.75 328 GLY A O 1
ATOM 2368 N N . ALA A 1 329 ? 13.258 -0.871 2.995 1.00 92.56 329 ALA A N 1
ATOM 2369 C CA . ALA A 1 329 ? 11.842 -0.886 3.330 1.00 92.56 329 ALA A CA 1
ATOM 2370 C C . ALA A 1 329 ? 11.117 0.360 2.807 1.00 92.56 329 ALA A C 1
ATOM 2372 O O . ALA A 1 329 ? 11.695 1.439 2.652 1.00 92.56 329 ALA A O 1
ATOM 2373 N N . CYS A 1 330 ? 9.818 0.200 2.570 1.00 90.50 330 CYS A N 1
ATOM 2374 C CA . CYS A 1 330 ? 8.919 1.297 2.243 1.00 90.50 330 CYS A CA 1
ATOM 2375 C C . CYS A 1 330 ? 8.143 1.741 3.476 1.00 90.50 330 CYS A C 1
ATOM 2377 O O . CYS A 1 330 ? 7.818 0.929 4.346 1.00 90.50 330 CYS A O 1
ATOM 2379 N N . ALA A 1 331 ? 7.825 3.036 3.537 1.00 85.56 331 ALA A N 1
ATOM 2380 C CA . ALA A 1 331 ? 6.868 3.536 4.511 1.00 85.56 331 ALA A CA 1
ATOM 2381 C C . ALA A 1 331 ? 5.530 2.797 4.347 1.00 85.56 331 ALA A C 1
ATOM 2383 O O . ALA A 1 331 ? 5.151 2.425 3.233 1.00 85.56 331 ALA A O 1
ATOM 2384 N N . SER A 1 332 ? 4.826 2.570 5.458 1.00 78.44 332 SER A N 1
ATOM 2385 C CA . SER A 1 332 ? 3.541 1.872 5.409 1.00 78.44 332 SER A CA 1
ATOM 2386 C C . SER A 1 332 ? 2.557 2.634 4.514 1.00 78.44 332 SER A C 1
ATOM 2388 O O . SER A 1 332 ? 2.496 3.862 4.519 1.00 78.44 332 SER A O 1
ATOM 2390 N N . GLY A 1 333 ? 1.862 1.866 3.683 1.00 75.69 333 GLY A N 1
ATOM 2391 C CA . GLY A 1 333 ? 0.971 2.343 2.637 1.00 75.69 333 GLY A CA 1
ATOM 2392 C C . GLY A 1 333 ? 1.602 2.572 1.264 1.00 75.69 333 GLY A C 1
ATOM 2393 O O . GLY A 1 333 ? 0.862 2.737 0.300 1.00 75.69 333 GLY A O 1
ATOM 2394 N N . LEU A 1 334 ? 2.930 2.498 1.141 1.00 85.69 334 LEU A N 1
ATOM 2395 C CA . LEU A 1 334 ? 3.598 2.422 -0.156 1.00 85.69 334 LEU A CA 1
ATOM 2396 C C . LEU A 1 334 ? 3.863 0.966 -0.552 1.00 85.69 334 LEU A C 1
ATOM 2398 O O . LEU A 1 334 ? 4.173 0.113 0.281 1.00 85.69 334 LEU A O 1
ATOM 2402 N N . THR A 1 335 ? 3.785 0.696 -1.850 1.00 92.38 335 THR A N 1
ATOM 2403 C CA . THR A 1 335 ? 4.083 -0.607 -2.443 1.00 92.38 335 THR A CA 1
ATOM 2404 C C . THR A 1 335 ? 5.590 -0.735 -2.689 1.00 92.38 335 THR A C 1
ATOM 2406 O O . THR A 1 335 ? 6.151 0.091 -3.416 1.00 92.38 335 THR A O 1
ATOM 2409 N N . PRO A 1 336 ? 6.264 -1.761 -2.138 1.00 96.50 336 PRO A N 1
ATOM 2410 C CA . PRO A 1 336 ? 7.667 -2.023 -2.436 1.00 96.50 336 PRO A CA 1
ATOM 2411 C C . PRO A 1 336 ? 7.906 -2.342 -3.911 1.00 96.50 336 PRO A C 1
ATOM 2413 O O . PRO A 1 336 ? 7.181 -3.139 -4.502 1.00 96.50 336 PRO A O 1
ATOM 2416 N N . VAL A 1 337 ? 8.954 -1.754 -4.488 1.00 97.62 337 VAL A N 1
ATOM 2417 C CA . VAL A 1 337 ? 9.449 -2.068 -5.831 1.00 97.62 337 VAL A CA 1
ATOM 2418 C C . VAL A 1 337 ? 10.830 -2.702 -5.702 1.00 97.62 337 VAL A C 1
ATOM 2420 O O . VAL A 1 337 ? 11.776 -2.106 -5.178 1.00 97.62 337 VAL A O 1
ATOM 2423 N N . TYR A 1 338 ? 10.921 -3.939 -6.172 1.00 97.81 338 TYR A N 1
ATOM 2424 C CA . TYR A 1 338 ? 12.085 -4.800 -6.052 1.00 97.81 338 TYR A CA 1
ATOM 2425 C C . TYR A 1 338 ? 12.972 -4.709 -7.291 1.00 97.81 338 TYR A C 1
ATOM 2427 O O . TYR A 1 338 ? 12.456 -4.557 -8.401 1.00 97.81 338 TYR A O 1
ATOM 2435 N N . ARG A 1 339 ? 14.287 -4.872 -7.114 1.00 97.44 339 ARG A N 1
ATOM 2436 C CA . ARG A 1 339 ? 15.260 -4.992 -8.210 1.00 97.44 339 ARG A CA 1
ATOM 2437 C C . ARG A 1 339 ? 15.995 -6.327 -8.125 1.00 97.44 339 ARG A C 1
ATOM 2439 O O . ARG A 1 339 ? 16.432 -6.740 -7.053 1.00 97.44 339 ARG A O 1
ATOM 2446 N N . ALA A 1 340 ? 16.118 -7.012 -9.255 1.00 97.69 340 ALA A N 1
ATOM 2447 C CA . ALA A 1 340 ? 16.952 -8.200 -9.402 1.00 97.69 340 ALA A CA 1
ATOM 2448 C C . ALA A 1 340 ? 17.906 -8.018 -10.583 1.00 97.69 340 ALA A C 1
ATOM 2450 O O . ALA A 1 340 ? 17.510 -7.468 -11.611 1.00 97.69 340 ALA A O 1
ATOM 2451 N N . TYR A 1 341 ? 19.132 -8.517 -10.452 1.00 96.12 341 TYR A N 1
ATOM 2452 C CA . TYR A 1 341 ? 20.186 -8.436 -11.459 1.00 96.12 341 TYR A CA 1
ATOM 2453 C C . TYR A 1 341 ? 20.590 -9.835 -11.935 1.00 96.12 341 TYR A C 1
ATOM 2455 O O . TYR A 1 341 ? 20.915 -10.712 -11.135 1.00 96.12 341 TYR A O 1
ATOM 2463 N N . ASN A 1 342 ? 20.624 -10.058 -13.249 1.00 95.31 342 ASN A N 1
ATOM 2464 C CA . ASN A 1 342 ? 20.933 -11.370 -13.836 1.00 95.31 342 ASN A CA 1
ATOM 2465 C C . ASN A 1 342 ? 22.404 -11.813 -13.712 1.00 95.31 342 ASN A C 1
ATOM 2467 O O . ASN A 1 342 ? 22.775 -12.894 -14.187 1.00 95.31 342 ASN A O 1
ATOM 2471 N N . ASN A 1 343 ? 23.251 -10.973 -13.110 1.00 91.12 343 ASN A N 1
ATOM 2472 C CA . ASN A 1 343 ? 24.693 -11.168 -13.018 1.00 91.12 343 ASN A CA 1
ATOM 2473 C C . ASN A 1 343 ? 25.366 -11.384 -14.388 1.00 91.12 343 ASN A C 1
ATOM 2475 O O . ASN A 1 343 ? 26.357 -12.104 -14.499 1.00 91.12 343 ASN A O 1
ATOM 2479 N N . GLY A 1 344 ? 24.800 -10.792 -15.447 1.00 88.19 344 GLY A N 1
ATOM 2480 C CA . GLY A 1 344 ? 25.192 -11.053 -16.830 1.00 88.19 344 GLY A CA 1
ATOM 2481 C C . GLY A 1 344 ? 26.667 -10.764 -17.092 1.00 88.19 344 GLY A C 1
ATOM 2482 O O . GLY A 1 344 ? 27.368 -11.629 -17.614 1.00 88.19 344 GLY A O 1
ATOM 2483 N N . PHE A 1 345 ? 27.165 -9.611 -16.631 1.00 83.69 345 PHE A N 1
ATOM 2484 C CA . PHE A 1 345 ? 28.547 -9.180 -16.861 1.00 83.69 345 PHE A CA 1
ATOM 2485 C C . PHE A 1 345 ? 29.590 -10.221 -16.431 1.00 83.69 345 PHE A C 1
ATOM 2487 O O . PHE A 1 345 ? 30.477 -10.569 -17.205 1.00 83.69 345 PHE A O 1
ATOM 2494 N N . THR A 1 346 ? 29.466 -10.775 -15.222 1.00 84.50 346 THR A N 1
ATOM 2495 C CA . THR A 1 346 ? 30.442 -11.754 -14.705 1.00 84.50 346 THR A CA 1
ATOM 2496 C C . THR A 1 346 ? 30.350 -13.109 -15.408 1.00 84.50 346 THR A C 1
ATOM 2498 O O . THR A 1 346 ? 31.292 -13.896 -15.368 1.00 84.50 346 THR A O 1
ATOM 2501 N N . ARG A 1 347 ? 29.225 -13.374 -16.079 1.00 85.62 347 ARG A N 1
ATOM 2502 C CA . ARG A 1 347 ? 28.945 -14.600 -16.834 1.00 85.62 347 ARG A CA 1
ATOM 2503 C C . ARG A 1 347 ? 29.249 -14.460 -18.328 1.00 85.62 347 ARG A C 1
ATOM 2505 O O . ARG A 1 347 ? 29.017 -15.410 -19.070 1.00 85.62 347 ARG A O 1
ATOM 2512 N N . GLY A 1 348 ? 29.716 -13.293 -18.782 1.00 82.31 348 GLY A N 1
ATOM 2513 C CA . GLY A 1 348 ? 29.895 -12.998 -20.208 1.00 82.31 348 GLY A CA 1
ATOM 2514 C C . GLY A 1 348 ? 28.577 -12.910 -20.989 1.00 82.31 348 GLY A C 1
ATOM 2515 O O . GLY A 1 348 ? 28.572 -13.053 -22.208 1.00 82.31 348 GLY A O 1
ATOM 2516 N N . LEU A 1 349 ? 27.458 -12.702 -20.293 1.00 86.31 349 LEU A N 1
ATOM 2517 C CA . LEU A 1 349 ? 26.137 -12.483 -20.875 1.00 86.31 349 LEU A CA 1
ATOM 2518 C C . LEU A 1 349 ? 25.793 -10.994 -20.825 1.00 86.31 349 LEU A C 1
ATOM 2520 O O . LEU A 1 349 ? 26.395 -10.216 -20.083 1.00 86.31 349 LEU A O 1
ATOM 2524 N N . THR A 1 350 ? 24.783 -10.582 -21.585 1.00 88.19 350 THR A N 1
ATOM 2525 C CA . THR A 1 350 ? 24.274 -9.218 -21.458 1.00 88.19 350 THR A CA 1
ATOM 2526 C C . THR A 1 350 ? 23.644 -9.017 -20.079 1.00 88.19 350 THR A C 1
ATOM 2528 O O . THR A 1 350 ? 22.795 -9.795 -19.644 1.00 88.19 350 THR A O 1
ATOM 2531 N N . SER A 1 351 ? 24.089 -7.981 -19.368 1.00 91.88 351 SER A N 1
ATOM 2532 C CA . SER A 1 351 ? 23.480 -7.566 -18.103 1.00 91.88 351 SER A CA 1
ATOM 2533 C C . SER A 1 351 ? 22.029 -7.154 -18.322 1.00 91.88 351 SER A C 1
ATOM 2535 O O . SER A 1 351 ? 21.731 -6.507 -19.313 1.00 91.88 351 SER A O 1
ATOM 2537 N N . ASN A 1 352 ? 21.134 -7.488 -17.398 1.00 95.62 352 ASN A N 1
ATOM 2538 C CA . ASN A 1 352 ? 19.759 -6.999 -17.381 1.00 95.62 352 ASN A CA 1
ATOM 2539 C C . ASN A 1 352 ? 19.250 -6.938 -15.938 1.00 95.62 352 ASN A C 1
ATOM 2541 O O . ASN A 1 352 ? 19.660 -7.737 -15.090 1.00 95.62 352 ASN A O 1
ATOM 2545 N N . HIS A 1 353 ? 18.366 -5.979 -15.676 1.00 95.75 353 HIS A N 1
ATOM 2546 C CA . HIS A 1 353 ? 17.703 -5.829 -14.391 1.00 95.75 353 HIS A CA 1
ATOM 2547 C C . HIS A 1 353 ? 16.204 -6.006 -14.570 1.00 95.75 353 HIS A C 1
ATOM 2549 O O . HIS A 1 353 ? 15.612 -5.463 -15.503 1.00 95.75 353 HIS A O 1
ATOM 2555 N N . ARG A 1 354 ? 15.586 -6.712 -13.628 1.00 97.19 354 ARG A N 1
ATOM 2556 C CA . ARG A 1 354 ? 14.137 -6.773 -13.504 1.00 97.19 354 ARG A CA 1
ATOM 2557 C C . ARG A 1 354 ? 13.705 -5.864 -12.367 1.00 97.19 354 ARG A C 1
ATOM 2559 O O . ARG A 1 354 ? 14.249 -5.963 -11.268 1.00 97.19 354 ARG A O 1
ATOM 2566 N N . ILE A 1 355 ? 12.729 -5.003 -12.636 1.00 97.38 355 ILE A N 1
ATOM 2567 C CA . ILE A 1 355 ? 12.169 -4.065 -11.665 1.00 97.38 355 ILE A CA 1
ATOM 2568 C C . ILE A 1 355 ? 10.667 -4.288 -11.599 1.00 97.38 355 ILE A C 1
ATOM 2570 O O . ILE A 1 355 ? 9.968 -4.110 -12.592 1.00 97.38 355 ILE A O 1
ATOM 2574 N N . THR A 1 356 ? 10.167 -4.693 -10.434 1.00 97.50 356 THR A N 1
ATOM 2575 C CA . THR A 1 356 ? 8.763 -5.089 -10.286 1.00 97.50 356 THR A CA 1
ATOM 2576 C C . THR A 1 356 ? 8.240 -4.807 -8.886 1.00 97.50 356 THR A C 1
ATOM 2578 O O . THR A 1 356 ? 8.966 -4.947 -7.908 1.00 97.50 356 THR A O 1
ATOM 2581 N N . SER A 1 357 ? 6.967 -4.436 -8.776 1.00 96.75 357 SER A N 1
ATOM 2582 C CA . SER A 1 357 ? 6.232 -4.358 -7.505 1.00 96.75 357 SER A CA 1
ATOM 2583 C C . SER A 1 357 ? 5.650 -5.710 -7.073 1.00 96.75 357 SER A C 1
ATOM 2585 O O . SER A 1 357 ? 5.164 -5.864 -5.953 1.00 96.75 357 SER A O 1
ATOM 2587 N N . ASN A 1 358 ? 5.681 -6.713 -7.955 1.00 97.56 358 ASN A N 1
ATOM 2588 C CA . ASN A 1 358 ? 5.116 -8.027 -7.695 1.00 97.56 358 ASN A CA 1
ATOM 2589 C C . ASN A 1 358 ? 6.142 -8.912 -6.974 1.00 97.56 358 ASN A C 1
ATOM 2591 O O . ASN A 1 358 ? 7.079 -9.431 -7.587 1.00 97.56 358 ASN A O 1
ATOM 2595 N N . LEU A 1 359 ? 5.932 -9.121 -5.671 1.00 96.44 359 LEU A N 1
ATOM 2596 C CA . LEU A 1 359 ? 6.827 -9.921 -4.832 1.00 96.44 359 LEU A CA 1
ATOM 2597 C C . LEU A 1 359 ? 6.999 -11.359 -5.348 1.00 96.44 359 LEU A C 1
ATOM 2599 O O . LEU A 1 359 ? 8.115 -11.873 -5.343 1.00 96.44 359 LEU A O 1
ATOM 2603 N N . ALA A 1 360 ? 5.932 -11.999 -5.833 1.00 97.19 360 ALA A N 1
ATOM 2604 C CA . ALA A 1 360 ? 6.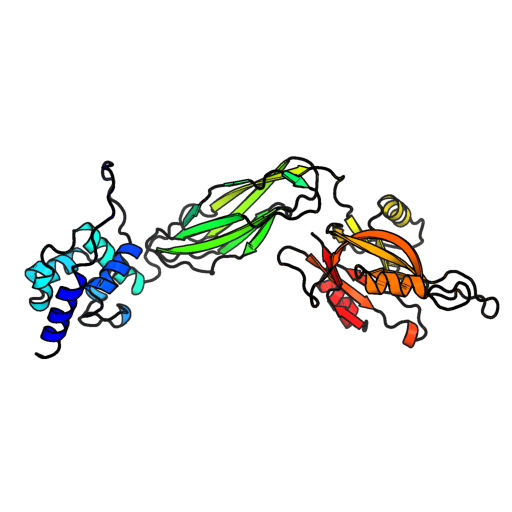013 -13.364 -6.352 1.00 97.19 360 ALA A CA 1
ATOM 2605 C C . ALA A 1 360 ? 6.864 -13.432 -7.632 1.00 97.19 360 ALA A C 1
ATOM 2607 O O . ALA A 1 360 ? 7.709 -14.314 -7.768 1.00 97.19 360 ALA A O 1
ATOM 2608 N N . SER A 1 361 ? 6.704 -12.461 -8.538 1.00 97.56 361 SER A N 1
ATOM 2609 C CA . SER A 1 361 ? 7.532 -12.351 -9.750 1.00 97.56 361 SER A CA 1
ATOM 2610 C C . SER A 1 361 ? 9.004 -12.089 -9.417 1.00 97.56 361 SER A C 1
ATOM 2612 O O . SER A 1 361 ? 9.899 -12.681 -10.027 1.00 97.56 361 SER A O 1
ATOM 2614 N N . TYR A 1 362 ? 9.274 -11.234 -8.426 1.00 98.12 362 TYR A N 1
ATOM 2615 C CA . TYR A 1 362 ? 10.628 -11.004 -7.923 1.00 98.12 362 TYR A CA 1
ATOM 2616 C C . TYR A 1 362 ? 11.241 -12.292 -7.356 1.00 98.12 362 TYR A C 1
ATOM 2618 O O . TYR A 1 362 ? 12.321 -12.699 -7.781 1.00 98.12 362 TYR A O 1
ATOM 2626 N N . GLN A 1 363 ? 10.529 -12.979 -6.459 1.00 97.81 363 GLN A N 1
ATOM 2627 C CA . GLN A 1 363 ? 10.987 -14.231 -5.851 1.00 97.81 363 GLN A CA 1
ATOM 2628 C C . GLN A 1 363 ? 11.244 -15.321 -6.895 1.00 97.81 363 GLN A C 1
ATOM 2630 O O . GLN A 1 363 ? 12.251 -16.017 -6.805 1.00 97.81 363 GLN A O 1
ATOM 2635 N N . GLN A 1 364 ? 10.391 -15.431 -7.917 1.00 97.19 364 GLN A N 1
ATOM 2636 C CA . GLN A 1 364 ? 10.601 -16.344 -9.040 1.00 97.19 364 GLN A CA 1
ATOM 2637 C C . GLN A 1 364 ? 11.891 -16.018 -9.806 1.00 97.19 364 GLN A C 1
ATOM 2639 O O . GLN A 1 364 ? 12.645 -16.920 -10.159 1.00 97.19 364 GLN A O 1
ATOM 2644 N N . THR A 1 365 ? 12.165 -14.733 -10.036 1.00 96.62 365 THR A N 1
ATOM 2645 C CA . THR A 1 365 ? 13.370 -14.276 -10.748 1.00 96.62 365 THR A CA 1
ATOM 2646 C C . THR A 1 365 ? 14.635 -14.611 -9.958 1.00 96.62 365 THR A C 1
ATOM 2648 O O . THR A 1 365 ? 15.593 -15.151 -10.507 1.00 96.62 365 THR A O 1
ATOM 2651 N N . VAL A 1 366 ? 14.619 -14.373 -8.644 1.00 97.56 366 VAL A N 1
ATOM 2652 C CA . VAL A 1 366 ? 15.727 -14.741 -7.750 1.00 97.56 366 VAL A CA 1
ATOM 2653 C C . VAL A 1 366 ? 15.908 -16.260 -7.690 1.00 97.56 366 VAL A C 1
ATOM 2655 O O . VAL A 1 366 ? 17.030 -16.752 -7.785 1.00 97.56 366 VAL A O 1
ATOM 2658 N N . ALA A 1 367 ? 14.816 -17.026 -7.614 1.00 97.12 367 ALA A N 1
ATOM 2659 C CA . ALA A 1 367 ? 14.861 -18.488 -7.645 1.00 97.12 367 ALA A CA 1
ATOM 2660 C C . ALA A 1 367 ? 15.422 -19.042 -8.970 1.00 97.12 367 ALA A C 1
ATOM 2662 O O . ALA A 1 367 ? 16.013 -20.120 -8.979 1.00 97.12 367 ALA A O 1
ATOM 2663 N N . ALA A 1 368 ? 15.300 -18.292 -10.070 1.00 94.12 368 ALA A N 1
ATOM 2664 C CA . ALA A 1 368 ? 15.922 -18.603 -11.357 1.00 94.12 368 ALA A CA 1
ATOM 2665 C C . ALA A 1 368 ? 17.429 -18.260 -11.419 1.00 94.12 368 ALA A C 1
ATOM 2667 O O . ALA A 1 368 ? 18.049 -18.390 -12.474 1.00 94.12 368 ALA A O 1
ATOM 2668 N N . GLY A 1 369 ? 18.038 -17.838 -10.304 1.00 93.69 369 GLY A N 1
ATOM 2669 C CA . GLY A 1 369 ? 19.480 -17.606 -10.180 1.00 93.69 369 GLY A CA 1
ATOM 2670 C C . GLY A 1 369 ? 19.921 -16.154 -10.368 1.00 93.69 369 GLY A C 1
ATOM 2671 O O . GLY A 1 369 ? 21.122 -15.894 -10.449 1.00 93.69 369 GLY A O 1
ATOM 2672 N N . TRP A 1 370 ? 18.985 -15.204 -10.439 1.00 96.06 370 TRP A N 1
ATOM 2673 C CA . TRP A 1 370 ? 19.316 -13.778 -10.439 1.00 96.06 370 TRP A CA 1
ATOM 2674 C C . TRP A 1 370 ? 19.674 -13.313 -9.022 1.00 96.06 370 TRP A C 1
ATOM 2676 O O . TRP A 1 370 ? 19.116 -13.786 -8.031 1.00 96.06 370 TRP A O 1
ATOM 2686 N N . SER A 1 371 ? 20.589 -12.352 -8.918 1.00 96.88 371 SER A N 1
ATOM 2687 C CA . SER A 1 371 ? 20.918 -11.698 -7.654 1.00 96.88 371 SER A CA 1
ATOM 2688 C C . SER A 1 371 ? 19.766 -10.781 -7.237 1.00 96.88 371 SER A C 1
ATOM 2690 O O . SER A 1 371 ? 19.385 -9.879 -7.983 1.00 96.88 371 SER A O 1
ATOM 2692 N N . GLY A 1 372 ? 19.174 -11.035 -6.070 1.00 96.44 372 GLY A N 1
ATOM 2693 C CA . GLY A 1 372 ? 18.101 -10.212 -5.520 1.00 96.44 372 GLY A CA 1
ATOM 2694 C C . GLY A 1 372 ? 18.654 -9.030 -4.731 1.00 96.44 372 GLY A C 1
ATOM 2695 O O . GLY A 1 372 ? 19.256 -9.231 -3.679 1.00 96.44 372 GLY A O 1
ATOM 2696 N N . GLU A 1 373 ? 18.418 -7.808 -5.203 1.00 95.56 373 GLU A N 1
ATOM 2697 C CA . GLU A 1 373 ? 18.888 -6.578 -4.547 1.00 95.56 373 GLU A CA 1
ATOM 2698 C C . GLU A 1 373 ? 17.872 -6.015 -3.539 1.00 95.56 373 GLU A C 1
ATOM 2700 O O . GLU A 1 373 ? 18.154 -5.055 -2.827 1.00 95.56 373 GLU A O 1
ATOM 2705 N N . GLY A 1 374 ? 16.692 -6.633 -3.436 1.00 96.44 374 GLY A N 1
ATOM 2706 C CA . GLY A 1 374 ? 15.646 -6.229 -2.502 1.00 96.44 374 GLY A CA 1
ATOM 2707 C C . GLY A 1 374 ? 14.868 -5.000 -2.972 1.00 96.44 374 GLY A C 1
ATOM 2708 O O . GLY A 1 374 ? 14.710 -4.768 -4.171 1.00 96.44 374 GLY A O 1
ATOM 2709 N N . VAL A 1 375 ? 14.310 -4.259 -2.012 1.00 97.06 375 VAL A N 1
ATOM 2710 C CA . VAL A 1 375 ? 13.480 -3.074 -2.266 1.00 97.06 375 VAL A CA 1
ATOM 2711 C C . VAL A 1 375 ? 14.381 -1.872 -2.529 1.00 97.06 375 VAL A C 1
ATOM 2713 O O . VAL A 1 375 ? 15.131 -1.461 -1.645 1.00 97.06 375 VAL A O 1
ATOM 2716 N N . VAL A 1 376 ? 14.271 -1.288 -3.721 1.00 95.44 376 VAL A N 1
ATOM 2717 C CA . VAL A 1 376 ? 15.096 -0.137 -4.138 1.00 95.44 376 VAL A CA 1
ATOM 2718 C C . VAL A 1 376 ? 14.303 1.167 -4.215 1.00 95.44 376 VAL A C 1
ATOM 2720 O O . VAL A 1 376 ? 14.872 2.251 -4.119 1.00 95.44 376 VAL A O 1
ATOM 2723 N N . MET A 1 377 ? 12.981 1.080 -4.363 1.00 95.50 377 MET A N 1
ATOM 2724 C CA . MET A 1 377 ? 12.083 2.232 -4.407 1.00 95.50 377 MET A CA 1
ATOM 2725 C C . MET A 1 377 ? 10.655 1.831 -4.013 1.00 95.50 377 MET A C 1
ATOM 2727 O O . MET A 1 377 ? 10.361 0.650 -3.818 1.00 95.50 377 MET A O 1
ATOM 2731 N N . CYS A 1 378 ? 9.774 2.816 -3.876 1.00 94.81 378 CYS A N 1
ATOM 2732 C CA . CYS A 1 378 ? 8.429 2.668 -3.338 1.00 94.81 378 CYS A CA 1
ATOM 2733 C C . CYS A 1 378 ? 7.415 3.405 -4.219 1.00 94.81 378 CYS A C 1
ATOM 2735 O O . CYS A 1 378 ? 7.585 4.589 -4.526 1.00 94.81 378 CYS A O 1
ATOM 2737 N N . ALA A 1 379 ? 6.354 2.702 -4.606 1.00 91.81 379 ALA A N 1
ATOM 2738 C CA . ALA A 1 379 ? 5.259 3.221 -5.421 1.00 91.81 379 ALA A CA 1
ATOM 2739 C C . ALA A 1 379 ? 4.019 3.542 -4.559 1.00 91.81 379 ALA A C 1
ATOM 2741 O O . ALA A 1 379 ? 3.813 2.873 -3.544 1.00 91.81 379 ALA A O 1
ATOM 2742 N N . PRO A 1 380 ? 3.194 4.535 -4.933 1.00 84.81 380 PRO A N 1
ATOM 2743 C CA . PRO A 1 380 ? 1.971 4.897 -4.215 1.00 84.81 380 PRO A CA 1
ATOM 2744 C C . PRO A 1 380 ? 0.770 3.989 -4.505 1.00 84.81 380 PRO A C 1
ATOM 2746 O O . PRO A 1 380 ? 0.659 3.404 -5.609 1.00 84.81 380 PRO A O 1
#